Protein AF-A0A0G4GAS8-F1 (afdb_monomer)

Organism: NCBI:txid1169474

Nearest PDB structures (foldseek):
  5fo1-assembly1_A  TM=8.429E-01  e=3.937E-25  Corynebacterium ammoniagenes
  2x0k-assembly1_A  TM=8.520E-01  e=7.284E-25  Corynebacterium ammoniagenes
  3zug-assembly1_A  TM=8.623E-01  e=1.724E-24  Corynebacterium ammoniagenes
  4uze-assembly1_A  TM=8.555E-01  e=2.074E-24  Corynebacterium ammoniagenes
  5fo0-assembly1_A  TM=8.514E-01  e=5.410E-23  Corynebacterium ammoniagenes

Radius of gyration: 31.36 Å; Cα contacts (8 Å, |Δi|>4): 650; chains: 1; bounding box: 61×80×127 Å

pLDDT: mean 73.27, std 26.85, range [20.23, 98.81]

Foldseek 3Di:
DDDDDDDDDDDDDDDDDDDDDDDDDDDDDDDDDDDDDDDDDDDDDDDDDDDDDPPPPPDDPDDPPQDPQQDPVLLVQKDFAPVPPVLQSVQLSQFEQEEEDQCQLVFPQVLVLLVVSVVVCVVRVHAYEYEHEPPDQVVQVVVVVVVVVCVVVVNDDDCVVVVVPVPDDPVRFGLDDPVVSLCCVRPVSPGRIYGYDYNHPVQQAFAPCRVVVVVCVNRVRHAEYEYEQQDFGHHPSPDGQVNVCVVCVVVNHYYHYRYFDDDPNHTLDPVVLLVCQQVQVQCVSCLRSVHRFRKFKFFWDDDPQVCVVLVFGWTKGFGDGSRHGHFAKFWKFKAFDPDDDGTFTWMWGWDFDPDVPDPDTGIIIIIGTDDDPDDPPPDDDDDDPPPPPVPDPPDPSDGPGMIMMGGQGGDDHDDDDPDPVRVVVVVVVSSVVSVVSVVVVVVVPRDPPSVVVVD

Sequence (455 aa):
MVTVCLAVECASRVLPMRKILSRGCKRGLCTFVPLSPAHRGGDGKQRRRLTASPFTNSLRRKAVDAAPPFSSNLAHSLSFGAAGEEGWRDRCQTGVHLCIGVFDGCHLGHQLLFETVRRQAASDAGATLCLTFDPHPDSVIRAMKVEKEKEKSGGQTHNEIADKTQGTDYSAELIWPLERRIRTLTDRENFDAVSVDTFDQDYAKQTPEDFLQRIFLRFPSLKSVTVGEDFVFGARAQGNVEILQEICSRRGIDVLCVGDLKWNGSRVSSSTIRRRLREGQVGDAAKLLGIPSFSLSGKFVSGKRLGRTIGFPTLNIRWTPQCSPRFGVYAVELKPWHVGGEGLPGVANFGLRPTVNDADPEPLLEVHLLEPQGEAGEGQADGQQSSRSSTLPYLSAEEGHGAAVALLDFLRPEKKFNSLDELKEQLKTDCQRAKEVHEARRSAGFLPAFKSQFK

InterPro domains:
  IPR014729 Rossmann-like alpha/beta/alpha sandwich fold [G3DSA:3.40.50.620] (88-291)
  IPR015864 FAD synthetase [PF06574] (92-271)
  IPR015864 FAD synthetase [cd02064] (98-303)
  IPR015865 Riboflavin kinase domain, bacterial/eukaryotic [PF01687] (294-437)
  IPR015865 Riboflavin kinase domain, bacterial/eukaryotic [SM00904] (288-439)
  IPR023465 Riboflavin kinase domain superfamily [G3DSA:2.40.30.30] (294-446)
  IPR023465 Riboflavin kinase domain superfamily [SSF82114] (279-440)
  IPR023468 Riboflavin kinase [PTHR22749] (96-442)

Solvent-accessible surface area (backbone atoms only — not comparable to full-atom values): 27292 Å² total; per-residue (Å²): 136,88,83,88,82,86,84,82,87,83,83,90,85,87,87,83,92,82,90,85,84,90,88,84,89,79,90,83,89,84,86,85,83,85,90,82,84,89,85,88,84,90,85,88,81,92,80,86,85,84,92,78,80,82,80,78,81,85,74,73,93,68,72,85,72,73,78,78,78,81,59,77,78,59,59,83,51,47,50,56,13,91,63,32,65,65,49,34,62,56,22,35,72,69,16,28,20,34,32,57,48,70,57,56,52,52,23,50,40,49,47,54,50,51,50,50,27,47,53,55,12,64,75,69,56,23,22,30,34,37,41,31,50,44,54,49,62,62,48,47,57,49,50,56,50,54,53,54,49,41,63,73,47,73,70,63,73,64,74,63,64,62,56,70,56,70,65,86,79,61,88,49,45,36,63,40,46,67,70,58,46,51,50,40,41,23,74,74,65,63,24,35,29,35,36,63,44,71,42,46,78,68,58,54,61,29,46,47,65,56,54,50,51,51,50,44,71,74,40,78,44,53,42,34,42,31,36,49,68,85,43,62,37,35,36,90,56,72,22,38,61,68,54,49,40,58,62,29,52,80,71,71,25,48,67,47,71,41,73,87,38,66,55,95,88,39,68,46,45,59,68,49,35,55,50,27,22,47,74,33,38,32,47,59,28,9,52,46,36,68,44,99,46,36,64,50,62,24,40,39,48,93,69,89,58,62,36,51,82,74,78,48,54,60,48,36,27,48,66,64,42,67,46,62,56,41,62,16,33,27,21,28,30,48,30,63,57,96,50,90,74,87,52,46,52,23,33,27,42,32,44,68,51,91,51,100,84,54,96,70,55,65,51,37,35,37,36,29,69,56,79,80,96,67,82,87,71,91,68,81,94,67,99,64,91,73,80,76,70,80,75,51,103,82,58,69,89,44,78,72,40,55,35,30,39,30,42,55,40,61,74,46,67,73,79,90,67,96,46,72,64,60,45,52,54,49,50,53,52,50,48,52,53,24,50,52,53,54,53,52,54,65,71,67,49,86,79,70,67,67,69,65,76,76,110

Mean predicted aligned error: 14.67 Å

Structure (mmCIF, N/CA/C/O backbone):
data_AF-A0A0G4GAS8-F1
#
_entry.id   AF-A0A0G4GAS8-F1
#
loop_
_atom_site.group_PDB
_atom_site.id
_atom_site.type_symbol
_atom_site.label_atom_id
_atom_site.label_alt_id
_atom_site.label_comp_id
_atom_site.label_asym_id
_atom_site.label_entity_id
_atom_site.label_seq_id
_atom_site.pdbx_PDB_ins_code
_atom_site.Cartn_x
_atom_site.Cartn_y
_atom_site.Cartn_z
_atom_site.occupancy
_atom_site.B_iso_or_equiv
_atom_site.auth_seq_id
_atom_site.auth_comp_id
_atom_site.auth_asym_id
_atom_site.auth_atom_id
_atom_site.pdbx_PDB_model_num
ATOM 1 N N . MET A 1 1 ? -28.127 -35.557 -14.731 1.00 28.44 1 MET A N 1
ATOM 2 C CA . MET A 1 1 ? -27.032 -36.332 -15.346 1.00 28.44 1 MET A CA 1
ATOM 3 C C . MET A 1 1 ? -25.723 -35.638 -14.997 1.00 28.44 1 MET A C 1
ATOM 5 O O . MET A 1 1 ? -25.498 -34.538 -15.466 1.00 28.44 1 MET A O 1
ATOM 9 N N . VAL A 1 2 ? -24.977 -36.273 -14.089 1.00 24.31 2 VAL A N 1
ATOM 10 C CA . VAL A 1 2 ? -23.555 -36.112 -13.720 1.00 24.31 2 VAL A CA 1
ATOM 11 C C . VAL A 1 2 ? -23.006 -34.692 -13.479 1.00 24.31 2 VAL A C 1
ATOM 13 O O . VAL A 1 2 ? -22.511 -34.028 -14.382 1.00 24.31 2 VAL A O 1
ATOM 16 N N . THR A 1 3 ? -22.972 -34.326 -12.195 1.00 20.23 3 THR A N 1
ATOM 17 C CA . THR A 1 3 ? -22.052 -33.352 -11.585 1.00 20.23 3 THR A CA 1
ATOM 18 C C . THR A 1 3 ? -20.983 -34.156 -10.837 1.00 20.23 3 THR A C 1
ATOM 20 O O . THR A 1 3 ? -21.338 -35.001 -10.016 1.00 20.23 3 THR A O 1
ATOM 23 N N . VAL A 1 4 ? -19.695 -33.931 -11.110 1.00 22.88 4 VAL A N 1
ATOM 2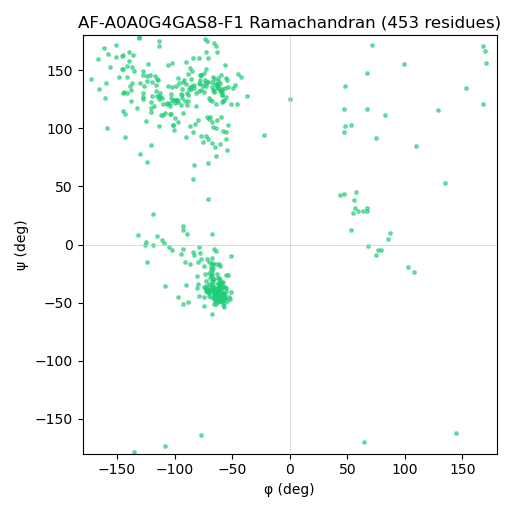4 C CA . VAL A 1 4 ? -18.582 -34.563 -10.376 1.00 22.88 4 VAL A CA 1
ATOM 25 C C . VAL A 1 4 ? -18.044 -33.574 -9.341 1.00 22.88 4 VAL A C 1
ATOM 27 O O . VAL A 1 4 ? -17.409 -32.583 -9.690 1.00 22.88 4 VAL A O 1
ATOM 30 N N . CYS A 1 5 ? -18.306 -33.860 -8.065 1.00 21.72 5 CYS A N 1
ATOM 31 C CA . CYS A 1 5 ? -17.606 -33.293 -6.914 1.00 21.72 5 CYS A CA 1
ATOM 32 C C . CYS A 1 5 ? -16.386 -34.166 -6.593 1.00 21.72 5 CYS A C 1
ATOM 34 O O . CYS A 1 5 ? -16.530 -35.372 -6.411 1.00 21.72 5 CYS A O 1
ATOM 36 N N . LEU A 1 6 ? -15.207 -33.559 -6.462 1.00 23.00 6 LEU A N 1
ATOM 37 C CA . LEU A 1 6 ? -14.039 -34.186 -5.843 1.00 23.00 6 LEU A CA 1
ATOM 38 C C . LEU A 1 6 ? -13.896 -33.646 -4.419 1.00 23.00 6 LEU A C 1
ATOM 40 O O . LEU A 1 6 ? -13.458 -32.517 -4.205 1.00 23.00 6 LEU A O 1
ATOM 44 N N . ALA A 1 7 ? -14.310 -34.469 -3.458 1.00 21.91 7 ALA A N 1
ATOM 45 C CA . ALA A 1 7 ? -13.932 -34.361 -2.059 1.00 21.91 7 ALA A CA 1
ATOM 46 C C . ALA A 1 7 ? -12.568 -35.041 -1.874 1.00 21.91 7 ALA A C 1
ATOM 48 O O . ALA A 1 7 ? -12.360 -36.149 -2.367 1.00 21.91 7 ALA A O 1
ATOM 49 N N . VAL A 1 8 ? -11.650 -34.394 -1.158 1.00 24.28 8 VAL A N 1
ATOM 50 C CA . VAL A 1 8 ? -10.443 -35.043 -0.637 1.00 24.28 8 VAL A CA 1
ATOM 51 C C . VAL A 1 8 ? -10.557 -35.042 0.881 1.00 24.28 8 VAL A C 1
ATOM 53 O O . VAL A 1 8 ? -10.365 -34.021 1.538 1.00 24.28 8 VAL A O 1
ATOM 56 N N . GLU A 1 9 ? -10.922 -36.204 1.416 1.00 23.38 9 GLU A N 1
ATOM 57 C CA . GLU A 1 9 ? -10.722 -36.581 2.811 1.00 23.38 9 GLU A CA 1
ATOM 58 C C . GLU A 1 9 ? -9.221 -36.750 3.079 1.00 23.38 9 GLU A C 1
ATOM 60 O O . GLU A 1 9 ? -8.505 -37.351 2.278 1.00 23.38 9 GLU A O 1
ATOM 65 N N . CYS A 1 10 ? -8.738 -36.305 4.240 1.00 22.97 10 CYS A N 1
ATOM 66 C 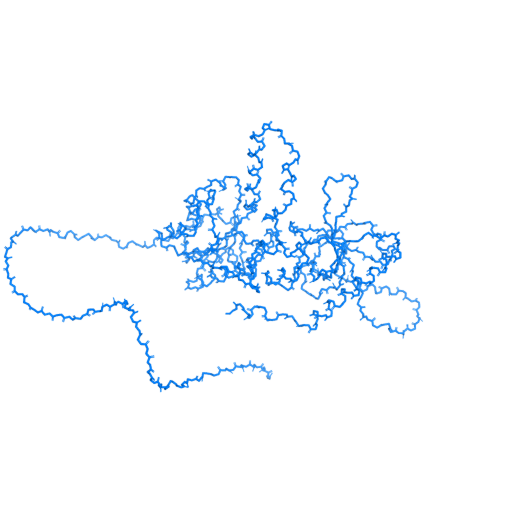CA . CYS A 1 10 ? -7.545 -36.906 4.823 1.00 22.97 10 CYS A CA 1
ATOM 67 C C . CYS A 1 10 ? -7.730 -37.080 6.330 1.00 22.97 10 CYS A C 1
ATOM 69 O O . CYS A 1 10 ? -8.088 -36.156 7.060 1.00 22.97 10 CYS A O 1
ATOM 71 N N . ALA A 1 11 ? -7.560 -38.332 6.739 1.00 26.75 11 ALA A N 1
ATOM 72 C CA . ALA A 1 11 ? -8.037 -38.923 7.969 1.00 26.75 11 ALA A CA 1
ATOM 73 C C . ALA A 1 11 ? -7.111 -38.691 9.168 1.00 26.75 11 ALA A C 1
ATOM 75 O O . ALA A 1 11 ? -5.885 -38.674 9.071 1.00 26.75 11 ALA A O 1
ATOM 76 N N . SER A 1 12 ? -7.740 -38.621 10.336 1.00 28.41 12 SER A N 1
ATOM 77 C CA . SER A 1 12 ? -7.136 -38.716 11.659 1.00 28.41 12 SER A CA 1
ATOM 78 C C . SER A 1 12 ? -6.486 -40.088 11.881 1.00 28.41 12 SER A C 1
ATOM 80 O O . SER A 1 12 ? -7.134 -41.110 11.659 1.00 28.41 12 SER A O 1
ATOM 82 N N . ARG A 1 13 ? -5.262 -40.139 12.429 1.00 26.98 13 ARG A N 1
ATOM 83 C CA . ARG A 1 13 ? -4.776 -41.306 13.189 1.00 26.98 13 ARG A CA 1
ATOM 84 C C . ARG A 1 13 ? -3.948 -40.887 14.402 1.00 26.98 13 ARG A C 1
ATOM 86 O O . ARG A 1 13 ? -3.046 -40.063 14.324 1.00 26.98 13 ARG A O 1
ATOM 93 N N . VAL A 1 14 ? -4.326 -41.495 15.519 1.00 26.77 14 VAL A N 1
ATOM 94 C CA . VAL A 1 14 ? -3.826 -41.352 16.889 1.00 26.77 14 VAL A CA 1
ATOM 95 C C . VAL A 1 14 ? -2.902 -42.546 17.209 1.00 26.77 14 VAL A C 1
ATOM 97 O O . VAL A 1 14 ? -3.124 -43.625 16.661 1.00 26.77 14 VAL A O 1
ATOM 100 N N . LEU A 1 15 ? -1.990 -42.349 18.182 1.00 26.38 15 LEU A N 1
ATOM 101 C CA . LEU A 1 15 ? -1.302 -43.318 19.083 1.00 26.38 15 LEU A CA 1
ATOM 102 C C . LEU A 1 15 ? 0.137 -43.769 18.718 1.00 26.38 15 LEU A C 1
ATOM 104 O O . LEU A 1 15 ? 0.445 -43.879 17.537 1.00 26.38 15 LEU A O 1
ATOM 108 N N . PRO A 1 16 ? 0.978 -44.213 19.697 1.00 33.00 16 PRO A N 1
ATOM 109 C CA . PRO A 1 16 ? 1.030 -43.902 21.143 1.00 33.00 16 PRO A CA 1
ATOM 110 C C . PRO A 1 16 ? 2.453 -43.630 21.713 1.00 33.00 16 PRO A C 1
ATOM 112 O O . PRO A 1 16 ? 3.474 -44.052 21.177 1.00 33.00 16 PRO A O 1
ATOM 115 N N . MET A 1 17 ? 2.506 -43.014 22.903 1.00 26.20 17 MET A N 1
ATOM 116 C CA . MET A 1 17 ? 3.691 -42.966 23.777 1.00 26.20 17 MET A CA 1
ATOM 117 C C . MET A 1 17 ? 4.007 -44.328 24.427 1.00 26.20 17 MET A C 1
ATOM 119 O O . MET A 1 17 ? 3.114 -44.961 24.995 1.00 26.20 17 MET A O 1
ATOM 123 N N . ARG A 1 18 ? 5.298 -44.692 24.515 1.00 27.59 18 ARG A N 1
ATOM 124 C CA . ARG A 1 18 ? 5.851 -45.554 25.580 1.00 27.59 18 ARG A CA 1
ATOM 125 C C . ARG A 1 18 ? 7.248 -45.097 26.030 1.00 27.59 18 ARG A C 1
ATOM 127 O O . ARG A 1 18 ? 8.051 -44.607 25.249 1.00 27.59 18 ARG A O 1
ATOM 134 N N . LYS A 1 19 ? 7.455 -45.268 27.339 1.00 28.16 19 LYS A N 1
ATOM 135 C CA . LYS A 1 19 ? 8.549 -44.845 28.233 1.00 28.16 19 LYS A CA 1
ATOM 136 C C . LYS A 1 19 ? 9.925 -45.435 27.893 1.00 28.16 19 LYS A C 1
ATOM 138 O O . LYS A 1 19 ? 10.002 -46.641 27.695 1.00 28.16 19 LYS A O 1
ATOM 143 N N . ILE A 1 20 ? 10.993 -44.645 28.076 1.00 27.84 20 ILE A N 1
ATOM 144 C CA . ILE A 1 20 ? 12.304 -45.108 28.582 1.00 27.84 20 ILE A CA 1
ATOM 145 C C . ILE A 1 20 ? 12.835 -44.085 29.607 1.00 27.84 20 ILE A C 1
ATOM 147 O O . ILE A 1 20 ? 12.649 -42.880 29.470 1.00 27.84 20 ILE A O 1
ATOM 151 N N . LEU A 1 21 ? 13.414 -44.618 30.683 1.00 27.53 21 LEU A N 1
ATOM 152 C CA . LEU A 1 21 ? 13.803 -43.987 31.943 1.00 27.53 21 LEU A CA 1
ATOM 153 C C . LEU A 1 21 ? 15.209 -43.349 31.941 1.00 27.53 21 LEU A C 1
ATOM 155 O O . LEU A 1 21 ? 16.156 -43.902 31.396 1.00 27.53 21 LEU A O 1
ATOM 159 N N . SER A 1 22 ? 15.334 -42.323 32.793 1.00 26.03 22 SER A N 1
ATOM 160 C CA . SER A 1 22 ? 16.472 -41.999 33.680 1.00 26.03 22 SER A CA 1
ATOM 161 C C . SER A 1 22 ? 17.701 -41.242 33.138 1.00 26.03 22 SER A C 1
ATOM 163 O O . SER A 1 22 ? 18.551 -41.798 32.457 1.00 26.03 22 SER A O 1
ATOM 165 N N . ARG A 1 23 ? 17.869 -39.992 33.606 1.00 28.11 23 ARG A N 1
ATOM 166 C CA . ARG A 1 23 ? 18.873 -39.505 34.594 1.00 28.11 23 ARG A CA 1
ATOM 167 C C . ARG A 1 23 ? 19.168 -38.014 34.347 1.00 28.11 23 ARG A C 1
ATOM 169 O O . ARG A 1 23 ? 19.428 -37.636 33.216 1.00 28.11 23 ARG A O 1
ATOM 176 N N . GLY A 1 24 ? 19.199 -37.193 35.409 1.00 25.48 24 GLY A N 1
ATOM 177 C CA . GLY A 1 24 ? 19.904 -35.893 35.365 1.00 25.48 24 GLY A CA 1
ATOM 178 C C . GLY A 1 24 ? 19.218 -34.640 35.936 1.00 25.48 24 GLY A C 1
ATOM 179 O O . GLY A 1 24 ? 19.123 -33.637 35.252 1.00 25.48 24 GLY A O 1
ATOM 180 N N . CYS A 1 25 ? 18.753 -34.702 37.184 1.00 23.73 25 CYS A N 1
ATOM 181 C CA . CYS A 1 25 ? 18.697 -33.636 38.208 1.00 23.73 25 CYS A CA 1
ATOM 182 C C . CYS A 1 25 ? 19.228 -32.208 37.864 1.00 23.73 25 CYS A C 1
ATOM 184 O O . CYS A 1 25 ? 20.425 -32.058 37.632 1.00 23.73 25 CYS A O 1
ATOM 186 N N . LYS A 1 26 ? 18.408 -31.148 38.039 1.00 28.05 26 LYS A N 1
ATOM 187 C CA . LYS A 1 26 ? 18.444 -30.171 39.173 1.00 28.05 26 LYS A CA 1
ATOM 188 C C . LYS A 1 26 ? 17.570 -28.910 38.925 1.00 28.05 26 LYS A C 1
ATOM 190 O O . LYS A 1 26 ? 17.861 -28.154 38.015 1.00 28.05 26 LYS A O 1
ATOM 195 N N . ARG A 1 27 ? 16.590 -28.709 39.835 1.00 30.16 27 ARG A N 1
ATOM 196 C CA . ARG A 1 27 ? 16.110 -27.475 40.542 1.00 30.16 27 ARG A CA 1
ATOM 197 C C . ARG A 1 27 ? 15.827 -26.189 39.724 1.00 30.16 27 ARG A C 1
ATOM 199 O O . ARG A 1 27 ? 16.674 -25.772 38.961 1.00 30.16 27 ARG A O 1
ATOM 206 N N . GLY A 1 28 ? 14.742 -25.426 39.913 1.00 26.72 28 GLY A N 1
ATOM 207 C CA . GLY A 1 28 ? 13.645 -25.403 40.898 1.00 26.72 28 GLY A CA 1
ATOM 208 C C . GLY A 1 28 ? 12.495 -24.511 40.373 1.00 26.72 28 GLY A C 1
ATOM 209 O O . GLY A 1 28 ? 12.735 -23.568 39.634 1.00 26.72 28 GLY A O 1
ATOM 210 N N . LEU A 1 29 ? 11.249 -24.982 40.469 1.00 26.98 29 LEU A N 1
ATOM 211 C CA . LEU A 1 29 ? 10.206 -24.624 41.451 1.00 26.98 29 LEU A CA 1
ATOM 212 C C . LEU A 1 29 ? 9.531 -23.246 41.238 1.00 26.98 29 LEU A C 1
ATOM 214 O O . LEU A 1 29 ? 9.938 -22.241 41.807 1.00 26.98 29 LEU A O 1
ATOM 218 N N . CYS A 1 30 ? 8.421 -23.256 40.489 1.00 21.66 30 CYS A N 1
ATOM 219 C CA . CYS A 1 30 ? 7.249 -22.406 40.727 1.00 21.66 30 CYS A CA 1
ATOM 220 C C . CYS A 1 30 ? 6.214 -23.263 41.477 1.00 21.66 30 CYS A C 1
ATOM 222 O O . CYS A 1 30 ? 5.857 -24.337 40.992 1.00 21.66 30 CYS A O 1
ATOM 224 N N . THR A 1 31 ? 5.744 -22.831 42.648 1.00 25.31 31 THR A N 1
ATOM 225 C CA . THR A 1 31 ? 4.672 -23.507 43.404 1.00 25.31 31 THR A CA 1
ATOM 226 C C . THR A 1 31 ? 3.347 -22.771 43.243 1.00 25.31 31 THR A C 1
ATOM 228 O O . THR A 1 31 ? 3.177 -21.676 43.769 1.00 25.31 31 THR A O 1
ATOM 231 N N . PHE A 1 32 ? 2.400 -23.416 42.560 1.00 22.69 32 PHE A N 1
ATOM 232 C CA . PHE A 1 32 ? 0.961 -23.205 42.720 1.00 22.69 32 PHE A CA 1
ATOM 233 C C . PHE A 1 32 ? 0.461 -24.122 43.849 1.00 22.69 32 PHE A C 1
ATOM 235 O O . PHE A 1 32 ? 0.785 -25.309 43.868 1.00 22.69 32 PHE A O 1
ATOM 242 N N . VAL A 1 33 ? -0.340 -23.584 44.769 1.00 25.09 33 VAL A N 1
ATOM 243 C CA . VAL A 1 33 ? -1.054 -24.334 45.817 1.00 25.09 33 VAL A CA 1
ATOM 244 C C . VAL A 1 33 ? -2.555 -24.233 45.532 1.00 25.09 33 VAL A C 1
ATOM 246 O O . VAL A 1 33 ? -3.052 -23.109 45.452 1.00 25.09 33 VAL A O 1
ATOM 249 N N . PRO A 1 34 ? -3.306 -25.345 45.420 1.00 25.97 34 PRO A N 1
ATOM 250 C CA . PRO A 1 34 ? -4.755 -25.322 45.541 1.00 25.97 34 PRO A CA 1
ATOM 251 C C . PRO A 1 34 ? -5.196 -25.715 46.961 1.00 25.97 34 PRO A C 1
ATOM 253 O O . PRO A 1 34 ? -4.610 -26.580 47.613 1.00 25.97 34 PRO A O 1
ATOM 256 N N . LEU A 1 35 ? -6.254 -25.053 47.424 1.00 24.58 35 LEU A N 1
ATOM 257 C CA . LEU A 1 35 ? -6.912 -25.253 48.714 1.00 24.58 35 LEU A CA 1
ATOM 258 C C . LEU A 1 35 ? -7.818 -26.496 48.715 1.00 24.58 35 LEU A C 1
ATOM 260 O O . LEU A 1 35 ? -8.501 -26.799 47.737 1.00 24.58 35 LEU A O 1
ATOM 264 N N . SER A 1 36 ? -7.886 -27.166 49.865 1.00 25.52 36 SER A N 1
ATOM 265 C CA . SER A 1 36 ? -8.954 -28.098 50.249 1.00 25.52 36 SER A CA 1
ATOM 266 C C . SER A 1 36 ? -9.123 -28.124 51.781 1.00 25.52 36 SER A C 1
ATOM 268 O O . SER A 1 36 ? -8.259 -27.600 52.485 1.00 25.52 36 SER A O 1
ATOM 270 N N . PRO A 1 37 ? -10.270 -28.606 52.305 1.00 32.97 37 PRO A N 1
ATOM 271 C CA . PRO A 1 37 ? -11.052 -27.828 53.268 1.00 32.97 37 PRO A CA 1
ATOM 272 C C . PRO A 1 37 ? -11.128 -28.389 54.701 1.00 32.97 37 PRO A C 1
ATOM 274 O O . PRO A 1 37 ? -10.831 -29.549 54.962 1.00 32.97 37 PRO A O 1
ATOM 277 N N . ALA A 1 38 ? -11.687 -27.533 55.569 1.00 27.34 38 ALA A N 1
ATOM 278 C CA . ALA A 1 38 ? -12.463 -27.811 56.784 1.00 27.34 38 ALA A CA 1
ATOM 279 C C . ALA A 1 38 ? -11.764 -28.460 57.995 1.00 27.34 38 ALA A C 1
ATOM 281 O O . ALA A 1 38 ? -11.457 -29.646 57.986 1.00 27.34 38 ALA A O 1
ATOM 282 N N . HIS A 1 39 ? -11.722 -27.720 59.114 1.00 26.86 39 HIS A N 1
ATOM 283 C CA . HIS A 1 39 ? -11.841 -28.267 60.473 1.00 26.86 39 HIS A CA 1
ATOM 284 C C . HIS A 1 39 ? -12.512 -27.264 61.432 1.00 26.86 39 HIS A C 1
ATOM 286 O O . HIS A 1 39 ? -12.362 -26.052 61.294 1.00 26.86 39 HIS A O 1
ATOM 292 N N . ARG A 1 40 ? -13.317 -27.812 62.354 1.00 28.81 40 ARG A N 1
ATOM 293 C CA . ARG A 1 40 ? -14.171 -27.140 63.352 1.00 28.81 40 ARG A CA 1
ATOM 294 C C . ARG A 1 40 ? -13.402 -26.749 64.625 1.00 28.81 40 ARG A C 1
ATOM 296 O O . ARG A 1 40 ? -12.429 -27.404 64.974 1.00 28.81 40 ARG A O 1
ATOM 303 N N . GLY A 1 41 ? -13.984 -25.803 65.370 1.00 26.86 41 GLY A N 1
ATOM 304 C CA . GLY A 1 41 ? -13.688 -25.438 66.768 1.00 26.86 41 GLY A CA 1
ATOM 305 C C . GLY A 1 41 ? -13.460 -23.925 66.860 1.00 26.86 41 GLY A C 1
ATOM 306 O O . GLY A 1 41 ? -12.581 -23.420 66.184 1.00 26.86 41 GLY A O 1
ATOM 307 N N . GLY A 1 42 ? -14.232 -23.084 67.546 1.00 26.20 42 GLY A N 1
ATOM 308 C CA . GLY A 1 42 ? -15.051 -23.273 68.735 1.00 26.20 42 GLY A CA 1
ATOM 309 C C . GLY A 1 42 ? -14.389 -22.523 69.890 1.00 26.20 42 GLY A C 1
ATOM 310 O O . GLY A 1 42 ? -13.614 -23.145 70.594 1.00 26.20 42 GLY A O 1
ATOM 311 N N . ASP A 1 43 ? -14.645 -21.217 70.047 1.00 30.86 43 ASP A N 1
ATOM 312 C CA . ASP A 1 43 ? -14.844 -20.601 71.369 1.00 30.86 43 ASP A CA 1
ATOM 313 C C . ASP A 1 43 ? -15.309 -19.139 71.286 1.00 30.86 43 ASP A C 1
ATOM 315 O O . ASP A 1 43 ? -14.930 -18.377 70.395 1.00 30.86 43 ASP A O 1
ATOM 319 N N . GLY A 1 44 ? -16.193 -18.771 72.212 1.00 26.47 44 GLY A N 1
ATOM 320 C CA . GLY A 1 44 ? -16.917 -17.505 72.222 1.00 26.47 44 GLY A CA 1
ATOM 321 C C . GLY A 1 44 ? -16.221 -16.366 72.968 1.00 26.47 44 GLY A C 1
ATOM 322 O O . GLY A 1 44 ? -15.453 -16.572 73.902 1.00 26.47 44 GLY A O 1
ATOM 323 N N . LYS A 1 45 ? -16.594 -15.130 72.612 1.00 31.56 45 LYS A N 1
ATOM 324 C CA . LYS A 1 45 ? -16.706 -13.999 73.548 1.00 31.56 45 LYS A CA 1
ATOM 325 C C . LYS A 1 45 ? -17.588 -12.896 72.959 1.00 31.56 45 LYS A C 1
ATOM 327 O O . LYS A 1 45 ? -17.380 -12.419 71.850 1.00 31.56 45 LYS A O 1
ATOM 332 N N . GLN A 1 46 ? -18.597 -12.518 73.740 1.00 28.05 46 GLN A N 1
ATOM 333 C CA . GLN A 1 46 ? -19.571 -11.462 73.472 1.00 28.05 46 GLN A CA 1
ATOM 334 C C . GLN A 1 46 ? -18.918 -10.075 73.356 1.00 28.05 46 GLN A C 1
ATOM 336 O O . GLN A 1 46 ? -18.166 -9.668 74.240 1.00 28.05 46 GLN A O 1
ATOM 341 N N . ARG A 1 47 ? -19.344 -9.283 72.362 1.00 29.41 47 ARG A N 1
ATOM 342 C CA . ARG A 1 47 ? -19.445 -7.816 72.464 1.00 29.41 47 ARG A CA 1
ATOM 343 C C . ARG A 1 47 ? -20.752 -7.338 71.825 1.00 29.41 47 ARG A C 1
ATOM 345 O O . ARG A 1 47 ? -21.152 -7.803 70.764 1.00 29.41 47 ARG A O 1
ATOM 352 N N . ARG A 1 48 ? -21.452 -6.460 72.547 1.00 28.61 48 ARG A N 1
ATOM 353 C CA . ARG A 1 48 ? -22.801 -5.953 72.260 1.00 28.61 48 ARG A CA 1
ATOM 354 C C . ARG A 1 48 ? -22.812 -4.866 71.173 1.00 28.61 48 ARG A C 1
ATOM 356 O O . ARG A 1 48 ? -21.992 -3.961 71.214 1.00 28.61 48 ARG A O 1
ATOM 363 N N . ARG A 1 49 ? -23.859 -4.961 70.338 1.00 24.67 49 ARG A N 1
ATOM 364 C CA . ARG A 1 49 ? -24.675 -3.933 69.649 1.00 24.67 49 ARG A CA 1
ATOM 365 C C . ARG A 1 49 ? -23.980 -2.787 68.907 1.00 24.67 49 ARG A C 1
ATOM 367 O O . ARG A 1 49 ? -23.536 -1.845 69.540 1.00 24.67 49 ARG A O 1
ATOM 374 N N . LEU A 1 50 ? -24.194 -2.765 67.588 1.00 26.84 50 LEU A N 1
ATOM 375 C CA . LEU A 1 50 ? -24.764 -1.628 66.850 1.00 26.84 50 LEU A CA 1
ATOM 376 C C . LEU A 1 50 ? -25.638 -2.196 65.716 1.00 26.84 50 LEU A C 1
ATOM 378 O O . LEU A 1 50 ? -25.157 -2.907 64.840 1.00 26.84 50 LEU A O 1
ATOM 382 N N . THR A 1 51 ? -26.946 -1.961 65.788 1.00 25.48 51 THR A N 1
ATOM 383 C CA . THR A 1 51 ? -27.930 -2.348 64.770 1.00 25.48 51 THR A CA 1
ATOM 384 C C . THR A 1 51 ? -27.888 -1.338 63.627 1.00 25.48 51 THR A C 1
ATOM 386 O O . THR A 1 51 ? -28.354 -0.213 63.796 1.00 25.48 51 THR A O 1
ATOM 389 N N . ALA A 1 52 ? -27.337 -1.733 62.478 1.00 26.78 52 ALA A N 1
ATOM 390 C CA . ALA A 1 52 ? -27.430 -0.978 61.233 1.00 26.78 52 ALA A CA 1
ATOM 391 C C . ALA A 1 52 ? -28.529 -1.586 60.348 1.00 26.78 52 ALA A C 1
ATOM 393 O O . ALA A 1 52 ? -28.507 -2.773 60.025 1.00 26.78 52 ALA A O 1
ATOM 394 N N . SER A 1 53 ? -29.508 -0.752 60.008 1.00 25.39 53 SER A N 1
ATOM 395 C CA . SER A 1 53 ? -30.577 -1.010 59.042 1.00 25.39 53 SER A CA 1
ATOM 396 C C . SER A 1 53 ? -30.004 -1.305 57.647 1.00 25.39 53 SER A C 1
ATOM 398 O O . SER A 1 53 ? -29.183 -0.516 57.175 1.00 25.39 53 SER A O 1
ATOM 400 N N . PRO A 1 54 ? -30.440 -2.359 56.933 1.00 29.02 54 PRO A N 1
ATOM 401 C CA . PRO A 1 54 ? -30.270 -2.415 55.495 1.00 29.02 54 PRO A CA 1
ATOM 402 C C . PRO A 1 54 ? -31.427 -1.655 54.841 1.00 29.02 54 PRO A C 1
ATOM 404 O O . PRO A 1 54 ? -32.519 -2.184 54.635 1.00 29.02 54 PRO A O 1
ATOM 407 N N . PHE A 1 55 ? -31.155 -0.397 54.499 1.00 26.17 55 PHE A N 1
ATOM 408 C CA . PHE A 1 55 ? -31.865 0.330 53.452 1.00 26.17 55 PHE A CA 1
ATOM 409 C C . PHE A 1 55 ? -31.799 -0.522 52.174 1.00 26.17 55 PHE A C 1
ATOM 411 O O . PHE A 1 55 ? -30.761 -0.614 51.517 1.00 26.17 55 PHE A O 1
ATOM 418 N N . THR A 1 56 ? -32.890 -1.205 51.838 1.00 28.45 56 THR A N 1
ATOM 419 C CA . THR A 1 56 ? -33.032 -1.910 50.566 1.00 28.45 56 THR A CA 1
ATOM 420 C C . THR A 1 56 ? -33.323 -0.869 49.497 1.00 28.45 56 THR A C 1
ATOM 422 O O . THR A 1 56 ? -34.455 -0.447 49.281 1.00 28.45 56 THR A O 1
ATOM 425 N N . ASN A 1 57 ? -32.263 -0.404 48.842 1.00 26.77 57 ASN A N 1
ATOM 426 C CA . ASN A 1 57 ? -32.387 0.487 47.702 1.00 26.77 57 ASN A CA 1
ATOM 427 C C . ASN A 1 57 ? -32.844 -0.342 46.492 1.00 26.77 57 ASN A C 1
ATOM 429 O O . ASN A 1 57 ? -32.045 -0.887 45.732 1.00 26.77 57 ASN A O 1
ATOM 433 N N . SER A 1 58 ? -34.161 -0.483 46.346 1.00 30.12 58 SER A N 1
ATOM 434 C CA . SER A 1 58 ? -34.772 -0.840 45.074 1.00 30.12 58 SER A CA 1
ATOM 435 C C . SER A 1 58 ? -34.562 0.351 44.144 1.00 30.12 58 SER A C 1
ATOM 437 O O . SER A 1 58 ? -35.220 1.365 44.328 1.00 30.12 58 SER A O 1
ATOM 439 N N . LEU A 1 59 ? -33.653 0.270 43.174 1.00 30.20 59 LEU A N 1
ATOM 440 C CA . LEU A 1 59 ? -33.641 1.178 42.026 1.00 30.20 59 LEU A CA 1
ATOM 441 C C . LEU A 1 59 ? -32.871 0.531 40.867 1.00 30.20 59 LEU A C 1
ATOM 443 O O . LEU A 1 59 ? -31.649 0.541 40.805 1.00 30.20 59 LEU A O 1
ATOM 447 N N . ARG A 1 60 ? -33.666 -0.014 39.940 1.00 32.19 60 ARG A N 1
ATOM 448 C CA . ARG A 1 60 ? -33.418 -0.118 38.496 1.00 32.19 60 ARG A CA 1
ATOM 449 C C . ARG A 1 60 ? -32.093 -0.755 38.046 1.00 32.19 60 ARG A C 1
ATOM 451 O O . ARG A 1 60 ? -31.093 -0.079 37.837 1.00 32.19 60 ARG A O 1
ATOM 458 N N . ARG A 1 61 ? -32.202 -2.016 37.609 1.00 31.02 61 ARG A N 1
ATOM 459 C CA . ARG A 1 61 ? -31.609 -2.431 36.326 1.00 31.02 61 ARG A CA 1
ATOM 460 C C . ARG A 1 61 ? -32.169 -1.493 35.247 1.00 31.02 61 ARG A C 1
ATOM 462 O O . ARG A 1 61 ? -33.269 -1.721 34.750 1.00 31.02 61 ARG A O 1
ATOM 469 N N . LYS A 1 62 ? -31.489 -0.377 34.978 1.00 28.80 62 LYS A N 1
ATOM 470 C CA . LYS A 1 62 ? -31.730 0.390 33.757 1.00 28.80 62 LYS A CA 1
ATOM 471 C C . LYS A 1 62 ? -31.077 -0.368 32.612 1.00 28.80 62 LYS A C 1
ATOM 473 O O . LYS A 1 62 ? -29.984 -0.907 32.767 1.00 28.80 62 LYS A O 1
ATOM 478 N N . ALA A 1 63 ? -31.830 -0.443 31.525 1.00 28.08 63 ALA A N 1
ATOM 479 C CA . ALA A 1 63 ? -31.405 -0.932 30.235 1.00 28.08 63 ALA A CA 1
ATOM 480 C C . ALA A 1 63 ? -30.011 -0.398 29.888 1.00 28.08 63 ALA A C 1
ATOM 482 O O . ALA A 1 63 ? -29.669 0.735 30.224 1.00 28.08 63 ALA A O 1
ATOM 483 N N . VAL A 1 64 ? -29.225 -1.236 29.219 1.00 32.88 64 VAL A N 1
ATOM 484 C CA . VAL A 1 64 ? -28.113 -0.775 28.395 1.00 32.88 64 VAL A CA 1
ATOM 485 C C . VAL A 1 64 ? -28.753 0.158 27.370 1.00 32.88 64 VAL A C 1
ATOM 487 O O . VAL A 1 64 ? -29.425 -0.308 26.452 1.00 32.88 64 VAL A O 1
ATOM 490 N N . ASP A 1 65 ? -28.694 1.463 27.632 1.00 28.31 65 ASP A N 1
ATOM 491 C CA . ASP A 1 65 ? -29.238 2.474 26.736 1.00 28.31 65 ASP A CA 1
ATOM 492 C C . ASP A 1 65 ? -28.551 2.289 25.378 1.00 28.31 65 ASP A C 1
ATOM 494 O O . ASP A 1 65 ? -27.321 2.229 25.291 1.00 28.31 65 ASP A O 1
ATOM 498 N N . ALA A 1 66 ? -29.367 2.109 24.336 1.00 36.56 66 ALA A N 1
ATOM 499 C CA . ALA A 1 66 ? -28.914 1.976 22.962 1.00 36.56 66 ALA A CA 1
ATOM 500 C C . ALA A 1 66 ? -27.934 3.109 22.633 1.00 36.56 66 ALA A C 1
ATOM 502 O O . ALA A 1 66 ? -28.186 4.269 22.976 1.00 36.56 66 ALA A O 1
ATOM 503 N N . ALA A 1 67 ? -26.817 2.759 21.989 1.00 38.03 67 ALA A N 1
ATOM 504 C CA . ALA A 1 67 ? -25.827 3.723 21.531 1.00 38.03 67 ALA A CA 1
ATOM 505 C C . ALA A 1 67 ? -26.532 4.887 20.802 1.00 38.03 67 ALA A C 1
ATOM 507 O O . ALA A 1 67 ? -27.474 4.639 20.041 1.00 38.03 67 ALA A O 1
ATOM 508 N N . PRO A 1 68 ? -26.129 6.148 21.044 1.00 35.69 68 PRO A N 1
ATOM 509 C CA . PRO A 1 68 ? -26.778 7.292 20.419 1.00 35.69 68 PRO A CA 1
ATOM 510 C C . PRO A 1 68 ? -26.773 7.130 18.891 1.00 35.69 68 PRO A C 1
ATOM 512 O O . PRO A 1 68 ? -25.795 6.612 18.342 1.00 35.69 68 PRO A O 1
ATOM 515 N N . PRO A 1 69 ? -27.846 7.554 18.195 1.00 43.66 69 PRO A N 1
ATOM 516 C CA . PRO A 1 69 ? -27.930 7.416 16.751 1.00 43.66 69 PRO A CA 1
ATOM 517 C C . PRO A 1 69 ? -26.735 8.105 16.089 1.00 43.66 69 PRO A C 1
ATOM 519 O O . PRO A 1 69 ? -26.355 9.220 16.451 1.00 43.66 69 PRO A O 1
ATOM 522 N N . PHE A 1 70 ? -26.145 7.399 15.127 1.00 47.47 70 PHE A N 1
ATOM 523 C CA . PHE A 1 70 ? -25.042 7.852 14.288 1.00 47.47 70 PHE A CA 1
ATOM 524 C C . PHE A 1 70 ? -25.321 9.273 13.774 1.00 47.47 70 PHE A C 1
ATOM 526 O O . PHE A 1 70 ? -26.345 9.507 13.128 1.00 47.47 70 PHE A O 1
ATOM 533 N N . SER A 1 71 ? -24.449 10.241 14.082 1.00 47.53 71 SER A N 1
ATOM 534 C CA . SER A 1 71 ? -24.649 11.608 13.593 1.00 47.53 71 SER A CA 1
ATOM 535 C C . SER A 1 71 ? -24.491 11.623 12.070 1.00 47.53 71 SER A C 1
ATOM 537 O O . SER A 1 71 ? -23.542 11.058 11.524 1.00 47.53 71 SER A O 1
ATOM 539 N N . SER A 1 72 ? -25.419 12.270 11.364 1.00 44.34 72 SER A N 1
ATOM 540 C CA . SER A 1 72 ? -25.420 12.354 9.895 1.00 44.34 72 SER A CA 1
ATOM 541 C C . SER A 1 72 ? -24.117 12.927 9.322 1.00 44.34 72 SER A C 1
ATOM 543 O O . SER A 1 72 ? -23.727 12.587 8.209 1.00 44.34 72 SER A O 1
ATOM 545 N N . ASN A 1 73 ? -23.397 13.739 10.101 1.00 46.31 73 ASN A N 1
ATOM 546 C CA . ASN A 1 73 ? -22.118 14.326 9.702 1.00 46.31 73 ASN A CA 1
ATOM 547 C C . ASN A 1 73 ? -20.987 13.295 9.576 1.00 46.31 73 ASN A C 1
ATOM 549 O O . ASN A 1 73 ? -20.007 13.555 8.884 1.00 46.31 73 ASN A O 1
ATOM 553 N N . LEU A 1 74 ? -21.108 12.125 10.209 1.00 52.09 74 LEU A N 1
ATOM 554 C CA . LEU A 1 74 ? -20.069 11.102 10.168 1.00 52.09 74 LEU A CA 1
ATOM 555 C C . LEU A 1 74 ? -20.091 10.249 8.894 1.00 52.09 74 LEU A C 1
ATOM 557 O O . LEU A 1 74 ? -19.045 9.755 8.473 1.00 52.09 74 LEU A O 1
ATOM 561 N N . ALA A 1 75 ? -21.266 10.107 8.272 1.00 50.72 75 ALA A N 1
ATOM 562 C CA . ALA A 1 75 ? -21.455 9.339 7.040 1.00 50.72 75 ALA A CA 1
ATOM 563 C C . ALA A 1 75 ? -20.648 9.924 5.873 1.00 50.72 75 ALA A C 1
ATOM 565 O O . ALA A 1 75 ? -20.055 9.182 5.097 1.00 50.72 75 ALA A O 1
ATOM 566 N N . HIS A 1 76 ? -20.547 11.255 5.798 1.00 50.84 76 HIS A N 1
ATOM 567 C CA . HIS A 1 76 ? -19.841 11.960 4.723 1.00 50.84 76 HIS A CA 1
ATOM 568 C C . HIS A 1 76 ? -18.313 11.753 4.721 1.00 50.84 76 HIS A C 1
ATOM 570 O O . HIS A 1 76 ? -17.657 12.114 3.750 1.00 50.84 76 HIS A O 1
ATOM 576 N N . SER A 1 77 ? -17.742 11.173 5.784 1.00 76.56 77 SER A N 1
ATOM 577 C CA . SER A 1 77 ? -16.298 10.918 5.929 1.00 76.56 77 SER A CA 1
ATOM 578 C C . SER A 1 77 ? -15.918 9.440 5.726 1.00 76.56 77 SER A C 1
ATOM 580 O O . SER A 1 77 ? -14.737 9.092 5.794 1.00 76.56 77 SER A O 1
ATOM 582 N N . LEU A 1 78 ? -16.894 8.556 5.487 1.00 91.25 78 LEU A N 1
ATOM 583 C CA . LEU A 1 78 ? -16.655 7.124 5.312 1.00 91.25 78 LEU A CA 1
ATOM 584 C C . LEU A 1 78 ? -16.793 6.704 3.846 1.00 91.25 78 LEU A C 1
ATOM 586 O O . LEU A 1 78 ? -17.736 7.076 3.157 1.00 91.25 78 LEU A O 1
ATOM 590 N N . SER A 1 79 ? -15.861 5.871 3.390 1.00 95.19 79 SER A N 1
ATOM 591 C CA . SER A 1 79 ? -16.019 5.067 2.177 1.00 95.19 79 SER A CA 1
ATOM 592 C C . SER A 1 79 ? -16.533 3.688 2.571 1.00 95.19 79 SER A C 1
ATOM 594 O O . SER A 1 79 ? -15.878 2.992 3.347 1.00 95.19 79 SER A O 1
ATOM 596 N N . PHE A 1 80 ? -17.704 3.300 2.072 1.00 96.38 80 PHE A N 1
ATOM 597 C CA . PHE A 1 80 ? -18.346 2.037 2.441 1.00 96.38 80 PHE A CA 1
ATOM 598 C C . PHE A 1 80 ? -17.910 0.878 1.544 1.00 96.38 80 PHE A C 1
ATOM 600 O O . PHE A 1 80 ? -17.653 1.060 0.354 1.00 96.38 80 PHE A O 1
ATOM 607 N N . GLY A 1 81 ? -17.847 -0.316 2.133 1.00 95.44 81 GLY A N 1
ATOM 608 C CA . GLY A 1 81 ? -17.639 -1.569 1.413 1.00 95.44 81 GLY A CA 1
ATOM 609 C C . GLY A 1 81 ? -18.896 -2.070 0.701 1.00 95.44 81 GLY A C 1
ATOM 610 O O . GLY A 1 81 ? -19.882 -1.353 0.530 1.00 95.44 81 GLY A O 1
ATOM 611 N N . ALA A 1 82 ? -18.881 -3.348 0.317 1.00 93.50 82 ALA A N 1
ATOM 612 C CA . ALA A 1 82 ? -19.904 -3.955 -0.540 1.00 93.50 82 ALA A CA 1
ATOM 613 C C . ALA A 1 82 ? -21.344 -3.872 0.006 1.00 93.50 82 ALA A C 1
ATOM 615 O O . ALA A 1 82 ? -22.285 -3.760 -0.773 1.00 93.50 82 ALA A O 1
ATOM 616 N N . ALA A 1 83 ? -21.527 -3.911 1.330 1.00 93.00 83 ALA A N 1
ATOM 617 C CA . ALA A 1 83 ? -22.850 -3.818 1.956 1.00 93.00 83 ALA A CA 1
ATOM 618 C C . ALA A 1 83 ? -23.398 -2.378 2.036 1.00 93.00 83 ALA A C 1
ATOM 620 O O . ALA A 1 83 ? -24.508 -2.164 2.524 1.00 93.00 83 ALA A O 1
ATOM 621 N N . GLY A 1 84 ? -22.615 -1.393 1.585 1.00 94.94 84 GLY A N 1
ATOM 622 C CA . GLY A 1 84 ? -22.981 0.015 1.602 1.00 94.94 84 GLY A CA 1
ATOM 623 C C . GLY A 1 84 ? -23.162 0.590 3.007 1.00 94.94 84 GLY A C 1
ATOM 624 O O . GLY A 1 84 ? -22.837 -0.023 4.027 1.00 94.94 84 GLY A O 1
ATOM 625 N N . GLU A 1 85 ? -23.699 1.806 3.047 1.00 94.88 85 GLU A N 1
ATOM 626 C CA . GLU A 1 85 ? -23.939 2.533 4.292 1.00 94.88 85 GLU A CA 1
ATOM 627 C C . GLU A 1 85 ? -24.950 1.824 5.203 1.00 94.88 85 GLU A C 1
ATOM 629 O O . GLU A 1 85 ? -24.766 1.792 6.418 1.00 94.88 85 GLU A O 1
ATOM 634 N N . GLU A 1 86 ? -26.004 1.231 4.640 1.00 93.50 86 GLU A N 1
ATOM 635 C CA . GLU A 1 86 ? -27.028 0.525 5.419 1.00 93.50 86 GLU A CA 1
ATOM 636 C C . GLU A 1 86 ? -26.445 -0.695 6.138 1.00 93.50 86 GLU A C 1
ATOM 638 O O . GLU A 1 86 ? -26.635 -0.843 7.345 1.00 93.50 86 GLU A O 1
ATOM 643 N N . GLY A 1 87 ? -25.655 -1.518 5.438 1.00 94.12 87 GLY A N 1
ATOM 644 C CA . GLY A 1 87 ? -24.990 -2.669 6.048 1.00 94.12 87 GLY A CA 1
ATOM 645 C C . GLY A 1 87 ? -23.927 -2.277 7.077 1.00 94.12 87 GLY A C 1
ATOM 646 O O . GLY A 1 87 ? -23.684 -3.012 8.036 1.00 94.12 87 GLY A O 1
ATOM 647 N N . TRP A 1 88 ? -23.286 -1.117 6.916 1.00 95.06 88 TRP A N 1
ATOM 648 C CA . TRP A 1 88 ? -22.454 -0.536 7.970 1.00 95.06 88 TRP A CA 1
ATOM 649 C C . TRP A 1 88 ? -23.293 -0.135 9.192 1.00 95.06 88 TRP A C 1
ATOM 651 O O . TRP A 1 88 ? -22.965 -0.547 10.304 1.00 95.06 88 TRP A O 1
ATOM 661 N N . ARG A 1 89 ? -24.377 0.629 8.994 1.00 92.88 89 ARG A N 1
ATOM 662 C CA . ARG A 1 89 ? -25.248 1.139 10.070 1.00 92.88 89 ARG A CA 1
ATOM 663 C C . ARG A 1 89 ? -25.901 0.029 10.888 1.00 92.88 89 ARG A C 1
ATOM 665 O O . ARG A 1 89 ? -26.130 0.224 12.078 1.00 92.88 89 ARG A O 1
ATOM 672 N N . ASP A 1 90 ? -26.217 -1.100 10.264 1.00 94.00 90 ASP A N 1
ATOM 673 C CA . ASP A 1 90 ? -26.740 -2.283 10.947 1.00 94.00 90 ASP A CA 1
ATOM 674 C C . ASP A 1 90 ? -25.672 -2.903 11.863 1.00 94.00 90 ASP A C 1
ATOM 676 O O . ASP A 1 90 ? -25.801 -2.905 13.087 1.00 94.00 90 ASP A O 1
ATOM 680 N N . ARG A 1 91 ? -24.533 -3.311 11.292 1.00 94.75 91 ARG A N 1
ATOM 681 C CA . ARG A 1 91 ? -23.472 -4.003 12.043 1.00 94.75 91 ARG A CA 1
ATOM 682 C C . ARG A 1 91 ? -22.776 -3.131 13.081 1.00 94.75 91 ARG A C 1
ATOM 684 O O . ARG A 1 91 ? -22.353 -3.637 14.121 1.00 94.75 91 ARG A O 1
ATOM 691 N N . CYS A 1 92 ? -22.664 -1.822 12.847 1.00 94.69 92 CYS A N 1
ATOM 692 C CA . CYS A 1 92 ? -22.005 -0.931 13.800 1.00 94.69 92 CYS A CA 1
ATOM 693 C C . CYS A 1 92 ? -22.802 -0.768 15.104 1.00 94.69 92 CYS A C 1
ATOM 695 O O . CYS A 1 92 ? -22.224 -0.350 16.107 1.00 94.69 92 CYS A O 1
ATOM 697 N N . GLN A 1 93 ? -24.102 -1.097 15.123 1.00 93.12 93 GLN A N 1
ATOM 698 C CA . GLN A 1 93 ? -24.898 -1.145 16.357 1.00 93.12 93 GLN A CA 1
ATOM 699 C C . GLN A 1 93 ? -24.462 -2.298 17.261 1.00 93.12 93 GLN A C 1
ATOM 701 O O . GLN A 1 93 ? -24.462 -2.153 18.482 1.00 93.12 93 GLN A O 1
ATOM 706 N N . THR A 1 94 ? -24.051 -3.419 16.667 1.00 95.62 94 THR A N 1
ATOM 707 C CA . THR A 1 94 ? -23.547 -4.579 17.402 1.00 95.62 94 THR A CA 1
ATOM 708 C C . THR A 1 94 ? -22.186 -4.292 18.016 1.00 95.62 94 THR A C 1
ATOM 710 O O . THR A 1 94 ? -21.959 -4.618 19.180 1.00 95.62 94 THR A O 1
ATOM 713 N N . GLY A 1 95 ? -21.290 -3.662 17.259 1.00 97.12 95 GLY A N 1
ATOM 714 C CA . GLY A 1 95 ? -19.954 -3.277 17.701 1.00 97.12 95 GLY A CA 1
ATOM 715 C C . GLY A 1 95 ? -19.098 -2.795 16.538 1.00 97.12 95 GLY A C 1
ATOM 716 O O . GLY A 1 95 ? -19.346 -3.155 15.391 1.00 97.12 95 GLY A O 1
ATOM 717 N N . VAL A 1 96 ? -18.086 -1.978 16.820 1.00 98.50 96 VAL A N 1
ATOM 718 C CA . VAL A 1 96 ? -17.078 -1.572 15.832 1.00 98.50 96 VAL A CA 1
ATOM 719 C C . VAL A 1 96 ? -15.730 -2.168 16.214 1.00 98.50 96 VAL A C 1
ATOM 721 O O . VAL A 1 96 ? -15.269 -2.016 17.346 1.00 98.50 96 VAL A O 1
ATOM 724 N N . HIS A 1 97 ? -15.078 -2.809 15.249 1.00 98.75 97 HIS A N 1
ATOM 725 C CA . HIS A 1 97 ? -13.714 -3.310 15.357 1.00 98.75 97 HIS A CA 1
ATOM 726 C C . HIS A 1 97 ? -12.833 -2.489 14.428 1.00 98.75 97 HIS A C 1
ATOM 728 O O . HIS A 1 97 ? -12.968 -2.532 13.204 1.00 98.75 97 HIS A O 1
ATOM 734 N N . LEU A 1 98 ? -11.961 -1.692 15.034 1.00 98.75 98 LEU A N 1
ATOM 735 C CA . LEU A 1 98 ? -11.161 -0.689 14.355 1.00 98.75 98 LEU A CA 1
ATOM 736 C C . LEU A 1 98 ? -9.754 -1.213 14.075 1.00 98.75 98 LEU A C 1
ATOM 738 O O . LEU A 1 98 ? -9.107 -1.768 14.955 1.00 98.75 98 LEU A O 1
ATOM 742 N N . CYS A 1 99 ? -9.248 -0.965 12.874 1.00 98.62 99 CYS A N 1
ATOM 743 C CA . CYS A 1 99 ? -7.847 -1.117 12.514 1.00 98.62 99 CYS A CA 1
ATOM 744 C C . CYS A 1 99 ? -7.264 0.258 12.164 1.00 98.62 99 CYS A C 1
ATOM 746 O O . CYS A 1 99 ? -7.853 0.971 11.351 1.00 98.62 99 CYS A O 1
ATOM 748 N N . ILE A 1 100 ? -6.145 0.652 12.782 1.00 98.38 100 ILE A N 1
ATOM 749 C CA . ILE A 1 100 ? -5.548 1.989 12.602 1.00 98.38 100 ILE A CA 1
ATOM 750 C C . ILE A 1 100 ? -4.176 1.874 11.949 1.00 98.38 100 ILE A C 1
ATOM 752 O O . ILE A 1 100 ? -3.329 1.104 12.400 1.00 98.38 100 ILE A O 1
ATOM 756 N N . GLY A 1 101 ? -3.938 2.677 10.913 1.00 96.75 101 GLY A N 1
ATOM 757 C CA . GLY A 1 101 ? -2.631 2.754 10.276 1.00 96.75 101 GLY A CA 1
ATOM 758 C C . GLY A 1 101 ? -2.628 3.531 8.967 1.00 96.75 101 GLY A C 1
ATOM 759 O O . GLY A 1 101 ? -3.656 3.815 8.354 1.00 96.75 101 GLY A O 1
ATOM 760 N N . VAL A 1 102 ? -1.428 3.866 8.496 1.00 95.56 102 VAL A N 1
ATOM 761 C CA . VAL A 1 102 ? -1.272 4.523 7.191 1.00 95.56 102 VAL A CA 1
ATOM 762 C C . VAL A 1 102 ? -1.591 3.554 6.052 1.00 95.56 102 VAL A C 1
ATOM 764 O O . VAL A 1 102 ? -2.143 3.958 5.039 1.00 95.56 102 VAL A O 1
ATOM 767 N N . PHE A 1 103 ? -1.282 2.266 6.197 1.00 96.62 103 PHE A N 1
ATOM 768 C CA . PHE A 1 103 ? -1.632 1.227 5.222 1.00 96.62 103 PHE A CA 1
ATOM 769 C C . PHE A 1 103 ? -1.165 1.480 3.777 1.00 96.62 103 PHE A C 1
ATOM 771 O O . PHE A 1 103 ? -1.761 0.957 2.834 1.00 96.62 103 PHE A O 1
ATOM 778 N N . ASP A 1 104 ? -0.083 2.239 3.575 1.00 95.31 104 ASP A N 1
ATOM 779 C CA . ASP A 1 104 ? 0.447 2.499 2.234 1.00 95.31 104 ASP A CA 1
ATOM 780 C C . ASP A 1 104 ? 0.934 1.195 1.574 1.00 95.31 104 ASP A C 1
ATOM 782 O O . ASP A 1 104 ? 1.774 0.465 2.113 1.00 95.31 104 ASP A O 1
ATOM 786 N N . GLY A 1 105 ? 0.346 0.880 0.419 1.00 93.75 105 GLY A N 1
ATOM 787 C CA . GLY A 1 105 ? 0.546 -0.362 -0.325 1.00 93.75 105 GLY A CA 1
ATOM 788 C C . GLY A 1 105 ? -0.223 -1.589 0.192 1.00 93.75 105 GLY A C 1
ATOM 789 O O . GLY A 1 105 ? -0.146 -2.632 -0.447 1.00 93.75 105 GLY A O 1
ATOM 790 N N . CYS A 1 106 ? -0.944 -1.525 1.323 1.00 96.31 106 CYS A N 1
ATOM 791 C CA . CYS A 1 106 ? -1.705 -2.666 1.884 1.00 96.31 106 CYS A CA 1
ATOM 792 C C . CYS A 1 106 ? -0.936 -4.012 1.848 1.00 96.31 106 CYS A C 1
ATOM 794 O O . CYS A 1 106 ? -1.470 -5.056 1.461 1.00 96.31 106 CYS A O 1
ATOM 796 N N . HIS A 1 107 ? 0.354 -3.977 2.187 1.00 96.12 107 HIS A N 1
ATOM 797 C CA . HIS A 1 107 ? 1.253 -5.122 2.067 1.00 96.12 107 HIS A CA 1
ATOM 798 C C . HIS A 1 107 ? 0.896 -6.283 3.000 1.00 96.12 107 HIS A C 1
ATOM 800 O O . HIS A 1 107 ? 0.034 -6.147 3.862 1.00 96.12 107 HIS A O 1
ATOM 806 N N . LEU A 1 108 ? 1.575 -7.428 2.869 1.00 95.00 108 LEU A N 1
ATOM 807 C CA . LEU A 1 108 ? 1.252 -8.628 3.657 1.00 95.00 108 LEU A CA 1
ATOM 808 C C . LEU A 1 108 ? 1.257 -8.382 5.171 1.00 95.00 108 LEU A C 1
ATOM 810 O O . LEU A 1 108 ? 0.387 -8.892 5.860 1.00 95.00 108 LEU A O 1
ATOM 814 N N . GLY A 1 109 ? 2.181 -7.555 5.679 1.00 94.94 109 GLY A N 1
ATOM 815 C CA . GLY A 1 109 ? 2.145 -7.119 7.081 1.00 94.94 109 GLY A CA 1
ATOM 816 C C . GLY A 1 109 ? 0.801 -6.481 7.471 1.00 94.94 109 GLY A C 1
ATOM 817 O O . GLY A 1 109 ? 0.181 -6.911 8.432 1.00 94.94 109 GLY A O 1
ATOM 818 N N . HIS A 1 110 ? 0.284 -5.538 6.672 1.00 97.38 110 HIS A N 1
ATOM 819 C CA . HIS A 1 110 ? -1.039 -4.942 6.888 1.00 97.38 110 HIS A CA 1
ATOM 820 C C . HIS A 1 110 ? -2.175 -5.966 6.773 1.00 97.38 110 HIS A C 1
ATOM 822 O O . HIS A 1 110 ? -3.122 -5.921 7.550 1.00 97.38 110 HIS A O 1
ATOM 828 N N . GLN A 1 111 ? -2.072 -6.921 5.846 1.00 96.94 111 GLN A N 1
ATOM 829 C CA . GLN A 1 111 ? -3.093 -7.957 5.651 1.00 96.94 111 GLN A CA 1
ATOM 830 C C . GLN A 1 111 ? -3.291 -8.833 6.896 1.00 96.94 111 GLN A C 1
ATOM 832 O O . GLN A 1 111 ? -4.413 -9.270 7.143 1.00 96.94 111 GLN A O 1
ATOM 837 N N . LEU A 1 112 ? -2.257 -9.023 7.723 1.00 96.06 112 LEU A N 1
ATOM 838 C CA . LEU A 1 112 ? -2.398 -9.694 9.021 1.00 96.06 112 LEU A CA 1
ATOM 839 C C . LEU A 1 112 ? -3.243 -8.878 10.010 1.00 96.06 112 LEU A C 1
ATOM 841 O O . LEU A 1 112 ? -4.071 -9.443 10.728 1.00 96.06 112 LEU A O 1
ATOM 845 N N . LEU A 1 113 ? -3.085 -7.550 10.029 1.00 97.94 113 LEU A N 1
ATOM 846 C CA . LEU A 1 113 ? -3.934 -6.669 10.836 1.00 97.94 113 LEU A CA 1
ATOM 847 C C . LEU A 1 113 ? -5.384 -6.707 10.331 1.00 97.94 113 LEU A C 1
ATOM 849 O O . LEU A 1 113 ? -6.315 -6.821 11.128 1.00 97.94 113 LEU A O 1
ATOM 853 N N . PHE A 1 114 ? -5.577 -6.680 9.009 1.00 98.25 114 PHE A N 1
ATOM 854 C CA . PHE A 1 114 ? -6.901 -6.740 8.382 1.00 98.25 114 PHE A CA 1
ATOM 855 C C . PHE A 1 114 ? -7.606 -8.071 8.651 1.00 98.25 114 PHE A C 1
ATOM 857 O O . PHE A 1 114 ? -8.810 -8.121 8.891 1.00 98.25 114 PHE A O 1
ATOM 864 N N . GLU A 1 115 ? -6.869 -9.177 8.634 1.00 97.44 115 GLU A N 1
ATOM 865 C CA . GLU A 1 115 ? -7.406 -10.473 9.029 1.00 97.44 115 GLU A CA 1
ATOM 866 C C . GLU A 1 115 ? -7.776 -10.508 10.515 1.00 97.44 115 GLU A C 1
ATOM 868 O O . GLU A 1 115 ? -8.845 -11.008 10.867 1.00 97.44 115 GLU A O 1
ATOM 873 N N . THR A 1 116 ? -6.936 -9.938 11.379 1.00 97.88 116 THR A N 1
ATOM 874 C CA . THR A 1 116 ? -7.184 -9.880 12.825 1.00 97.88 116 THR A CA 1
ATOM 875 C C . THR A 1 116 ? -8.467 -9.114 13.143 1.00 97.88 116 THR A C 1
ATOM 877 O O . THR A 1 116 ? -9.329 -9.641 13.846 1.00 97.88 116 THR A O 1
ATOM 880 N N . VAL A 1 117 ? -8.655 -7.921 12.568 1.00 98.19 117 VAL A N 1
ATOM 881 C CA . VAL A 1 117 ? -9.867 -7.119 12.801 1.00 98.19 117 VAL A CA 1
ATOM 882 C C . VAL A 1 117 ? -11.123 -7.792 12.233 1.00 98.19 117 VAL A C 1
ATOM 884 O O . VAL A 1 117 ? -12.164 -7.787 12.886 1.00 98.19 117 VAL A O 1
ATOM 887 N N . ARG A 1 118 ? -11.029 -8.459 11.069 1.00 98.06 118 ARG A N 1
ATOM 888 C CA . ARG A 1 118 ? -12.146 -9.233 10.499 1.00 98.06 118 ARG A CA 1
ATOM 889 C C . ARG A 1 118 ? -12.546 -10.409 11.380 1.00 98.06 118 ARG A C 1
ATOM 891 O O . ARG A 1 118 ? -13.734 -10.669 11.528 1.00 98.06 118 ARG A O 1
ATOM 898 N N . ARG A 1 119 ? -11.580 -11.116 11.976 1.00 97.75 119 ARG A N 1
ATOM 899 C CA . ARG A 1 119 ? -11.867 -12.209 12.920 1.00 97.75 119 ARG A CA 1
ATOM 900 C C . ARG A 1 119 ? -12.569 -11.699 14.178 1.00 97.75 119 ARG A C 1
ATOM 902 O O . ARG A 1 119 ? -13.487 -12.363 14.645 1.00 97.75 119 ARG A O 1
ATOM 909 N N . GLN A 1 120 ? -12.172 -10.532 14.692 1.00 97.62 120 GLN A N 1
ATOM 910 C CA . GLN A 1 120 ? -12.835 -9.913 15.843 1.00 97.62 120 GLN A CA 1
ATOM 911 C C . GLN A 1 120 ? -14.284 -9.535 15.518 1.00 97.62 120 GLN A C 1
ATOM 913 O O . GLN A 1 120 ? -15.188 -10.007 16.197 1.00 97.62 120 GLN A O 1
ATOM 918 N N . ALA A 1 121 ? -14.517 -8.817 14.418 1.00 98.00 121 ALA A N 1
ATOM 919 C CA . ALA A 1 121 ? -15.868 -8.458 13.981 1.00 98.00 121 ALA A CA 1
ATOM 920 C C . ALA A 1 121 ? -16.753 -9.674 13.667 1.00 98.00 121 ALA A C 1
ATOM 922 O O . ALA A 1 121 ? -17.942 -9.690 13.969 1.00 98.00 121 ALA A O 1
ATOM 923 N N . ALA A 1 122 ? -16.185 -10.737 13.094 1.00 97.31 122 ALA A N 1
ATOM 924 C CA . ALA A 1 122 ? -16.933 -11.963 12.832 1.00 97.31 122 ALA A CA 1
ATOM 925 C C . ALA A 1 122 ? -17.358 -12.697 14.117 1.00 97.31 122 ALA A C 1
ATOM 927 O O . ALA A 1 122 ? -18.322 -13.459 14.079 1.00 97.31 122 ALA A O 1
ATOM 928 N N . SER A 1 123 ? -16.656 -12.495 15.239 1.00 97.06 123 SER A N 1
ATOM 929 C CA . SER A 1 123 ? -16.942 -13.194 16.499 1.00 97.06 123 SER A CA 1
ATOM 930 C C . SER A 1 123 ? -18.245 -12.744 17.161 1.00 97.06 123 SER A C 1
ATOM 932 O O . SER A 1 123 ? -18.855 -13.520 17.897 1.00 97.06 123 SER A O 1
ATOM 934 N N . ASP A 1 124 ? -18.695 -11.524 16.869 1.00 96.25 124 ASP A N 1
ATOM 935 C CA . ASP A 1 124 ? -19.908 -10.944 17.434 1.00 96.25 124 ASP A CA 1
ATOM 936 C C . ASP A 1 124 ? -20.837 -10.317 16.384 1.00 96.25 124 ASP A C 1
ATOM 938 O O . ASP A 1 124 ? -21.824 -9.698 16.760 1.00 96.25 124 ASP A O 1
ATOM 942 N N . ALA A 1 125 ? -20.555 -10.507 15.090 1.00 96.56 125 ALA A N 1
ATOM 943 C CA . ALA A 1 125 ? -21.254 -9.873 13.969 1.00 96.56 125 ALA A CA 1
ATOM 944 C C . ALA A 1 125 ? -21.200 -8.328 13.982 1.00 96.56 125 ALA A C 1
ATOM 946 O O . ALA A 1 125 ? -22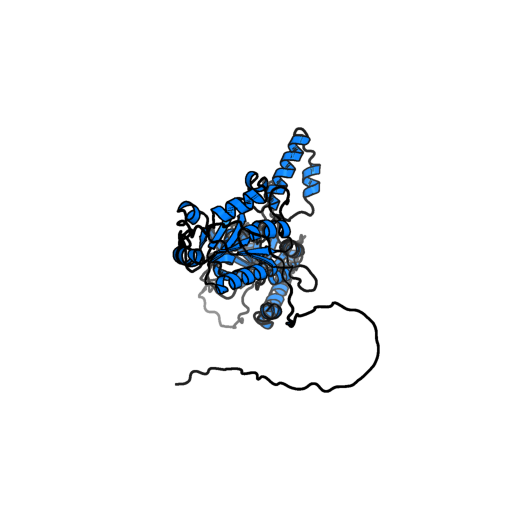.106 -7.661 13.472 1.00 96.56 125 ALA A O 1
ATOM 947 N N . GLY A 1 126 ? -20.140 -7.756 14.558 1.00 97.44 126 GLY A N 1
ATOM 948 C CA . GLY A 1 126 ? -19.823 -6.335 14.490 1.00 97.44 126 GLY A CA 1
ATOM 949 C C . GLY A 1 126 ? -19.337 -5.876 13.112 1.00 97.44 126 GLY A C 1
ATOM 950 O O . GLY A 1 126 ? -19.145 -6.656 12.178 1.00 97.44 126 GLY A O 1
ATOM 951 N N . ALA A 1 127 ? -19.128 -4.567 12.988 1.00 98.25 127 ALA A N 1
ATOM 952 C CA . ALA A 1 127 ? -18.600 -3.929 11.791 1.00 98.25 127 ALA A CA 1
ATOM 953 C C . ALA A 1 127 ? -17.074 -3.799 11.842 1.00 98.25 127 ALA A C 1
ATOM 955 O O . ALA A 1 127 ? -16.485 -3.447 12.868 1.00 98.25 127 ALA A O 1
ATOM 956 N N . THR A 1 128 ? -16.436 -4.003 10.698 1.00 98.75 128 THR A N 1
ATOM 957 C CA . THR A 1 128 ? -15.019 -3.710 10.481 1.00 98.75 128 THR A CA 1
ATOM 958 C C . THR A 1 128 ? -14.823 -2.279 10.004 1.00 98.75 128 THR A C 1
ATOM 960 O O . THR A 1 128 ? -15.443 -1.825 9.042 1.00 98.75 128 THR A O 1
ATOM 963 N N . LEU A 1 129 ? -13.911 -1.566 10.658 1.00 98.56 129 LEU A N 1
ATOM 964 C CA . LEU A 1 129 ? -13.562 -0.195 10.322 1.00 98.56 129 LEU A CA 1
ATOM 965 C C . LEU A 1 129 ? -12.055 -0.065 10.139 1.00 98.56 129 LEU A C 1
ATOM 967 O O . LEU A 1 129 ? -11.281 -0.456 11.010 1.00 98.56 129 LEU A O 1
ATOM 971 N N . CYS A 1 130 ? -11.635 0.540 9.036 1.00 98.56 130 CYS A N 1
ATOM 972 C CA . CYS A 1 130 ? -10.255 0.970 8.849 1.00 98.56 130 CYS A CA 1
ATOM 973 C C . CYS A 1 130 ? -10.163 2.482 9.061 1.00 98.56 130 CYS A C 1
ATOM 975 O O . CYS A 1 130 ? -10.906 3.226 8.430 1.00 98.56 130 CYS A O 1
ATOM 977 N N . LEU A 1 131 ? -9.231 2.950 9.890 1.00 98.00 131 LEU A N 1
ATOM 978 C CA . LEU A 1 131 ? -8.846 4.357 9.977 1.00 98.00 131 LEU A CA 1
ATOM 979 C C . LEU A 1 131 ? -7.474 4.546 9.335 1.00 98.00 131 LEU A C 1
ATOM 981 O O . LEU A 1 131 ? -6.490 3.947 9.772 1.00 98.00 131 LEU A O 1
ATOM 985 N N . THR A 1 132 ? -7.423 5.390 8.309 1.00 97.12 132 THR A N 1
ATOM 986 C CA . THR A 1 132 ? -6.197 5.763 7.605 1.00 97.12 132 THR A CA 1
ATOM 987 C C . THR A 1 132 ? -6.077 7.275 7.444 1.00 97.12 132 THR A C 1
ATOM 989 O O . THR A 1 132 ? -6.959 8.019 7.867 1.00 97.12 132 THR A O 1
ATOM 992 N N . PHE A 1 133 ? -4.969 7.727 6.860 1.00 94.62 133 PHE A N 1
ATOM 993 C CA . PHE A 1 133 ? -4.562 9.129 6.849 1.00 94.62 133 PHE A CA 1
ATOM 994 C C . PHE A 1 133 ? -4.214 9.604 5.444 1.00 94.62 133 PHE A C 1
ATOM 996 O O . PHE A 1 133 ? -3.533 8.893 4.689 1.00 94.62 133 PHE A O 1
ATOM 1003 N N . ASP A 1 134 ? -4.648 10.816 5.125 1.00 92.75 134 ASP A N 1
ATOM 1004 C CA . ASP A 1 134 ? -4.218 11.558 3.945 1.00 92.75 134 ASP A CA 1
ATOM 1005 C C . ASP A 1 134 ? -4.155 13.062 4.264 1.00 92.75 134 ASP A C 1
ATOM 1007 O O . ASP A 1 134 ? -5.103 13.576 4.845 1.00 92.75 134 ASP A O 1
ATOM 1011 N N . PRO A 1 135 ? -3.073 13.792 3.955 1.00 93.19 135 PRO A N 1
ATOM 1012 C CA . PRO A 1 135 ? -1.809 13.314 3.393 1.00 93.19 135 PRO A CA 1
ATOM 1013 C C . PRO A 1 135 ? -1.058 12.356 4.341 1.00 93.19 135 PRO A C 1
ATOM 1015 O O . PRO A 1 135 ? -1.430 12.150 5.496 1.00 93.19 135 PRO A O 1
ATOM 1018 N N . HIS A 1 136 ? 0.013 11.725 3.852 1.00 93.06 136 HIS A N 1
ATOM 1019 C CA . HIS A 1 136 ? 0.822 10.801 4.657 1.00 93.06 136 HIS A CA 1
ATOM 1020 C C . HIS A 1 136 ? 1.431 11.527 5.880 1.00 93.06 136 HIS A C 1
ATOM 1022 O O . HIS A 1 136 ? 2.071 12.563 5.675 1.00 93.06 136 HIS A O 1
ATOM 1028 N N . PRO A 1 137 ? 1.351 10.993 7.119 1.00 92.62 137 PRO A N 1
ATOM 1029 C CA . PRO A 1 137 ? 1.847 11.680 8.320 1.00 92.62 137 PRO A CA 1
ATOM 1030 C C . PRO A 1 137 ? 3.297 12.173 8.217 1.00 92.62 137 PRO A C 1
ATOM 1032 O O . PRO A 1 137 ? 3.575 13.344 8.479 1.00 92.62 137 PRO A O 1
ATOM 1035 N N . ASP A 1 138 ? 4.211 11.322 7.737 1.00 91.00 138 ASP A N 1
ATOM 1036 C CA . ASP A 1 138 ? 5.619 11.704 7.536 1.00 91.00 138 ASP A CA 1
ATOM 1037 C C . ASP A 1 138 ? 5.807 12.879 6.563 1.00 91.00 138 ASP A C 1
ATOM 1039 O O . ASP A 1 138 ? 6.714 13.687 6.764 1.00 91.00 138 ASP A O 1
ATOM 1043 N N . SER A 1 139 ? 4.942 13.026 5.546 1.00 90.50 139 SER A N 1
ATOM 1044 C CA . SER A 1 139 ? 5.020 14.158 4.608 1.00 90.50 139 SER A CA 1
ATOM 1045 C C . SER A 1 139 ? 4.781 15.488 5.327 1.00 90.50 139 SER A C 1
ATOM 1047 O O . SER A 1 139 ? 5.544 16.440 5.154 1.00 90.50 139 SER A O 1
ATOM 1049 N N . VAL A 1 140 ? 3.783 15.527 6.212 1.00 91.19 140 VAL A N 1
ATOM 1050 C CA . VAL A 1 140 ? 3.403 16.725 6.966 1.00 91.19 140 VAL A CA 1
ATOM 1051 C C . VAL A 1 140 ? 4.406 17.014 8.067 1.00 91.19 140 VAL A C 1
ATOM 1053 O O . VAL A 1 140 ? 4.869 18.144 8.197 1.00 91.19 140 VAL A O 1
ATOM 1056 N N . ILE A 1 141 ? 4.823 15.991 8.816 1.00 90.44 141 ILE A N 1
ATOM 1057 C CA . ILE A 1 141 ? 5.834 16.143 9.868 1.00 90.44 141 ILE A CA 1
ATOM 1058 C C . ILE A 1 141 ? 7.150 16.669 9.279 1.00 90.44 141 ILE A C 1
ATOM 1060 O O . ILE A 1 141 ? 7.799 17.522 9.892 1.00 90.44 141 ILE A O 1
ATOM 1064 N N . ARG A 1 142 ? 7.551 16.201 8.090 1.00 88.00 142 ARG A N 1
ATOM 1065 C CA . ARG A 1 142 ? 8.730 16.715 7.381 1.00 88.00 142 ARG A CA 1
ATOM 1066 C C . ARG A 1 142 ? 8.546 18.172 6.966 1.00 88.00 142 ARG A C 1
ATOM 1068 O O . ARG A 1 142 ? 9.433 18.974 7.248 1.00 88.00 142 ARG A O 1
ATOM 1075 N N . ALA A 1 143 ? 7.415 18.522 6.353 1.00 87.62 143 ALA A N 1
ATOM 1076 C CA . ALA A 1 143 ? 7.125 19.902 5.961 1.00 87.62 143 ALA A CA 1
ATOM 1077 C C . ALA A 1 143 ? 7.196 20.861 7.165 1.00 87.62 143 ALA A C 1
ATOM 1079 O O . ALA A 1 143 ? 7.910 21.860 7.117 1.00 87.62 143 ALA A O 1
ATOM 1080 N N . MET A 1 144 ? 6.589 20.484 8.297 1.00 88.06 144 MET A N 1
ATOM 1081 C CA . MET A 1 144 ? 6.636 21.257 9.546 1.00 88.06 144 MET A CA 1
ATOM 1082 C C . MET A 1 144 ? 8.060 21.444 10.094 1.00 88.06 144 MET A C 1
ATOM 1084 O O . MET A 1 144 ? 8.357 22.469 10.711 1.00 88.06 144 MET A O 1
ATOM 1088 N N . LYS A 1 145 ? 8.952 20.454 9.931 1.00 86.75 145 LYS A N 1
ATOM 1089 C CA . LYS A 1 145 ? 10.363 20.578 10.342 1.00 86.75 145 LYS A CA 1
ATOM 1090 C C . LYS A 1 145 ? 11.104 21.583 9.462 1.00 86.75 145 LYS A C 1
ATOM 1092 O O . LYS A 1 145 ? 11.785 22.452 9.999 1.00 86.75 145 LYS A O 1
ATOM 1097 N N . VAL A 1 146 ? 10.914 21.499 8.143 1.00 84.56 146 VAL A N 1
ATOM 1098 C CA . VAL A 1 146 ? 11.522 22.422 7.170 1.00 84.56 146 VAL A CA 1
ATOM 1099 C C . VAL A 1 146 ? 11.069 23.863 7.421 1.00 84.56 146 VAL A C 1
ATOM 1101 O O . VAL A 1 146 ? 11.894 24.773 7.410 1.00 84.56 146 VAL A O 1
ATOM 1104 N N . GLU A 1 147 ? 9.781 24.087 7.691 1.00 84.75 147 GLU A N 1
ATOM 1105 C CA . GLU A 1 147 ? 9.241 25.414 8.030 1.00 84.75 147 GLU A CA 1
ATOM 1106 C C . GLU A 1 147 ? 9.899 25.995 9.290 1.00 84.75 147 GLU A C 1
ATOM 1108 O O . GLU A 1 147 ? 10.425 27.108 9.257 1.00 84.75 147 GLU A O 1
ATOM 1113 N N . LYS A 1 148 ? 9.987 25.210 10.372 1.00 83.94 148 LYS A N 1
ATOM 1114 C CA . LYS A 1 148 ? 10.637 25.641 11.623 1.00 83.94 148 LYS A CA 1
ATOM 1115 C C . LYS A 1 148 ? 12.125 25.947 11.463 1.00 83.94 148 LYS A C 1
ATOM 1117 O O . LYS A 1 148 ? 12.655 26.799 12.173 1.00 83.94 148 LYS A O 1
ATOM 1122 N N . GLU A 1 149 ? 12.826 25.229 10.591 1.00 83.31 149 GLU A N 1
ATOM 1123 C CA . GLU A 1 149 ? 14.239 25.497 10.303 1.00 83.31 149 GLU A CA 1
ATOM 1124 C C . GLU A 1 149 ? 14.417 26.807 9.529 1.00 83.31 149 GLU A C 1
ATOM 1126 O O . GLU A 1 149 ? 15.292 27.595 9.888 1.00 83.31 149 GLU A O 1
ATOM 1131 N N . LYS A 1 150 ? 13.544 27.089 8.551 1.00 79.50 150 LYS A N 1
ATOM 1132 C CA . LYS A 1 150 ? 13.530 28.362 7.806 1.00 79.50 150 LYS A CA 1
ATOM 1133 C C . LYS A 1 150 ? 13.268 29.568 8.708 1.00 79.50 150 LYS A C 1
ATOM 1135 O O . LYS A 1 150 ? 13.895 30.613 8.539 1.00 79.50 150 LYS A O 1
ATOM 1140 N N . GLU A 1 151 ? 12.360 29.422 9.670 1.00 81.56 151 GLU A N 1
ATOM 1141 C CA . GLU A 1 151 ? 12.071 30.460 10.666 1.00 81.56 151 GLU A CA 1
ATOM 1142 C C . GLU A 1 151 ? 13.281 30.723 11.574 1.00 81.56 151 GLU A C 1
ATOM 1144 O O . GLU A 1 151 ? 13.634 31.874 11.829 1.00 81.56 151 GLU A O 1
ATOM 1149 N N . LYS A 1 152 ? 13.968 29.663 12.020 1.00 77.88 152 LYS A N 1
ATOM 1150 C CA . LYS A 1 152 ? 15.168 29.776 12.865 1.00 77.88 152 LYS A CA 1
ATOM 1151 C C . LYS A 1 152 ? 16.377 30.359 12.134 1.00 77.88 152 LYS A C 1
ATOM 1153 O O . LYS A 1 152 ? 17.213 30.979 12.784 1.00 77.88 152 LYS A O 1
ATOM 1158 N N . SER A 1 153 ? 16.482 30.168 10.818 1.00 73.75 153 SER A N 1
ATOM 1159 C CA . SER A 1 153 ? 17.583 30.698 10.003 1.00 73.75 153 SER A CA 1
ATOM 1160 C C . SER A 1 153 ? 17.327 32.107 9.446 1.00 73.75 153 SER A C 1
ATOM 1162 O O . SER A 1 153 ? 18.097 32.585 8.614 1.00 73.75 153 SER A O 1
ATOM 1164 N N . GLY A 1 154 ? 16.258 32.791 9.879 1.00 63.56 154 GLY A N 1
ATOM 1165 C CA . GLY A 1 154 ? 15.959 34.162 9.451 1.00 63.56 154 GLY A CA 1
ATOM 1166 C C . GLY A 1 154 ? 15.659 34.290 7.953 1.00 63.56 154 GLY A C 1
ATOM 1167 O O . GLY A 1 154 ? 15.957 35.320 7.353 1.00 63.56 154 GLY A O 1
ATOM 1168 N N . GLY A 1 155 ? 15.121 33.241 7.321 1.00 58.69 155 GLY A N 1
ATOM 1169 C CA . GLY A 1 155 ? 14.783 33.243 5.893 1.00 58.69 155 GLY A CA 1
ATOM 1170 C C . GLY A 1 155 ? 15.972 33.081 4.937 1.00 58.69 155 GLY A C 1
ATOM 1171 O O . GLY A 1 155 ? 15.757 32.916 3.736 1.00 58.69 155 GLY A O 1
ATOM 1172 N N . GLN A 1 156 ? 17.215 33.048 5.431 1.00 50.72 156 GLN A N 1
ATOM 1173 C CA . GLN A 1 156 ? 18.364 32.643 4.624 1.00 50.72 156 GLN A CA 1
ATOM 1174 C C . GLN A 1 156 ? 18.426 31.116 4.599 1.00 50.72 156 GLN A C 1
ATOM 1176 O O . GLN A 1 156 ? 18.795 30.461 5.574 1.00 50.72 156 GLN A O 1
ATOM 1181 N N . THR A 1 157 ? 18.016 30.529 3.478 1.00 50.06 157 THR A N 1
ATOM 1182 C CA . THR A 1 157 ? 18.278 29.118 3.188 1.00 50.06 157 THR A CA 1
ATOM 1183 C C . THR A 1 157 ? 19.504 29.061 2.292 1.00 50.06 157 THR A C 1
ATOM 1185 O O . THR A 1 157 ? 19.439 29.382 1.111 1.00 50.06 157 THR A O 1
ATOM 1188 N N . HIS A 1 158 ? 20.650 28.666 2.850 1.00 45.81 158 HIS A N 1
ATOM 1189 C CA . HIS A 1 158 ? 21.697 28.100 2.008 1.00 45.81 158 HIS A CA 1
ATOM 1190 C C . HIS A 1 158 ? 21.088 26.874 1.311 1.00 45.81 158 HIS A C 1
ATOM 1192 O O . HIS A 1 158 ? 20.519 26.005 1.979 1.00 45.81 158 HIS A O 1
ATOM 1198 N N . ASN A 1 159 ? 21.211 26.802 -0.019 1.00 45.22 159 ASN A N 1
ATOM 1199 C CA . ASN A 1 159 ? 20.783 25.670 -0.859 1.00 45.22 159 ASN A CA 1
ATOM 1200 C C . ASN A 1 159 ? 21.315 24.297 -0.377 1.00 45.22 159 ASN A C 1
ATOM 1202 O O . ASN A 1 159 ? 20.849 23.260 -0.831 1.00 45.22 159 ASN A O 1
ATOM 1206 N N . GLU A 1 160 ? 22.236 24.274 0.588 1.00 40.44 160 GLU A N 1
ATOM 1207 C CA . GLU A 1 160 ? 22.788 23.079 1.230 1.00 40.44 160 GLU A CA 1
ATOM 1208 C C . GLU A 1 160 ? 21.782 22.289 2.098 1.00 40.44 160 GLU A C 1
ATOM 1210 O O . GLU A 1 160 ? 21.991 21.099 2.335 1.00 40.44 160 GLU A O 1
ATOM 1215 N N . ILE A 1 161 ? 20.685 22.897 2.579 1.00 43.53 161 ILE A N 1
ATOM 1216 C CA . ILE A 1 161 ? 19.680 22.188 3.410 1.00 43.53 161 ILE A CA 1
ATOM 1217 C C . ILE A 1 161 ? 18.731 21.338 2.544 1.00 43.53 161 ILE A C 1
ATOM 1219 O O . ILE A 1 161 ? 18.342 20.237 2.947 1.00 43.53 161 ILE A O 1
ATOM 1223 N N . ALA A 1 162 ? 18.412 21.803 1.331 1.00 38.78 162 ALA A N 1
ATOM 1224 C CA . ALA A 1 162 ? 17.650 21.016 0.361 1.00 38.78 162 ALA A CA 1
ATOM 1225 C C . ALA A 1 162 ? 18.459 19.801 -0.129 1.00 38.78 162 ALA A C 1
ATOM 1227 O O . ALA A 1 162 ? 17.904 18.715 -0.275 1.00 38.78 162 ALA A O 1
ATOM 1228 N N . ASP A 1 163 ? 19.777 19.953 -0.277 1.00 36.75 163 ASP A N 1
ATOM 1229 C CA . ASP A 1 163 ? 20.666 18.903 -0.787 1.00 36.75 163 ASP A CA 1
ATOM 1230 C C . ASP A 1 163 ? 20.929 17.790 0.256 1.00 36.75 163 ASP A C 1
ATOM 1232 O O . ASP A 1 163 ? 20.890 16.597 -0.046 1.00 36.75 163 ASP A O 1
ATOM 1236 N N . LYS A 1 164 ? 21.042 18.135 1.552 1.00 36.50 164 LYS A N 1
ATOM 1237 C CA . LYS A 1 164 ? 21.180 17.134 2.637 1.00 36.50 164 LYS A CA 1
ATOM 1238 C C . LYS A 1 164 ? 19.944 16.251 2.852 1.00 36.50 164 LYS A C 1
ATOM 1240 O O . LYS A 1 164 ? 20.056 15.207 3.490 1.00 36.50 164 LYS A O 1
ATOM 1245 N N . THR A 1 165 ? 18.781 16.640 2.326 1.00 39.41 165 THR A N 1
ATOM 1246 C CA . THR A 1 165 ? 17.553 15.822 2.332 1.00 39.41 165 THR A CA 1
ATOM 1247 C C . THR A 1 165 ? 17.162 15.280 0.951 1.00 39.41 165 THR A C 1
ATOM 1249 O O . THR A 1 165 ? 16.165 14.559 0.851 1.00 39.41 165 THR A O 1
ATOM 1252 N N . GLN A 1 166 ? 17.946 15.561 -0.098 1.00 37.59 166 GLN A N 1
ATOM 1253 C CA . GLN A 1 166 ? 17.748 15.029 -1.455 1.00 37.59 166 GLN A CA 1
ATOM 1254 C C . GLN A 1 166 ? 18.349 13.634 -1.670 1.00 37.59 166 GLN A C 1
ATOM 1256 O O . GLN A 1 166 ? 18.072 12.989 -2.678 1.00 37.59 166 GLN A O 1
ATOM 1261 N N . GLY A 1 167 ? 19.088 13.101 -0.700 1.00 40.16 167 GLY A N 1
ATOM 1262 C CA . GLY A 1 167 ? 19.515 11.709 -0.706 1.00 40.16 167 GLY A CA 1
ATOM 1263 C C . GLY A 1 167 ? 19.000 10.981 0.525 1.00 40.16 167 GLY A C 1
ATOM 1264 O O . GLY A 1 167 ? 19.485 11.243 1.616 1.00 40.16 167 GLY A O 1
ATOM 1265 N N . THR A 1 168 ? 18.102 10.009 0.334 1.00 42.59 168 THR A N 1
ATOM 1266 C CA . THR A 1 168 ? 17.813 8.841 1.207 1.00 42.59 168 THR A CA 1
ATOM 1267 C C . THR A 1 168 ? 16.511 8.787 2.017 1.00 42.59 168 THR A C 1
ATOM 1269 O O . THR A 1 168 ? 16.067 7.663 2.265 1.00 42.59 168 THR A O 1
ATOM 1272 N N . ASP A 1 169 ? 15.834 9.893 2.357 1.00 57.78 169 ASP A N 1
ATOM 1273 C CA . ASP A 1 169 ? 14.560 9.811 3.102 1.00 57.78 169 ASP A CA 1
ATOM 1274 C C . ASP A 1 169 ? 13.336 9.984 2.200 1.00 57.78 169 ASP A C 1
ATOM 1276 O O . ASP A 1 169 ? 12.906 11.088 1.853 1.00 57.78 169 ASP A O 1
ATOM 1280 N N . TYR A 1 170 ? 12.768 8.838 1.847 1.00 61.22 170 TYR A N 1
ATOM 1281 C CA . TYR A 1 170 ? 11.598 8.716 0.992 1.00 61.22 170 TYR A CA 1
ATOM 1282 C C . TYR A 1 170 ? 10.422 8.036 1.706 1.00 61.22 170 TYR A C 1
ATOM 1284 O O . TYR A 1 170 ? 9.601 7.357 1.082 1.00 61.22 170 TYR A O 1
ATOM 1292 N N . SER A 1 171 ? 10.393 8.140 3.033 1.00 64.44 171 SER A N 1
ATOM 1293 C CA . SER A 1 171 ? 9.364 7.572 3.913 1.00 64.44 171 SER A CA 1
ATOM 1294 C C . SER A 1 171 ? 7.936 7.975 3.529 1.00 64.44 171 SER A C 1
ATOM 1296 O O . SER A 1 171 ? 7.010 7.199 3.754 1.00 64.44 171 SER A O 1
ATOM 1298 N N . ALA A 1 172 ? 7.773 9.130 2.882 1.00 75.50 172 ALA A N 1
ATOM 1299 C CA . ALA A 1 172 ? 6.479 9.711 2.548 1.00 75.50 172 ALA A CA 1
ATOM 1300 C C . ALA A 1 172 ? 6.033 9.550 1.081 1.00 75.50 172 ALA A C 1
ATOM 1302 O O . ALA A 1 172 ? 4.913 9.937 0.759 1.00 75.50 172 ALA A O 1
ATOM 1303 N N . GLU A 1 173 ? 6.863 8.988 0.194 1.00 88.69 173 GLU A N 1
ATOM 1304 C CA . GLU A 1 173 ? 6.447 8.730 -1.192 1.00 88.69 173 GLU A CA 1
ATOM 1305 C C . GLU A 1 173 ? 5.441 7.578 -1.230 1.00 88.69 173 GLU A C 1
ATOM 1307 O O . GLU A 1 173 ? 5.797 6.417 -1.005 1.00 88.69 173 GLU A O 1
ATOM 1312 N N . LEU A 1 174 ? 4.184 7.894 -1.533 1.00 92.00 174 LEU A N 1
ATOM 1313 C CA . LEU A 1 174 ? 3.106 6.914 -1.594 1.00 92.00 174 LEU A CA 1
ATOM 1314 C C . LEU A 1 174 ? 3.389 5.794 -2.608 1.00 92.00 174 LEU A C 1
ATOM 1316 O O . LEU A 1 174 ? 3.576 6.047 -3.803 1.00 92.00 174 LEU A O 1
ATOM 1320 N N . ILE A 1 175 ? 3.372 4.548 -2.125 1.00 94.50 175 ILE A N 1
ATOM 1321 C CA . ILE A 1 175 ? 3.430 3.330 -2.943 1.00 94.50 175 ILE A CA 1
ATOM 1322 C C . ILE A 1 175 ? 2.160 3.240 -3.783 1.00 94.50 175 ILE A C 1
ATOM 1324 O O . ILE A 1 175 ? 2.244 2.974 -4.983 1.00 94.50 175 ILE A O 1
ATOM 1328 N N . TRP A 1 176 ? 0.996 3.470 -3.166 1.00 92.31 176 TRP A N 1
ATOM 1329 C CA . TRP A 1 176 ? -0.288 3.557 -3.859 1.00 92.31 176 TRP A CA 1
ATOM 1330 C C . TRP A 1 176 ? -1.004 4.879 -3.569 1.00 92.31 176 TRP A C 1
ATOM 1332 O O . TRP A 1 176 ? -1.042 5.303 -2.415 1.00 92.31 176 TRP A O 1
ATOM 1342 N N . PRO A 1 177 ? -1.651 5.484 -4.583 1.00 89.50 177 PRO A N 1
ATOM 1343 C CA . PRO A 1 177 ? -2.573 6.596 -4.369 1.00 89.50 177 PRO A CA 1
ATOM 1344 C C . PRO A 1 177 ? -3.697 6.244 -3.386 1.00 89.50 177 PRO A C 1
ATOM 1346 O O . PRO A 1 177 ? -4.084 5.071 -3.264 1.00 89.50 177 PRO A O 1
ATOM 1349 N N . LEU A 1 178 ? -4.258 7.268 -2.734 1.00 91.19 178 LEU A N 1
ATOM 1350 C CA . LEU A 1 178 ? -5.330 7.128 -1.747 1.00 91.19 178 LEU A CA 1
ATOM 1351 C C . LEU A 1 178 ? -6.509 6.315 -2.297 1.00 91.19 178 LEU A C 1
ATOM 1353 O O . LEU A 1 178 ? -6.981 5.397 -1.631 1.00 91.19 178 LEU A O 1
ATOM 1357 N N . GLU A 1 179 ? -6.945 6.587 -3.526 1.00 89.75 179 GLU A N 1
ATOM 1358 C CA . GLU A 1 179 ? -8.104 5.935 -4.140 1.00 89.75 179 GLU A CA 1
ATOM 1359 C C . GLU A 1 179 ? -7.881 4.430 -4.297 1.00 89.75 179 GLU A C 1
ATOM 1361 O O . GLU A 1 179 ? -8.786 3.628 -4.058 1.00 89.75 179 GLU A O 1
ATOM 1366 N N . ARG A 1 180 ? -6.660 4.019 -4.663 1.00 90.44 180 ARG A N 1
ATOM 1367 C CA . ARG A 1 180 ? -6.301 2.599 -4.763 1.00 90.44 180 ARG A CA 1
ATOM 1368 C C . ARG A 1 180 ? -6.249 1.944 -3.388 1.00 90.44 180 ARG A C 1
ATOM 1370 O O . ARG A 1 180 ? -6.670 0.793 -3.260 1.00 90.44 180 ARG A O 1
ATOM 1377 N N . ARG A 1 181 ? -5.742 2.650 -2.375 1.00 93.75 181 ARG A N 1
ATOM 1378 C CA . ARG A 1 181 ? -5.721 2.171 -0.987 1.00 93.75 181 ARG A CA 1
ATOM 1379 C C . ARG A 1 181 ? -7.146 1.962 -0.464 1.00 93.75 181 ARG A C 1
ATOM 1381 O O . ARG A 1 181 ? -7.435 0.864 -0.004 1.00 93.75 181 ARG A O 1
ATOM 1388 N N . ILE A 1 182 ? -8.042 2.942 -0.630 1.00 95.25 182 ILE A N 1
ATOM 1389 C CA . ILE A 1 182 ? -9.462 2.833 -0.243 1.00 95.25 182 ILE A CA 1
ATOM 1390 C C . ILE A 1 182 ? -10.115 1.638 -0.939 1.00 95.25 182 ILE A C 1
ATOM 1392 O O . ILE A 1 182 ? -10.614 0.756 -0.249 1.00 95.25 182 ILE A O 1
ATOM 1396 N N . ARG A 1 183 ? -10.033 1.550 -2.276 1.00 92.56 183 ARG A N 1
ATOM 1397 C CA . ARG A 1 183 ? -10.610 0.422 -3.032 1.00 92.56 183 ARG A CA 1
ATOM 1398 C C . ARG A 1 183 ? -10.048 -0.926 -2.603 1.00 92.56 183 ARG A C 1
ATOM 1400 O O . ARG A 1 183 ? -10.762 -1.917 -2.569 1.00 92.56 183 ARG A O 1
ATOM 1407 N N . THR A 1 184 ? -8.759 -0.996 -2.272 1.00 93.50 184 THR A N 1
ATOM 1408 C CA . THR A 1 184 ? -8.176 -2.251 -1.778 1.00 93.50 184 THR A CA 1
ATOM 1409 C C . THR A 1 184 ? -8.770 -2.629 -0.425 1.00 93.50 184 THR A C 1
ATOM 1411 O O . THR A 1 184 ? -9.137 -3.785 -0.228 1.00 93.50 184 THR A O 1
ATOM 1414 N N . LEU A 1 185 ? -8.889 -1.669 0.492 1.00 97.19 185 LEU A N 1
ATOM 1415 C CA . LEU A 1 185 ? -9.462 -1.893 1.817 1.00 97.19 185 LEU A CA 1
ATOM 1416 C C . LEU A 1 185 ? -10.940 -2.310 1.736 1.00 97.19 185 LEU A C 1
ATOM 1418 O O . LEU A 1 185 ? -11.333 -3.264 2.402 1.00 97.19 185 LEU A O 1
ATOM 1422 N N . THR A 1 186 ? -11.741 -1.657 0.891 1.00 96.19 186 THR A N 1
ATOM 1423 C CA . THR A 1 186 ? -13.165 -1.983 0.720 1.00 96.19 186 THR A CA 1
ATOM 1424 C C . THR A 1 186 ? -13.373 -3.274 -0.067 1.00 96.19 186 THR A C 1
ATOM 1426 O O . THR A 1 186 ? -14.038 -4.186 0.414 1.00 96.19 186 THR A O 1
ATOM 1429 N N . ASP A 1 187 ? -12.778 -3.390 -1.255 1.00 91.88 187 ASP A N 1
ATOM 1430 C CA . ASP A 1 187 ? -13.172 -4.404 -2.241 1.00 91.88 187 ASP A CA 1
ATOM 1431 C C . ASP A 1 187 ? -12.380 -5.706 -2.072 1.00 91.88 187 ASP A C 1
ATOM 1433 O O . ASP A 1 187 ? -12.899 -6.796 -2.309 1.00 91.88 187 ASP A O 1
ATOM 1437 N N . ARG A 1 188 ? -11.100 -5.609 -1.681 1.00 91.12 188 ARG A N 1
ATOM 1438 C CA . ARG A 1 188 ? -10.203 -6.771 -1.557 1.00 91.12 188 ARG A CA 1
ATOM 1439 C C . ARG A 1 188 ? -10.122 -7.288 -0.128 1.00 91.12 188 ARG A C 1
ATOM 1441 O O . ARG A 1 188 ? -10.142 -8.497 0.086 1.00 91.12 188 ARG A O 1
ATOM 1448 N N . GLU A 1 189 ? -9.976 -6.377 0.826 1.00 95.69 189 GLU A N 1
ATOM 1449 C CA . GLU A 1 189 ? -9.814 -6.706 2.246 1.00 95.69 189 GLU A CA 1
ATOM 1450 C C . GLU A 1 189 ? -11.146 -6.720 3.002 1.00 95.69 189 GLU A C 1
ATOM 1452 O O . GLU A 1 189 ? -11.173 -7.144 4.154 1.00 95.69 189 GLU A O 1
ATOM 1457 N N . ASN A 1 190 ? -12.248 -6.357 2.331 1.00 96.31 190 ASN A N 1
ATOM 1458 C CA . ASN A 1 190 ? -13.621 -6.484 2.813 1.00 96.31 190 ASN A CA 1
ATOM 1459 C C . ASN A 1 190 ? -13.869 -5.755 4.144 1.00 96.31 190 ASN A C 1
ATOM 1461 O O . ASN A 1 190 ? -14.476 -6.314 5.059 1.00 96.31 190 ASN A O 1
ATOM 1465 N N . PHE A 1 191 ? -13.375 -4.518 4.253 1.00 98.38 191 PHE A N 1
ATOM 1466 C CA . PHE A 1 191 ? -13.801 -3.599 5.305 1.00 98.38 191 PHE A CA 1
ATOM 1467 C C . PHE A 1 191 ? -15.209 -3.072 5.027 1.00 98.38 191 PHE A C 1
ATOM 1469 O O . PHE A 1 191 ? -15.533 -2.699 3.899 1.00 98.38 191 PHE A O 1
ATOM 1476 N N . ASP A 1 192 ? -16.026 -2.975 6.074 1.00 98.25 192 ASP A N 1
ATOM 1477 C CA . ASP A 1 192 ? -17.383 -2.435 5.973 1.00 98.25 192 ASP A CA 1
ATOM 1478 C C . ASP A 1 192 ? -17.369 -0.919 5.784 1.00 98.25 192 ASP A C 1
ATOM 1480 O O . ASP A 1 192 ? -18.180 -0.379 5.029 1.00 98.25 192 ASP A O 1
ATOM 1484 N N . ALA A 1 193 ? -16.412 -0.241 6.420 1.00 97.81 193 ALA A N 1
ATOM 1485 C CA . ALA A 1 193 ? -16.123 1.161 6.173 1.00 97.81 193 ALA A CA 1
ATOM 1486 C C . ALA A 1 193 ? -14.628 1.482 6.292 1.00 97.81 193 ALA A C 1
ATOM 1488 O O . ALA A 1 193 ? -13.883 0.885 7.074 1.00 97.81 193 ALA A O 1
ATOM 1489 N N . VAL A 1 194 ? -14.206 2.497 5.542 1.00 98.31 194 VAL A N 1
ATOM 1490 C CA . VAL A 1 194 ? -12.889 3.127 5.627 1.00 98.31 194 VAL A CA 1
ATOM 1491 C C . VAL A 1 194 ? -13.082 4.599 5.961 1.00 98.31 194 VAL A C 1
ATOM 1493 O O . VAL A 1 194 ? -13.742 5.332 5.229 1.00 98.31 194 VAL A O 1
ATOM 1496 N N . SER A 1 195 ? -12.485 5.030 7.063 1.00 96.44 195 SER A N 1
ATOM 1497 C CA . SER A 1 195 ? -12.331 6.427 7.440 1.00 96.44 195 SER A CA 1
ATOM 1498 C C . SER A 1 195 ? -10.975 6.938 6.982 1.00 96.44 195 SER A C 1
ATOM 1500 O O . SER A 1 195 ? -9.947 6.337 7.300 1.00 96.44 195 SER A O 1
ATOM 1502 N N . VAL A 1 196 ? -10.973 8.079 6.301 1.00 95.69 196 VAL A N 1
ATOM 1503 C CA . VAL A 1 196 ? -9.754 8.823 5.983 1.00 95.69 196 VAL A CA 1
ATOM 1504 C C . VAL A 1 196 ? -9.760 10.096 6.813 1.00 95.69 196 VAL A C 1
ATOM 1506 O O . VAL A 1 196 ? -10.599 10.970 6.607 1.00 95.69 196 VAL A O 1
ATOM 1509 N N . ASP A 1 197 ? -8.851 10.174 7.776 1.00 93.88 197 ASP A N 1
ATOM 1510 C CA . ASP A 1 197 ? -8.627 11.389 8.545 1.00 93.88 197 ASP A CA 1
ATOM 1511 C C . ASP A 1 197 ? -7.640 12.290 7.800 1.00 93.88 197 ASP A C 1
ATOM 1513 O O . ASP A 1 197 ? -6.575 11.837 7.362 1.00 93.88 197 ASP A O 1
ATOM 1517 N N . THR A 1 198 ? -7.974 13.579 7.708 1.00 93.75 198 THR A N 1
ATOM 1518 C CA . THR A 1 198 ? -7.043 14.583 7.199 1.00 93.75 198 THR A CA 1
ATOM 1519 C C . THR A 1 198 ? -5.914 14.783 8.203 1.00 93.75 198 THR A C 1
ATOM 1521 O O . THR A 1 198 ? -6.142 15.321 9.287 1.00 93.75 198 THR A O 1
ATOM 1524 N N . PHE A 1 199 ? -4.699 14.342 7.870 1.00 92.56 199 PHE A N 1
ATOM 1525 C CA . PHE A 1 199 ? -3.540 14.531 8.743 1.00 92.56 199 PHE A CA 1
ATOM 1526 C C . PHE A 1 199 ? -2.864 15.857 8.406 1.00 92.56 199 PHE A C 1
ATOM 1528 O O . PHE A 1 199 ? -2.027 15.922 7.515 1.00 92.56 199 PHE A O 1
ATOM 1535 N N . ASP A 1 200 ? -3.239 16.922 9.103 1.00 92.88 200 ASP A N 1
ATOM 1536 C CA . ASP A 1 200 ? -2.653 18.255 8.956 1.00 92.88 200 ASP A CA 1
ATOM 1537 C C . ASP A 1 200 ? -1.777 18.635 10.167 1.00 92.88 200 ASP A C 1
ATOM 1539 O O . ASP A 1 200 ? -1.486 17.821 11.052 1.00 92.88 200 ASP A O 1
ATOM 1543 N N . GLN A 1 201 ? -1.312 19.888 10.202 1.00 92.31 201 GLN A N 1
ATOM 1544 C CA . GLN A 1 201 ? -0.490 20.380 11.306 1.00 92.31 201 GLN A CA 1
ATOM 1545 C C . GLN A 1 201 ? -1.226 20.365 12.651 1.00 92.31 201 GLN A C 1
ATOM 1547 O O . GLN A 1 201 ? -0.571 20.242 13.686 1.00 92.31 201 GLN A O 1
ATOM 1552 N N . ASP A 1 202 ? -2.550 20.511 12.664 1.00 91.88 202 ASP A N 1
ATOM 1553 C CA . ASP A 1 202 ? -3.335 20.520 13.895 1.00 91.88 202 ASP A CA 1
ATOM 1554 C C . ASP A 1 202 ? -3.582 19.096 14.388 1.00 91.88 202 ASP A C 1
ATOM 1556 O O . ASP A 1 202 ? -3.430 18.833 15.582 1.00 91.88 202 ASP A O 1
ATOM 1560 N N . TYR A 1 203 ? -3.804 18.146 13.475 1.00 92.62 203 TYR A N 1
ATOM 1561 C CA . TYR A 1 203 ? -3.793 16.714 13.771 1.00 92.62 203 TYR A CA 1
ATOM 1562 C C . TYR A 1 203 ? -2.468 16.289 14.413 1.00 92.62 203 TYR A C 1
ATOM 1564 O O . TYR A 1 203 ? -2.457 15.622 15.449 1.00 92.62 203 TYR A O 1
ATOM 1572 N N . ALA A 1 204 ? -1.339 16.728 13.848 1.00 93.38 204 ALA A N 1
ATOM 1573 C CA . ALA A 1 204 ? 0.001 16.396 14.335 1.00 93.38 204 ALA A CA 1
ATOM 1574 C C . ALA A 1 204 ? 0.314 16.942 15.746 1.00 93.38 204 ALA A C 1
ATOM 1576 O O . ALA A 1 204 ? 1.272 16.491 16.380 1.00 93.38 204 ALA A O 1
ATOM 1577 N N . LYS A 1 205 ? -0.461 17.919 16.240 1.00 94.06 205 LYS A N 1
ATOM 1578 C CA . LYS A 1 205 ? -0.307 18.532 17.573 1.00 94.06 205 LYS A CA 1
ATOM 1579 C C . LYS A 1 205 ? -1.187 17.889 18.649 1.00 94.06 205 LYS A C 1
ATOM 1581 O O . LYS A 1 205 ? -1.026 18.234 19.817 1.00 94.06 205 LYS A O 1
ATOM 1586 N N . GLN A 1 206 ? -2.097 16.986 18.288 1.00 94.50 206 GLN A N 1
ATOM 1587 C CA . GLN A 1 206 ? -3.036 16.382 19.238 1.00 94.50 206 GLN A CA 1
ATOM 1588 C C . GLN A 1 206 ? -2.332 15.514 20.274 1.00 94.50 206 GLN A C 1
ATOM 1590 O O . GLN A 1 206 ? -1.398 14.792 19.943 1.00 94.50 206 GLN A O 1
ATOM 1595 N N . THR A 1 207 ? -2.800 15.526 21.519 1.00 96.69 207 THR A N 1
ATOM 1596 C CA . THR A 1 207 ? -2.313 14.586 22.538 1.00 96.69 207 THR A CA 1
ATOM 1597 C C . THR A 1 207 ? -2.804 13.155 22.255 1.00 96.69 207 THR A C 1
ATOM 1599 O O . THR A 1 207 ? -3.771 12.974 21.503 1.00 96.69 207 THR A O 1
ATOM 1602 N N . PRO A 1 208 ? -2.164 12.114 22.827 1.00 96.44 208 PRO A N 1
ATOM 1603 C CA . PRO A 1 208 ? -2.694 10.749 22.790 1.00 96.44 208 PRO A CA 1
ATOM 1604 C C . PRO A 1 208 ? -4.157 10.660 23.260 1.00 96.44 208 PRO A C 1
ATOM 1606 O O . PRO A 1 208 ? -4.976 9.977 22.640 1.00 96.44 208 PRO A O 1
ATOM 1609 N N . GLU A 1 209 ? -4.503 11.395 24.315 1.00 95.44 209 GLU A N 1
ATOM 1610 C CA . GLU A 1 209 ? -5.843 11.460 24.890 1.00 95.44 209 GLU A CA 1
ATOM 1611 C C . GLU A 1 209 ? -6.846 12.097 23.927 1.00 95.44 209 GLU A C 1
ATOM 1613 O O . GLU A 1 209 ? -7.913 11.523 23.707 1.00 95.44 209 GLU A O 1
ATOM 1618 N N . ASP A 1 210 ? -6.507 13.236 23.314 1.00 95.25 210 ASP A N 1
ATOM 1619 C CA . ASP A 1 210 ? -7.385 13.922 22.357 1.00 95.25 210 ASP A CA 1
ATOM 1620 C C . ASP A 1 210 ? -7.638 13.062 21.113 1.00 95.25 210 ASP A C 1
ATOM 1622 O O . ASP A 1 210 ? -8.775 12.954 20.639 1.00 95.25 210 ASP A O 1
ATOM 1626 N N . PHE A 1 211 ? -6.587 12.402 20.609 1.00 95.19 211 PHE A N 1
ATOM 1627 C CA . PHE A 1 211 ? -6.680 11.492 19.469 1.00 95.19 211 PHE A CA 1
ATOM 1628 C C . PHE A 1 211 ? -7.691 10.367 19.737 1.00 95.19 211 PHE A C 1
ATOM 1630 O O . PHE A 1 211 ? -8.592 10.139 18.921 1.00 95.19 211 PHE A O 1
ATOM 1637 N N . LEU A 1 212 ? -7.583 9.694 20.889 1.00 96.00 212 LEU A N 1
ATOM 1638 C CA . LEU A 1 212 ? -8.485 8.598 21.252 1.00 96.00 212 LEU A CA 1
ATOM 1639 C C . LEU A 1 212 ? -9.879 9.093 21.632 1.00 96.00 212 LEU A C 1
ATOM 1641 O O . LEU A 1 212 ? -10.869 8.480 21.238 1.00 96.00 212 LEU A O 1
ATOM 1645 N N . GLN A 1 213 ? -9.988 10.223 22.329 1.00 94.88 213 GLN A N 1
ATOM 1646 C CA . GLN A 1 213 ? -11.276 10.810 22.680 1.00 94.88 213 GLN A CA 1
ATOM 1647 C C . GLN A 1 213 ? -12.095 11.137 21.429 1.00 94.88 213 GLN A C 1
ATOM 1649 O O . GLN A 1 213 ? -13.290 10.839 21.398 1.00 94.88 213 GLN A O 1
ATOM 1654 N N .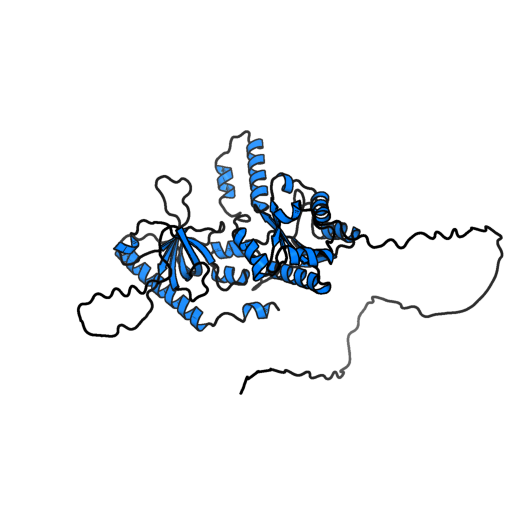 ARG A 1 214 ? -11.470 11.666 20.368 1.00 93.44 214 ARG A N 1
ATOM 1655 C CA . ARG A 1 214 ? -12.140 11.855 19.074 1.00 93.44 214 ARG A CA 1
ATOM 1656 C C . ARG A 1 214 ? -12.646 10.532 18.501 1.00 93.44 214 ARG A C 1
ATOM 1658 O O . ARG A 1 214 ? -13.785 10.480 18.043 1.00 93.44 214 ARG A O 1
ATOM 1665 N N . ILE A 1 215 ? -11.836 9.472 18.529 1.00 94.94 215 ILE A N 1
ATOM 1666 C CA . ILE A 1 215 ? -12.241 8.144 18.042 1.00 94.94 215 ILE A CA 1
ATOM 1667 C C . ILE A 1 215 ? -13.444 7.622 18.836 1.00 94.94 215 ILE A C 1
ATOM 1669 O O . ILE A 1 215 ? -14.409 7.160 18.236 1.00 94.94 215 ILE A O 1
ATOM 1673 N N . PHE A 1 216 ? -13.433 7.749 20.163 1.00 95.25 216 PHE A N 1
ATOM 1674 C CA . PHE A 1 216 ? -14.530 7.289 21.017 1.00 95.25 216 PHE A CA 1
ATOM 1675 C C . PHE A 1 216 ? -15.827 8.070 20.797 1.00 95.25 216 PHE A C 1
ATOM 1677 O O . PHE A 1 216 ? -16.906 7.484 20.810 1.00 95.25 216 PHE A O 1
ATOM 1684 N N . LEU A 1 217 ? -15.736 9.384 20.577 1.00 93.56 217 LEU A N 1
ATOM 1685 C CA . LEU A 1 217 ? -16.897 10.212 20.236 1.00 93.56 217 LEU A CA 1
ATOM 1686 C C . LEU A 1 217 ? -17.463 9.848 18.862 1.00 93.56 217 LEU A C 1
ATOM 1688 O O . LEU A 1 217 ? -18.675 9.863 18.660 1.00 93.56 217 LEU A O 1
ATOM 1692 N N . ARG A 1 218 ? -16.574 9.522 17.923 1.00 91.75 218 ARG A N 1
ATOM 1693 C CA . ARG A 1 218 ? -16.914 9.158 16.554 1.00 91.75 218 ARG A CA 1
ATOM 1694 C C . ARG A 1 218 ? -17.544 7.764 16.458 1.00 91.75 218 ARG A C 1
ATOM 1696 O O . ARG A 1 218 ? -18.479 7.568 15.688 1.00 91.75 218 ARG A O 1
ATOM 1703 N N . PHE A 1 219 ? -17.051 6.815 17.244 1.00 94.00 219 PHE A N 1
ATOM 1704 C CA . PHE A 1 219 ? -17.463 5.414 17.221 1.00 94.00 219 PHE A CA 1
ATOM 1705 C C . PHE A 1 219 ? -17.798 4.941 18.646 1.00 94.00 219 PHE A C 1
ATOM 1707 O O . PHE A 1 219 ? -16.994 4.256 19.278 1.00 94.00 219 PHE A O 1
ATOM 1714 N N . PRO A 1 220 ? -18.982 5.297 19.179 1.00 93.44 220 PRO A N 1
ATOM 1715 C CA . PRO A 1 220 ? -19.346 5.000 20.567 1.00 93.44 220 PRO A CA 1
ATOM 1716 C C . PRO A 1 220 ? -19.523 3.501 20.856 1.00 93.44 220 PRO A C 1
ATOM 1718 O O . PRO A 1 220 ? -19.437 3.094 22.010 1.00 93.44 220 PRO A O 1
ATOM 1721 N N . SER A 1 221 ? -19.748 2.678 19.828 1.00 96.12 221 SER A N 1
ATOM 1722 C CA . SER A 1 221 ? -19.838 1.214 19.912 1.00 96.12 221 SER A CA 1
ATOM 1723 C C . SER A 1 221 ? -18.500 0.501 19.653 1.00 96.12 221 SER A C 1
ATOM 1725 O O . SER A 1 221 ? -18.483 -0.699 19.375 1.00 96.12 221 SER A O 1
ATOM 1727 N N . LEU A 1 222 ? -17.371 1.218 19.712 1.00 98.12 222 LEU A N 1
ATOM 1728 C CA . LEU A 1 222 ? -16.036 0.639 19.552 1.00 98.12 222 LEU A CA 1
ATOM 1729 C C . LEU A 1 222 ? -15.777 -0.440 20.613 1.00 98.12 222 LEU A C 1
ATOM 1731 O O . LEU A 1 222 ? -15.839 -0.162 21.807 1.00 98.12 222 LEU A O 1
ATOM 1735 N N . LYS A 1 223 ? -15.458 -1.656 20.162 1.00 98.50 223 LYS A N 1
ATOM 1736 C CA . LYS A 1 223 ? -15.165 -2.816 21.017 1.00 98.50 223 LYS A CA 1
ATOM 1737 C C . LYS A 1 223 ? -13.701 -3.209 21.017 1.00 98.50 223 LYS A C 1
ATOM 1739 O O . LYS A 1 223 ? -13.189 -3.627 22.047 1.00 98.50 223 LYS A O 1
ATOM 1744 N N . SER A 1 224 ? -13.022 -3.068 19.880 1.00 98.75 224 SER A N 1
ATOM 1745 C CA . SER A 1 224 ? -11.599 -3.390 19.797 1.00 98.75 224 SER A CA 1
ATOM 1746 C C . SER A 1 224 ? -10.835 -2.485 18.844 1.00 98.75 224 SER A C 1
ATOM 1748 O O . SER A 1 224 ? -11.371 -2.074 17.813 1.00 98.75 224 SER A O 1
ATOM 1750 N N . VAL A 1 225 ? -9.552 -2.283 19.127 1.00 98.81 225 VAL A N 1
ATOM 1751 C CA . VAL A 1 225 ? -8.585 -1.592 18.273 1.00 98.81 225 VAL A CA 1
ATOM 1752 C C . VAL A 1 225 ? -7.448 -2.552 17.915 1.00 98.81 225 VAL A C 1
ATOM 1754 O O . VAL A 1 225 ? -6.838 -3.155 18.789 1.00 98.81 225 VAL A O 1
ATOM 1757 N N . THR A 1 226 ? -7.151 -2.696 16.626 1.00 98.81 226 THR A N 1
ATOM 1758 C CA . THR A 1 226 ? -6.038 -3.494 16.095 1.00 98.81 226 THR A CA 1
ATOM 1759 C C . THR A 1 226 ? -4.977 -2.575 15.499 1.00 98.81 226 THR A C 1
ATOM 1761 O O . THR A 1 226 ? -5.283 -1.763 14.621 1.00 98.81 226 THR A O 1
ATOM 1764 N N . VAL A 1 227 ? -3.730 -2.722 15.946 1.00 98.62 227 VAL A N 1
ATOM 1765 C CA . VAL A 1 227 ? -2.571 -1.937 15.491 1.00 98.62 227 VAL A CA 1
ATOM 1766 C C . VAL A 1 227 ? -1.328 -2.816 15.330 1.00 98.62 227 VAL A C 1
ATOM 1768 O O . VAL A 1 227 ? -1.301 -3.959 15.790 1.00 98.62 227 VAL A O 1
ATOM 1771 N N . GLY A 1 228 ? -0.307 -2.290 14.654 1.00 96.69 228 GLY A N 1
ATOM 1772 C CA . GLY A 1 228 ? 1.014 -2.918 14.584 1.00 96.69 228 GLY A CA 1
ATOM 1773 C C . GLY A 1 228 ? 1.825 -2.668 15.857 1.00 96.69 228 GLY A C 1
ATOM 1774 O O . GLY A 1 228 ? 1.542 -1.726 16.596 1.00 96.69 228 GLY A O 1
ATOM 1775 N N . GLU A 1 229 ? 2.848 -3.484 16.100 1.00 93.06 229 GLU A N 1
ATOM 1776 C CA . GLU A 1 229 ? 3.742 -3.330 17.261 1.00 93.06 229 GLU A CA 1
ATOM 1777 C C . GLU A 1 229 ? 4.545 -2.023 17.271 1.00 93.06 229 GLU A C 1
ATOM 1779 O O . GLU A 1 229 ? 4.907 -1.531 18.335 1.00 93.06 229 GLU A O 1
ATOM 1784 N N . ASP A 1 230 ? 4.779 -1.426 16.101 1.00 90.88 230 ASP A N 1
ATOM 1785 C CA . ASP A 1 230 ? 5.455 -0.139 15.932 1.00 90.88 230 ASP A CA 1
ATOM 1786 C C . ASP A 1 230 ? 4.487 1.056 15.882 1.00 90.88 230 ASP A C 1
ATOM 1788 O O . ASP A 1 230 ? 4.881 2.166 15.516 1.00 90.88 230 ASP A O 1
ATOM 1792 N N . PHE A 1 231 ? 3.216 0.851 16.245 1.00 96.06 231 PHE A N 1
ATOM 1793 C CA . PHE A 1 231 ? 2.216 1.910 16.217 1.00 96.06 231 PHE A CA 1
ATOM 1794 C C . PHE A 1 231 ? 2.498 2.992 17.262 1.00 96.06 231 PHE A C 1
ATOM 1796 O O . PHE A 1 231 ? 2.537 2.742 18.470 1.00 96.06 231 PHE A O 1
ATOM 1803 N N . VAL A 1 232 ? 2.607 4.226 16.772 1.00 96.31 232 VAL A N 1
ATOM 1804 C CA . VAL A 1 232 ? 2.727 5.438 17.580 1.00 96.31 232 VAL A CA 1
ATOM 1805 C C . VAL A 1 232 ? 1.685 6.465 17.163 1.00 96.31 232 VAL A C 1
ATOM 1807 O O . VAL A 1 232 ? 1.282 6.534 16.001 1.00 96.31 232 VAL A O 1
ATOM 1810 N N . PHE A 1 233 ? 1.246 7.282 18.115 1.00 95.94 233 PHE A N 1
ATOM 1811 C CA . PHE A 1 233 ? 0.226 8.304 17.892 1.00 95.94 233 PHE A CA 1
ATOM 1812 C C . PHE A 1 233 ? 0.402 9.491 18.840 1.00 95.94 233 PHE A C 1
ATOM 1814 O O . PHE A 1 233 ? 1.230 9.482 19.752 1.00 95.94 233 PHE A O 1
ATOM 1821 N N . GLY A 1 234 ? -0.376 10.545 18.605 1.00 93.50 234 GLY A N 1
ATOM 1822 C CA . GLY A 1 234 ? -0.261 11.795 19.344 1.00 93.50 234 GLY A CA 1
ATOM 1823 C C . GLY A 1 234 ? 1.004 12.592 19.005 1.00 93.50 234 GLY A C 1
ATOM 1824 O O . GLY A 1 234 ? 1.908 12.155 18.283 1.00 93.50 234 GLY A O 1
ATOM 1825 N N . ALA A 1 235 ? 1.055 13.810 19.529 1.00 92.75 235 ALA A N 1
ATOM 1826 C CA . ALA A 1 235 ? 2.064 14.799 19.218 1.00 92.75 235 ALA A CA 1
ATOM 1827 C C . ALA A 1 235 ? 3.446 14.262 19.552 1.00 92.75 235 ALA A C 1
ATOM 1829 O O . ALA A 1 235 ? 3.697 13.813 20.668 1.00 92.75 235 ALA A O 1
ATOM 1830 N N . ARG A 1 236 ? 4.368 14.349 18.588 1.00 89.88 236 ARG A N 1
ATOM 1831 C CA . ARG A 1 236 ? 5.746 13.852 18.740 1.00 89.88 236 ARG A CA 1
ATOM 1832 C C . ARG A 1 236 ? 5.816 12.362 19.116 1.00 89.88 236 ARG A C 1
ATOM 1834 O O . ARG A 1 236 ? 6.759 11.977 19.800 1.00 89.88 236 ARG A O 1
ATOM 1841 N N . ALA A 1 237 ? 4.846 11.553 18.672 1.00 91.81 237 ALA A N 1
ATOM 1842 C CA . ALA A 1 237 ? 4.785 10.117 18.955 1.00 91.81 237 ALA A CA 1
ATOM 1843 C C . ALA A 1 237 ? 4.799 9.798 20.466 1.00 91.81 237 ALA A C 1
ATOM 1845 O O . ALA A 1 237 ? 5.447 8.854 20.908 1.00 91.81 237 ALA A O 1
ATOM 1846 N N . GLN A 1 238 ? 4.119 10.624 21.270 1.00 96.12 238 GLN A N 1
ATOM 1847 C CA . GLN A 1 238 ? 4.017 10.437 22.723 1.00 96.12 238 GLN A CA 1
ATOM 1848 C C . GLN A 1 238 ? 3.188 9.211 23.124 1.00 96.12 238 GLN A C 1
ATOM 1850 O O . GLN A 1 238 ? 3.395 8.680 24.209 1.00 96.12 238 GLN A O 1
ATOM 1855 N N . GLY A 1 239 ? 2.246 8.788 22.280 1.00 96.81 239 GLY A N 1
ATOM 1856 C CA . GLY A 1 239 ? 1.441 7.587 22.464 1.00 96.81 239 GLY A CA 1
ATOM 1857 C C . GLY A 1 239 ? 2.070 6.385 21.764 1.00 96.81 239 GLY A C 1
ATOM 1858 O O . GLY A 1 239 ? 2.551 6.498 20.637 1.00 96.81 239 GLY A O 1
ATOM 1859 N N . ASN A 1 240 ? 2.017 5.231 22.421 1.00 97.38 240 ASN A N 1
ATOM 1860 C CA . ASN A 1 240 ? 2.461 3.925 21.932 1.00 97.38 240 ASN A CA 1
ATOM 1861 C C . ASN A 1 240 ? 1.415 2.845 22.271 1.00 97.38 240 ASN A C 1
ATOM 1863 O O . ASN A 1 240 ? 0.361 3.145 22.840 1.00 97.38 240 ASN A O 1
ATOM 1867 N N . VAL A 1 241 ? 1.684 1.587 21.920 1.00 97.44 241 VAL A N 1
ATOM 1868 C CA . VAL A 1 241 ? 0.750 0.472 22.152 1.00 97.44 241 VAL A CA 1
ATOM 1869 C C . VAL A 1 241 ? 0.410 0.305 23.640 1.00 97.44 241 VAL A C 1
ATOM 1871 O O . VAL A 1 241 ? -0.745 0.036 23.967 1.00 97.44 241 VAL A O 1
ATOM 1874 N N . GLU A 1 242 ? 1.362 0.527 24.547 1.00 97.25 242 GLU A N 1
ATOM 1875 C CA . GLU A 1 242 ? 1.133 0.441 25.992 1.00 97.25 242 GLU A CA 1
ATOM 1876 C C . GLU A 1 242 ? 0.142 1.511 26.479 1.00 97.25 242 GLU A C 1
ATOM 1878 O O . GLU A 1 242 ? -0.817 1.199 27.186 1.00 97.25 242 GLU A O 1
ATOM 1883 N N . ILE A 1 243 ? 0.316 2.764 26.048 1.00 97.19 243 ILE A N 1
ATOM 1884 C CA . ILE A 1 243 ? -0.606 3.866 26.370 1.00 97.19 243 ILE A CA 1
ATOM 1885 C C . ILE A 1 243 ? -1.987 3.613 25.751 1.00 97.19 243 ILE A C 1
ATOM 1887 O O . ILE A 1 243 ? -3.016 3.855 26.389 1.00 97.19 243 ILE A O 1
ATOM 1891 N N . LEU A 1 244 ? -2.034 3.086 24.522 1.00 98.25 244 LEU A N 1
ATOM 1892 C CA . LEU A 1 244 ? -3.285 2.702 23.868 1.00 98.25 244 LEU A CA 1
ATOM 1893 C C . LEU A 1 244 ? -4.047 1.659 24.699 1.00 98.25 244 LEU A C 1
ATOM 1895 O O . LEU A 1 244 ? -5.245 1.827 24.936 1.00 98.25 244 LEU A O 1
ATOM 1899 N N . GLN A 1 245 ? -3.356 0.617 25.170 1.00 98.19 245 GLN A N 1
ATOM 1900 C CA . GLN A 1 245 ? -3.910 -0.421 26.045 1.00 98.19 245 GLN A CA 1
ATOM 1901 C C . GLN A 1 245 ? -4.413 0.157 27.371 1.00 98.19 245 GLN A C 1
ATOM 1903 O O . GLN A 1 245 ? -5.530 -0.150 27.796 1.00 98.19 245 GLN A O 1
ATOM 1908 N N . GLU A 1 246 ? -3.631 1.026 28.011 1.00 97.44 246 GLU A N 1
ATOM 1909 C CA . GLU A 1 246 ? -4.012 1.674 29.266 1.00 97.44 246 GLU A CA 1
ATOM 1910 C C . GLU A 1 246 ? -5.311 2.478 29.114 1.00 97.44 246 GLU A C 1
ATOM 1912 O O . GLU A 1 246 ? -6.244 2.313 29.903 1.00 97.44 246 GLU A O 1
ATOM 1917 N N . ILE A 1 247 ? -5.415 3.313 28.077 1.00 97.00 247 ILE A N 1
ATOM 1918 C CA . ILE A 1 247 ? -6.591 4.164 27.860 1.00 97.00 247 ILE A CA 1
ATOM 1919 C C . ILE A 1 247 ? -7.815 3.331 27.446 1.00 97.00 247 ILE A C 1
ATOM 1921 O O . ILE A 1 247 ? -8.915 3.573 27.950 1.00 97.00 247 ILE A O 1
ATOM 1925 N N . CYS A 1 248 ? -7.642 2.342 26.564 1.00 97.88 248 CYS A N 1
ATOM 1926 C CA . CYS A 1 248 ? -8.739 1.500 26.074 1.00 97.88 248 CYS A CA 1
ATOM 1927 C C . CYS A 1 248 ? -9.288 0.558 27.157 1.00 97.88 248 CYS A C 1
ATOM 1929 O O . CYS A 1 248 ? -10.507 0.419 27.286 1.00 97.88 248 CYS A O 1
ATOM 1931 N N . SER A 1 249 ? -8.423 -0.016 28.001 1.00 96.69 249 SER A N 1
ATOM 1932 C CA . SER A 1 249 ? -8.836 -0.933 29.077 1.00 96.69 249 SER A CA 1
ATOM 1933 C C . SER A 1 249 ? -9.779 -0.277 30.091 1.00 96.69 249 SER A C 1
ATOM 1935 O O . SER A 1 249 ? -10.741 -0.903 30.536 1.00 96.69 249 SER A O 1
ATOM 1937 N N . ARG A 1 250 ? -9.595 1.020 30.380 1.00 95.56 250 ARG A N 1
ATOM 1938 C CA . ARG A 1 250 ? -10.498 1.815 31.240 1.00 95.56 250 ARG A CA 1
ATOM 1939 C C . ARG A 1 250 ? -11.928 1.908 30.700 1.00 95.56 250 ARG A C 1
ATOM 1941 O O . ARG A 1 250 ? -12.834 2.255 31.453 1.00 95.56 250 ARG A O 1
ATOM 1948 N N . ARG A 1 251 ? -12.127 1.630 29.410 1.00 95.56 251 ARG A N 1
ATOM 1949 C CA . ARG A 1 251 ? -13.425 1.653 28.721 1.00 95.56 251 ARG A CA 1
ATOM 1950 C C . ARG A 1 251 ? -13.915 0.265 28.308 1.00 95.56 251 ARG A C 1
ATOM 1952 O O . ARG A 1 251 ? -14.957 0.177 27.673 1.00 95.56 251 ARG A O 1
ATOM 1959 N N . GLY A 1 252 ? -13.190 -0.799 28.661 1.00 97.00 252 GLY A N 1
ATOM 1960 C CA . GLY A 1 252 ? -13.514 -2.160 28.226 1.00 97.00 252 GLY A CA 1
ATOM 1961 C C . GLY A 1 252 ? -13.339 -2.375 26.720 1.00 97.00 252 GLY A C 1
ATOM 1962 O O . GLY A 1 252 ? -14.069 -3.172 26.143 1.00 97.00 252 GLY A O 1
ATOM 1963 N N . ILE A 1 253 ? -12.419 -1.637 26.089 1.00 98.50 253 ILE A N 1
ATOM 1964 C CA . ILE A 1 253 ? -12.075 -1.780 24.671 1.00 98.50 253 ILE A CA 1
ATOM 1965 C C . ILE A 1 253 ? -10.819 -2.645 24.568 1.00 98.50 253 ILE A C 1
ATOM 1967 O O . ILE A 1 253 ? -9.783 -2.306 25.147 1.00 98.50 253 ILE A O 1
ATOM 1971 N N . ASP A 1 254 ? -10.898 -3.730 23.806 1.00 98.25 254 ASP A N 1
ATOM 1972 C CA . ASP A 1 254 ? -9.774 -4.636 23.589 1.00 98.25 254 ASP A CA 1
ATOM 1973 C C . ASP A 1 254 ? -8.737 -4.017 22.647 1.00 98.25 254 ASP A C 1
ATOM 1975 O O . ASP A 1 254 ? -9.075 -3.372 21.655 1.00 98.25 254 ASP A O 1
ATOM 1979 N N . VAL A 1 255 ? -7.452 -4.243 22.916 1.00 98.62 255 VAL A N 1
ATOM 1980 C CA . VAL A 1 255 ? -6.367 -3.801 22.030 1.00 98.62 255 VAL A CA 1
ATOM 1981 C C . VAL A 1 255 ? -5.574 -5.010 21.568 1.00 98.62 255 VAL A C 1
ATOM 1983 O O . VAL A 1 255 ? -4.954 -5.706 22.371 1.00 98.62 255 VAL A O 1
ATOM 1986 N N . LEU A 1 256 ? -5.583 -5.241 20.258 1.00 98.25 256 LEU A N 1
ATOM 1987 C CA . LEU A 1 256 ? -4.843 -6.310 19.609 1.00 98.25 256 LEU A CA 1
ATOM 1988 C C . LEU A 1 256 ? -3.613 -5.725 18.922 1.00 98.25 256 LEU A C 1
ATOM 1990 O O . LEU A 1 256 ? -3.716 -4.888 18.025 1.00 98.25 256 LEU A O 1
ATOM 1994 N N . CYS A 1 257 ? -2.446 -6.192 19.349 1.00 97.19 257 CYS A N 1
ATOM 1995 C CA . CYS A 1 257 ? -1.168 -5.833 18.758 1.00 97.19 257 CYS A CA 1
ATOM 1996 C C . CYS A 1 257 ? -0.702 -6.965 17.839 1.00 97.19 257 CYS A C 1
ATOM 1998 O O . CYS A 1 257 ? -0.617 -8.119 18.268 1.00 97.19 257 CYS A O 1
ATOM 2000 N N . VAL A 1 258 ? -0.426 -6.641 16.578 1.00 95.81 258 VAL A N 1
ATOM 2001 C CA . VAL A 1 258 ? 0.078 -7.591 15.582 1.00 95.81 258 VAL A CA 1
ATOM 2002 C C . VAL A 1 258 ? 1.556 -7.308 15.336 1.00 95.81 258 VAL A C 1
ATOM 2004 O O . VAL A 1 258 ? 1.927 -6.197 14.957 1.00 95.81 258 VAL A O 1
ATOM 2007 N N . GLY A 1 259 ? 2.392 -8.322 15.560 1.00 93.19 259 GLY A N 1
ATOM 2008 C CA . GLY A 1 259 ? 3.836 -8.220 15.360 1.00 93.19 259 GLY A CA 1
ATOM 2009 C C . GLY A 1 259 ? 4.247 -8.191 13.889 1.00 93.19 259 GLY A C 1
ATOM 2010 O O . GLY A 1 259 ? 3.475 -8.544 12.990 1.00 93.19 259 GLY A O 1
ATOM 2011 N N . ASP A 1 260 ? 5.493 -7.800 13.642 1.00 90.12 260 ASP A N 1
ATOM 2012 C CA . ASP A 1 260 ? 6.030 -7.681 12.295 1.00 90.12 260 ASP A CA 1
ATOM 2013 C C . ASP A 1 260 ? 6.079 -9.006 11.526 1.00 90.12 260 ASP A C 1
ATOM 2015 O O . ASP A 1 260 ? 6.589 -10.031 11.991 1.00 90.12 260 ASP A O 1
ATOM 2019 N N . LEU A 1 261 ? 5.677 -8.946 10.255 1.00 92.50 261 LEU A N 1
ATOM 2020 C CA . LEU A 1 261 ? 5.894 -10.039 9.316 1.00 92.50 261 LEU A CA 1
ATOM 2021 C C . LEU A 1 261 ? 7.304 -9.967 8.719 1.00 92.50 261 LEU A C 1
ATOM 2023 O O . LEU A 1 261 ? 7.760 -8.913 8.268 1.00 92.50 261 LEU A O 1
ATOM 2027 N N . LYS A 1 262 ? 7.975 -11.118 8.621 1.00 90.56 262 LYS A N 1
ATOM 2028 C CA . LYS A 1 262 ? 9.242 -11.270 7.894 1.00 90.56 262 LYS A CA 1
ATOM 2029 C C . LYS A 1 262 ? 9.073 -12.197 6.693 1.00 90.56 262 LYS A C 1
ATOM 2031 O O . LYS A 1 262 ? 8.404 -13.219 6.779 1.00 90.56 262 LYS A O 1
ATOM 2036 N N . TRP A 1 263 ? 9.735 -11.862 5.591 1.00 83.62 263 TRP A N 1
ATOM 2037 C CA . TRP A 1 263 ? 9.844 -12.682 4.387 1.00 83.62 263 TRP A CA 1
ATOM 2038 C C . TRP A 1 263 ? 11.314 -12.834 3.998 1.00 83.62 263 TRP A C 1
ATOM 2040 O O . TRP A 1 263 ? 12.021 -11.833 3.856 1.00 83.62 263 TRP A O 1
ATOM 2050 N N . ASN A 1 264 ? 11.791 -14.075 3.849 1.00 83.62 264 ASN A N 1
ATOM 2051 C CA . ASN A 1 264 ? 13.210 -14.386 3.618 1.00 83.62 264 ASN A CA 1
ATOM 2052 C C . ASN A 1 264 ? 14.147 -13.634 4.589 1.00 83.62 264 ASN A C 1
ATOM 2054 O O . ASN A 1 264 ? 15.137 -13.026 4.187 1.00 83.62 264 ASN A O 1
ATOM 2058 N N . GLY A 1 265 ? 13.774 -13.592 5.873 1.00 83.56 265 GLY A N 1
ATOM 2059 C CA . GLY A 1 265 ? 14.520 -12.898 6.930 1.00 83.56 265 GLY A CA 1
ATOM 2060 C C . GLY A 1 265 ? 14.403 -11.366 6.938 1.00 83.56 265 GLY A C 1
ATOM 2061 O O . GLY A 1 265 ? 14.819 -10.741 7.909 1.00 83.56 265 GLY A O 1
ATOM 2062 N N . SER A 1 266 ? 13.804 -10.746 5.916 1.00 85.69 266 SER A N 1
ATOM 2063 C CA . SER A 1 266 ? 13.604 -9.291 5.833 1.00 85.69 266 SER A CA 1
ATOM 2064 C C . SER A 1 266 ? 12.213 -8.877 6.319 1.00 85.69 266 SER A C 1
ATOM 2066 O O . SER A 1 266 ? 11.227 -9.516 5.964 1.00 85.69 266 SER A O 1
ATOM 2068 N N . ARG A 1 267 ? 12.107 -7.775 7.073 1.00 92.19 267 ARG A N 1
ATOM 2069 C CA . ARG A 1 267 ? 10.817 -7.186 7.481 1.00 92.19 267 ARG A CA 1
ATOM 2070 C C . ARG A 1 267 ? 9.972 -6.800 6.259 1.00 92.19 267 ARG A C 1
ATOM 2072 O O . ARG A 1 267 ? 10.471 -6.140 5.341 1.00 92.19 267 ARG A O 1
ATOM 2079 N N . VAL A 1 268 ? 8.691 -7.159 6.275 1.00 94.81 268 VAL A N 1
ATOM 2080 C CA . VAL A 1 268 ? 7.693 -6.717 5.295 1.00 94.81 268 VAL A CA 1
ATOM 2081 C C . VAL A 1 268 ? 7.107 -5.380 5.747 1.00 94.81 268 VAL A C 1
ATOM 2083 O O . VAL A 1 268 ? 6.259 -5.340 6.630 1.00 94.81 268 VAL A O 1
ATOM 2086 N N . SER A 1 269 ? 7.555 -4.285 5.134 1.00 94.38 269 SER A N 1
ATOM 2087 C CA . SER A 1 269 ? 7.098 -2.924 5.447 1.00 94.38 269 SER A CA 1
ATOM 2088 C C . SER A 1 269 ? 7.062 -2.039 4.200 1.00 94.38 269 SER A C 1
ATOM 2090 O O . SER A 1 269 ? 7.740 -2.333 3.206 1.00 94.38 269 SER A O 1
ATOM 2092 N N . SER A 1 270 ? 6.331 -0.920 4.257 1.00 94.38 270 SER A N 1
ATOM 2093 C CA . SER A 1 270 ? 6.317 0.090 3.188 1.00 94.38 270 SER A CA 1
ATOM 2094 C C . SER A 1 270 ? 7.731 0.590 2.863 1.00 94.38 270 SER A C 1
ATOM 2096 O O . SER A 1 270 ? 8.095 0.675 1.693 1.00 94.38 270 SER A O 1
ATOM 2098 N N . SER A 1 271 ? 8.592 0.806 3.864 1.00 92.19 271 SER A N 1
ATOM 2099 C CA . SER A 1 271 ? 9.997 1.194 3.646 1.00 92.19 271 SER A CA 1
ATOM 2100 C C . SER A 1 271 ? 10.796 0.133 2.880 1.00 92.19 271 SER A C 1
ATOM 2102 O O . SER A 1 271 ? 11.530 0.474 1.949 1.00 92.19 271 SER A O 1
ATOM 2104 N N . THR A 1 272 ? 10.618 -1.156 3.199 1.00 94.56 272 THR A N 1
ATOM 2105 C CA . THR A 1 272 ? 11.227 -2.246 2.421 1.00 94.56 272 THR A CA 1
ATOM 2106 C C . THR A 1 272 ? 10.726 -2.224 0.979 1.00 94.56 272 THR A C 1
ATOM 2108 O O . THR A 1 272 ? 11.533 -2.324 0.061 1.00 94.56 272 THR A O 1
ATOM 2111 N N . ILE A 1 273 ? 9.421 -2.059 0.757 1.00 95.62 273 ILE A N 1
ATOM 2112 C CA . ILE A 1 273 ? 8.828 -2.055 -0.588 1.00 95.62 273 ILE A CA 1
ATOM 2113 C C . ILE A 1 273 ? 9.358 -0.892 -1.428 1.00 95.62 273 ILE A C 1
ATOM 2115 O O . ILE A 1 273 ? 9.828 -1.123 -2.542 1.00 95.62 273 ILE A O 1
ATOM 2119 N N . ARG A 1 274 ? 9.369 0.333 -0.884 1.00 95.19 274 ARG A N 1
ATOM 2120 C CA . ARG A 1 274 ? 9.932 1.514 -1.561 1.00 95.19 274 ARG A CA 1
ATOM 2121 C C . ARG A 1 274 ? 11.388 1.282 -1.961 1.00 95.19 274 ARG A C 1
ATOM 2123 O O . ARG A 1 274 ? 11.772 1.563 -3.092 1.00 95.19 274 ARG A O 1
ATOM 2130 N N . ARG A 1 275 ? 12.192 0.693 -1.068 1.00 93.94 275 ARG A N 1
ATOM 2131 C CA . ARG A 1 275 ? 13.584 0.328 -1.368 1.00 93.94 275 ARG A CA 1
ATOM 2132 C C . ARG A 1 275 ? 13.683 -0.688 -2.512 1.00 93.94 275 ARG A C 1
ATOM 2134 O O . ARG A 1 275 ? 14.446 -0.463 -3.446 1.00 93.94 275 ARG A O 1
ATOM 2141 N N . ARG A 1 276 ? 12.893 -1.770 -2.481 1.00 94.88 276 ARG A N 1
ATOM 2142 C CA . ARG A 1 276 ? 12.874 -2.788 -3.552 1.00 94.88 276 ARG A CA 1
ATOM 2143 C C . ARG A 1 276 ? 12.524 -2.169 -4.909 1.00 94.88 276 ARG A C 1
ATOM 2145 O O . ARG A 1 276 ? 13.193 -2.468 -5.893 1.00 94.88 276 ARG A O 1
ATOM 2152 N N . LEU A 1 277 ? 11.538 -1.269 -4.958 1.00 95.25 277 LEU A N 1
ATOM 2153 C CA . LEU A 1 277 ? 11.170 -0.551 -6.183 1.00 95.25 277 LEU A CA 1
ATOM 2154 C C . LEU A 1 277 ? 12.343 0.281 -6.729 1.00 95.25 277 LEU A C 1
ATOM 2156 O O . LEU A 1 277 ? 12.669 0.165 -7.911 1.00 95.25 277 LEU A O 1
ATOM 2160 N N . ARG A 1 278 ? 13.037 1.047 -5.877 1.00 93.06 278 ARG A N 1
ATOM 2161 C CA . ARG A 1 278 ? 14.203 1.860 -6.285 1.00 93.06 278 ARG A CA 1
ATOM 2162 C C . ARG A 1 278 ? 15.421 1.048 -6.707 1.00 93.06 278 ARG A C 1
ATOM 2164 O O . ARG A 1 278 ? 16.215 1.507 -7.521 1.00 93.06 278 ARG A O 1
ATOM 2171 N N . GLU A 1 279 ? 15.570 -0.162 -6.184 1.00 94.75 279 GLU A N 1
ATOM 2172 C CA . GLU A 1 279 ? 16.620 -1.094 -6.608 1.00 94.75 279 GLU A CA 1
ATOM 2173 C C . GLU A 1 279 ? 16.280 -1.792 -7.945 1.00 94.75 279 GLU A C 1
ATOM 2175 O O . GLU A 1 279 ? 17.137 -2.463 -8.520 1.00 94.75 279 GLU A O 1
ATOM 2180 N N . GLY A 1 280 ? 15.060 -1.609 -8.473 1.00 95.25 280 GLY A N 1
ATOM 2181 C CA . GLY A 1 280 ? 14.552 -2.274 -9.681 1.00 95.25 280 GLY A CA 1
ATOM 2182 C C . GLY A 1 280 ? 13.949 -3.657 -9.407 1.00 95.25 280 GLY A C 1
ATOM 2183 O O . GLY A 1 280 ? 13.535 -4.352 -10.326 1.00 95.25 280 GLY A O 1
ATOM 2184 N N . GLN A 1 281 ? 13.844 -4.070 -8.143 1.00 95.38 281 GLN A N 1
ATOM 2185 C CA . GLN A 1 281 ? 13.337 -5.381 -7.725 1.00 95.38 281 GLN A CA 1
ATOM 2186 C C . GLN A 1 281 ? 11.798 -5.380 -7.640 1.00 95.38 281 GLN A C 1
ATOM 2188 O O . GLN A 1 281 ? 11.198 -5.673 -6.601 1.00 95.38 281 GLN A O 1
ATOM 2193 N N . VAL A 1 282 ? 11.138 -5.029 -8.748 1.00 95.06 282 VAL A N 1
ATOM 2194 C CA . VAL A 1 282 ? 9.672 -4.865 -8.836 1.00 95.06 282 VAL A CA 1
ATOM 2195 C C . VAL A 1 282 ? 8.904 -6.160 -8.552 1.00 95.06 282 VAL A C 1
ATOM 2197 O O . VAL A 1 282 ? 7.841 -6.122 -7.929 1.00 95.06 282 VAL A O 1
ATOM 2200 N N . GLY A 1 283 ? 9.465 -7.314 -8.925 1.00 92.06 283 GLY A N 1
ATOM 2201 C CA . GLY A 1 283 ? 8.888 -8.623 -8.615 1.00 92.06 283 GLY A CA 1
ATOM 2202 C C . GLY A 1 283 ? 8.875 -8.925 -7.113 1.00 92.06 283 GLY A C 1
ATOM 2203 O O . GLY A 1 283 ? 7.885 -9.438 -6.594 1.00 92.06 283 GLY A O 1
ATOM 2204 N N . ASP A 1 284 ? 9.932 -8.558 -6.386 1.00 92.56 284 ASP A N 1
ATOM 2205 C CA . ASP A 1 284 ? 9.980 -8.734 -4.931 1.00 92.56 284 ASP A CA 1
ATOM 2206 C C . ASP A 1 284 ? 9.066 -7.743 -4.210 1.00 92.56 284 ASP A C 1
ATOM 2208 O O . ASP A 1 284 ? 8.382 -8.126 -3.262 1.00 92.56 284 ASP A O 1
ATOM 2212 N N . ALA A 1 285 ? 8.969 -6.501 -4.694 1.00 95.06 285 ALA A N 1
ATOM 2213 C CA . ALA A 1 285 ? 7.972 -5.550 -4.207 1.00 95.06 285 ALA A CA 1
ATOM 2214 C C . ALA A 1 285 ? 6.542 -6.108 -4.352 1.00 95.06 285 ALA A C 1
ATOM 2216 O O . ALA A 1 285 ? 5.768 -6.070 -3.395 1.00 95.06 285 ALA A O 1
ATOM 2217 N N . ALA A 1 286 ? 6.205 -6.697 -5.506 1.00 92.88 286 ALA A N 1
ATOM 2218 C CA . ALA A 1 286 ? 4.901 -7.318 -5.747 1.00 92.88 286 ALA A CA 1
ATOM 2219 C C . ALA A 1 286 ? 4.600 -8.472 -4.774 1.00 92.88 286 ALA A C 1
ATOM 2221 O O . ALA A 1 286 ? 3.498 -8.535 -4.222 1.00 92.88 286 ALA A O 1
ATOM 2222 N N . LYS A 1 287 ? 5.593 -9.331 -4.498 1.00 91.62 287 LYS A N 1
ATOM 2223 C CA . LYS A 1 287 ? 5.482 -10.398 -3.488 1.00 91.62 287 LYS A CA 1
ATOM 2224 C C . LYS A 1 287 ? 5.164 -9.813 -2.115 1.00 91.62 287 LYS A C 1
ATOM 2226 O O . LYS A 1 287 ? 4.179 -10.206 -1.508 1.00 91.62 287 LYS A O 1
ATOM 2231 N N . LEU A 1 288 ? 5.928 -8.826 -1.644 1.00 94.75 288 LEU A N 1
ATOM 2232 C CA . LEU A 1 288 ? 5.692 -8.188 -0.340 1.00 94.75 288 LEU A CA 1
ATOM 2233 C C . LEU A 1 288 ? 4.307 -7.523 -0.239 1.00 94.75 288 LEU A C 1
ATOM 2235 O O . LEU A 1 288 ? 3.712 -7.493 0.837 1.00 94.75 288 LEU A O 1
ATOM 2239 N N . LEU A 1 289 ? 3.775 -7.031 -1.358 1.00 93.75 289 LEU A N 1
ATOM 2240 C CA . LEU A 1 289 ? 2.422 -6.478 -1.474 1.00 93.75 289 LEU A CA 1
ATOM 2241 C C . LEU A 1 289 ? 1.319 -7.559 -1.544 1.00 93.75 289 LEU A C 1
ATOM 2243 O O . LEU A 1 289 ? 0.132 -7.252 -1.414 1.00 93.75 289 LEU A O 1
ATOM 2247 N N . GLY A 1 290 ? 1.680 -8.828 -1.751 1.00 91.06 290 GLY A N 1
ATOM 2248 C CA . GLY A 1 290 ? 0.737 -9.931 -1.935 1.00 91.06 290 GLY A CA 1
ATOM 2249 C C . GLY A 1 290 ? -0.066 -9.833 -3.236 1.00 91.06 290 GLY A C 1
ATOM 2250 O O . GLY A 1 290 ? -1.229 -10.236 -3.268 1.00 91.06 290 GLY A O 1
ATOM 2251 N N . ILE A 1 291 ? 0.522 -9.265 -4.294 1.00 88.50 291 ILE A N 1
ATOM 2252 C CA . ILE A 1 291 ? -0.101 -9.098 -5.617 1.00 88.50 291 ILE A CA 1
ATOM 2253 C C . ILE A 1 291 ? 0.747 -9.768 -6.708 1.00 88.50 291 ILE A C 1
ATOM 2255 O O . ILE A 1 291 ? 1.958 -9.906 -6.542 1.00 88.50 291 ILE A O 1
ATOM 2259 N N . PRO A 1 292 ? 0.156 -10.168 -7.850 1.00 84.94 292 PRO A N 1
ATOM 2260 C CA . PRO A 1 292 ? 0.896 -10.878 -8.897 1.00 84.94 292 PRO A CA 1
ATOM 2261 C C . PRO A 1 292 ? 1.995 -10.036 -9.564 1.00 84.94 292 PRO A C 1
ATOM 2263 O O . PRO A 1 292 ? 2.992 -10.585 -10.040 1.00 84.94 292 PRO A O 1
ATOM 2266 N N . SER A 1 293 ? 1.808 -8.718 -9.627 1.00 88.81 293 SER A N 1
ATOM 2267 C CA . SER A 1 293 ? 2.722 -7.773 -10.273 1.00 88.81 293 SER A CA 1
ATOM 2268 C C . SER A 1 293 ? 2.477 -6.366 -9.742 1.00 88.81 293 SER A C 1
ATOM 2270 O O . SER A 1 293 ? 1.316 -5.970 -9.603 1.00 88.81 293 SER A O 1
ATOM 2272 N N . PHE A 1 294 ? 3.539 -5.594 -9.501 1.00 91.94 294 PHE A N 1
ATOM 2273 C CA . PHE A 1 294 ? 3.402 -4.172 -9.199 1.00 91.94 294 PHE A CA 1
ATOM 2274 C C . PHE A 1 294 ? 2.854 -3.465 -10.434 1.00 91.94 294 PHE A C 1
ATOM 2276 O O . PHE A 1 294 ? 3.342 -3.688 -11.538 1.00 91.94 294 PHE A O 1
ATOM 2283 N N . SER A 1 295 ? 1.821 -2.649 -10.269 1.00 88.94 295 SER A N 1
ATOM 2284 C CA . SER A 1 295 ? 1.169 -1.999 -11.398 1.00 88.94 295 SER A CA 1
ATOM 2285 C C . SER A 1 295 ? 0.901 -0.538 -11.125 1.00 88.94 295 SER A C 1
ATOM 2287 O O . SER A 1 295 ? 0.621 -0.158 -9.988 1.00 88.94 295 SER A O 1
ATOM 2289 N N . LEU A 1 296 ? 0.921 0.254 -12.187 1.00 87.69 296 LEU A N 1
ATOM 2290 C CA . LEU A 1 296 ? 0.414 1.616 -12.189 1.00 87.69 296 LEU A CA 1
ATOM 2291 C C . LEU A 1 296 ? -0.807 1.729 -13.095 1.00 87.69 296 LEU A C 1
ATOM 2293 O O . LEU A 1 296 ? -1.203 0.792 -13.794 1.00 87.69 296 LEU A O 1
ATOM 2297 N N . SER A 1 297 ? -1.390 2.913 -13.069 1.00 79.50 297 SER A N 1
ATOM 2298 C CA . SER A 1 297 ? -2.616 3.244 -13.764 1.00 79.50 297 SER A CA 1
ATOM 2299 C C . SER A 1 297 ? -2.500 4.660 -14.274 1.00 79.50 297 SER A C 1
ATOM 2301 O O . SER A 1 297 ? -2.425 5.589 -13.473 1.00 79.50 297 SER A O 1
ATOM 2303 N N . GLY A 1 298 ? -2.434 4.836 -15.585 1.00 75.44 298 GLY A N 1
ATOM 2304 C CA . GLY A 1 298 ? -2.168 6.145 -16.163 1.00 75.44 298 GLY A CA 1
ATOM 2305 C C . GLY A 1 298 ? -2.989 6.382 -17.413 1.00 75.44 298 GLY A C 1
ATOM 2306 O O . GLY A 1 298 ? -3.382 5.443 -18.107 1.00 75.44 298 GLY A O 1
ATOM 2307 N N . LYS A 1 299 ? -3.246 7.659 -17.688 1.00 78.06 299 LYS A N 1
ATOM 2308 C CA . LYS A 1 299 ? -3.814 8.099 -18.962 1.00 78.06 299 LYS A CA 1
ATOM 2309 C C . LYS A 1 299 ? -2.727 8.093 -20.033 1.00 78.06 299 LYS A C 1
ATOM 2311 O O . LYS A 1 299 ? -1.570 8.413 -19.737 1.00 78.06 299 LYS A O 1
ATOM 2316 N N . PHE A 1 300 ? -3.110 7.766 -21.263 1.00 79.12 300 PHE A N 1
ATOM 2317 C CA . PHE A 1 300 ? -2.239 7.964 -22.415 1.00 79.12 300 PHE A CA 1
ATOM 2318 C C . PHE A 1 300 ? -1.985 9.455 -22.632 1.00 79.12 300 PHE A C 1
ATOM 2320 O O . PHE A 1 300 ? -2.905 10.270 -22.532 1.00 79.12 300 PHE A O 1
ATOM 2327 N N . VAL A 1 301 ? -0.734 9.796 -22.940 1.00 77.38 301 VAL A N 1
ATOM 2328 C CA . VAL A 1 301 ? -0.318 11.164 -23.265 1.00 77.38 301 VAL A CA 1
ATOM 2329 C C . VAL A 1 301 ? 0.362 11.219 -24.629 1.00 77.38 301 VAL A C 1
ATOM 2331 O O . VAL A 1 301 ? 1.082 10.299 -25.040 1.00 77.38 301 VAL A O 1
ATOM 2334 N N . SER A 1 302 ? 0.151 12.323 -25.343 1.00 71.19 302 SER A N 1
ATOM 2335 C CA . SER A 1 302 ? 0.846 12.591 -26.599 1.00 71.19 302 SER A CA 1
ATOM 2336 C C . SER A 1 302 ? 2.367 12.682 -26.381 1.00 71.19 302 SER A C 1
ATOM 2338 O O . SER A 1 302 ? 2.852 13.314 -25.445 1.00 71.19 302 SER A O 1
ATOM 2340 N N . GLY A 1 303 ? 3.154 12.039 -27.248 1.00 66.94 303 GLY A N 1
ATOM 2341 C CA . GLY A 1 303 ? 4.623 12.110 -27.224 1.00 66.94 303 GLY A CA 1
ATOM 2342 C C . GLY A 1 303 ? 5.214 12.414 -28.596 1.00 66.94 303 GLY A C 1
ATOM 2343 O O . GLY A 1 303 ? 4.483 12.502 -29.577 1.00 66.94 303 GLY A O 1
ATOM 2344 N N . LYS A 1 304 ? 6.549 12.527 -28.692 1.00 61.44 304 LYS A N 1
ATOM 2345 C CA . LYS A 1 304 ? 7.265 12.927 -29.926 1.00 61.44 304 LYS A CA 1
ATOM 2346 C C . LYS A 1 304 ? 7.116 11.952 -31.109 1.00 61.44 304 LYS A C 1
ATOM 2348 O O . LYS A 1 304 ? 7.617 12.240 -32.188 1.00 61.44 304 LYS A O 1
ATOM 2353 N N . ARG A 1 305 ? 6.470 10.791 -30.915 1.00 64.75 305 ARG A N 1
ATOM 2354 C CA . ARG A 1 305 ? 6.226 9.727 -31.917 1.00 64.75 305 ARG A CA 1
ATOM 2355 C C . ARG A 1 305 ? 7.483 9.220 -32.657 1.00 64.75 305 ARG A C 1
ATOM 2357 O O . ARG A 1 305 ? 7.336 8.444 -33.594 1.00 64.75 305 ARG A O 1
ATOM 2364 N N . LEU A 1 306 ? 8.696 9.559 -32.201 1.00 61.78 306 LEU A N 1
ATOM 2365 C CA . LEU A 1 306 ? 9.975 9.195 -32.835 1.00 61.78 306 LEU A CA 1
ATOM 2366 C C . LEU A 1 306 ? 10.172 7.675 -32.965 1.00 61.78 306 LEU A C 1
ATOM 2368 O O . LEU A 1 306 ? 10.715 7.202 -33.960 1.00 61.78 306 LEU A O 1
ATOM 2372 N N . GLY A 1 307 ? 9.666 6.904 -32.000 1.00 60.59 307 GLY A N 1
ATOM 2373 C CA . GLY A 1 307 ? 9.655 5.444 -32.069 1.00 60.59 307 GLY A CA 1
ATOM 2374 C C . GLY A 1 307 ? 8.953 4.906 -33.325 1.00 60.59 307 GLY A C 1
ATOM 2375 O O . GLY A 1 307 ? 9.440 3.972 -33.955 1.00 60.59 307 GLY A O 1
ATOM 2376 N N . ARG A 1 308 ? 7.868 5.554 -33.779 1.00 66.38 308 ARG A N 1
ATOM 2377 C CA . ARG A 1 308 ? 7.135 5.137 -34.991 1.00 66.38 308 ARG A CA 1
ATOM 2378 C C . ARG A 1 308 ? 7.996 5.240 -36.248 1.00 66.38 308 ARG A C 1
ATOM 2380 O O . ARG A 1 308 ? 7.951 4.350 -37.085 1.00 66.38 308 ARG A O 1
ATOM 2387 N N . THR A 1 309 ? 8.819 6.282 -36.350 1.00 60.94 309 THR A N 1
ATOM 2388 C CA . THR A 1 309 ? 9.739 6.499 -37.479 1.00 60.94 309 THR A CA 1
ATOM 2389 C C . THR A 1 309 ? 10.879 5.480 -37.561 1.00 60.94 309 THR A C 1
ATOM 2391 O O . THR A 1 309 ? 11.505 5.372 -38.609 1.00 60.94 309 THR A O 1
ATOM 2394 N N . ILE A 1 310 ? 11.149 4.719 -36.493 1.00 61.88 310 ILE A N 1
ATOM 2395 C CA . ILE A 1 310 ? 12.242 3.730 -36.439 1.00 61.88 310 ILE A CA 1
ATOM 2396 C C . ILE A 1 310 ? 11.749 2.280 -36.300 1.00 61.88 310 ILE A C 1
ATOM 2398 O O . ILE A 1 310 ? 12.570 1.385 -36.109 1.00 61.88 310 ILE A O 1
ATOM 2402 N N . GLY A 1 311 ? 10.433 2.047 -36.396 1.00 61.81 311 GLY A N 1
ATOM 2403 C CA . GLY A 1 311 ? 9.812 0.719 -36.277 1.00 61.81 311 GLY A CA 1
ATOM 2404 C C . GLY A 1 311 ? 9.470 0.276 -34.847 1.00 61.81 311 GLY A C 1
ATOM 2405 O O . GLY A 1 311 ? 9.106 -0.874 -34.646 1.00 61.81 311 GLY A O 1
ATOM 2406 N N . PHE A 1 312 ? 9.554 1.171 -33.858 1.00 62.78 312 PHE A N 1
ATOM 2407 C CA . PHE A 1 312 ? 9.272 0.899 -32.442 1.00 62.78 312 PHE A CA 1
ATOM 2408 C C . PHE A 1 312 ? 8.193 1.852 -31.899 1.00 62.78 312 PHE A C 1
ATOM 2410 O O . PHE A 1 312 ? 8.500 2.774 -31.140 1.00 62.78 312 PHE A O 1
ATOM 2417 N N . PRO A 1 313 ? 6.917 1.713 -32.304 1.00 72.31 313 PRO A N 1
ATOM 2418 C CA . PRO A 1 313 ? 5.841 2.547 -31.773 1.00 72.31 313 PRO A CA 1
ATOM 2419 C C . PRO A 1 313 ? 5.738 2.401 -30.248 1.00 72.31 313 PRO A C 1
ATOM 2421 O O . PRO A 1 313 ? 5.678 1.284 -29.737 1.00 72.31 313 PRO A O 1
ATOM 2424 N N . THR A 1 314 ? 5.682 3.530 -29.536 1.00 74.31 314 THR A N 1
ATOM 2425 C CA . THR A 1 314 ? 5.511 3.566 -28.078 1.00 74.31 314 THR A CA 1
ATOM 2426 C C . THR A 1 314 ? 4.212 4.254 -27.667 1.00 74.31 314 THR A C 1
ATOM 2428 O O . THR A 1 314 ? 3.764 5.225 -28.287 1.00 74.31 314 THR A O 1
ATOM 2431 N N . LEU A 1 315 ? 3.614 3.745 -26.594 1.00 84.00 315 LEU A N 1
ATOM 2432 C CA . LEU A 1 315 ? 2.524 4.352 -25.842 1.00 84.00 315 LEU A CA 1
ATOM 2433 C C . LEU A 1 315 ? 3.137 5.072 -24.640 1.00 84.00 315 LEU A C 1
ATOM 2435 O O . LEU A 1 315 ? 3.830 4.445 -23.844 1.00 84.00 315 LEU A O 1
ATOM 2439 N N . ASN A 1 316 ? 2.899 6.376 -24.503 1.00 84.81 316 ASN A N 1
ATOM 2440 C CA . ASN A 1 316 ? 3.391 7.126 -23.345 1.00 84.81 316 ASN A CA 1
ATOM 2441 C C . ASN A 1 316 ? 2.303 7.162 -22.278 1.00 84.81 316 ASN A C 1
ATOM 2443 O O . ASN A 1 316 ? 1.165 7.544 -22.562 1.00 84.81 316 ASN A O 1
ATOM 2447 N N . ILE A 1 317 ? 2.665 6.782 -21.060 1.00 85.50 317 ILE A N 1
ATOM 2448 C CA . ILE A 1 317 ? 1.765 6.707 -19.915 1.00 85.50 317 ILE A CA 1
ATOM 2449 C C . ILE A 1 317 ? 2.399 7.510 -18.783 1.00 85.50 317 ILE A C 1
ATOM 2451 O O . ILE A 1 317 ? 3.561 7.294 -18.432 1.00 85.50 317 ILE A O 1
ATOM 2455 N N . ARG A 1 318 ? 1.639 8.456 -18.222 1.00 83.88 318 ARG A N 1
ATOM 2456 C CA . ARG A 1 318 ? 2.094 9.238 -17.065 1.00 83.88 318 ARG A CA 1
ATOM 2457 C C . ARG A 1 318 ? 2.210 8.336 -15.837 1.00 83.88 318 ARG A C 1
ATOM 2459 O O . ARG A 1 318 ? 1.304 7.547 -15.560 1.00 83.88 318 ARG A O 1
ATOM 2466 N N . TRP A 1 319 ? 3.308 8.478 -15.100 1.00 86.38 319 TRP A N 1
ATOM 2467 C CA . TRP A 1 319 ? 3.496 7.809 -13.819 1.00 86.38 319 TRP A CA 1
ATOM 2468 C C . TRP A 1 319 ? 2.648 8.480 -12.729 1.00 86.38 319 TRP A C 1
ATOM 2470 O O . TRP A 1 319 ? 2.627 9.702 -12.629 1.00 86.38 319 TRP A O 1
ATOM 2480 N N . THR A 1 320 ? 1.904 7.690 -11.952 1.00 76.25 320 THR A N 1
ATOM 2481 C CA . THR A 1 320 ? 0.869 8.191 -11.023 1.00 76.25 320 THR A CA 1
ATOM 2482 C C . THR A 1 320 ? 1.019 7.775 -9.552 1.00 76.25 320 THR A C 1
ATOM 2484 O O . THR A 1 320 ? 0.396 8.418 -8.710 1.00 76.25 320 THR A O 1
ATOM 2487 N N . PRO A 1 321 ? 1.837 6.777 -9.163 1.00 82.62 321 PRO A N 1
ATOM 2488 C CA . PRO A 1 321 ? 2.338 6.692 -7.789 1.00 82.62 321 PRO A CA 1
ATOM 2489 C C . PRO A 1 321 ? 3.397 7.765 -7.509 1.00 82.62 321 PRO A C 1
ATOM 2491 O O . PRO A 1 321 ? 4.154 8.130 -8.400 1.00 82.62 321 PRO A O 1
ATOM 2494 N N . GLN A 1 322 ? 3.531 8.221 -6.265 1.00 87.06 322 GLN A N 1
ATOM 2495 C CA . GLN A 1 322 ? 4.668 9.079 -5.902 1.00 87.06 322 GLN A CA 1
ATOM 2496 C C . GLN A 1 322 ? 5.961 8.257 -5.839 1.00 87.06 322 GLN A C 1
ATOM 2498 O O . GLN A 1 322 ? 7.008 8.689 -6.314 1.00 87.06 322 GLN A O 1
ATOM 2503 N N . CYS A 1 323 ? 5.879 7.035 -5.299 1.00 89.56 323 CYS A N 1
ATOM 2504 C CA . CYS A 1 323 ? 7.016 6.131 -5.239 1.00 89.56 323 CYS A CA 1
ATOM 2505 C C . CYS A 1 323 ? 7.368 5.632 -6.641 1.00 89.56 323 CYS A C 1
ATOM 2507 O O . CYS A 1 323 ? 6.654 4.816 -7.227 1.00 89.56 323 CYS A O 1
ATOM 2509 N N . SER A 1 324 ? 8.486 6.124 -7.165 1.00 90.06 324 SER A N 1
ATOM 2510 C CA . SER A 1 324 ? 9.006 5.732 -8.471 1.00 90.06 324 SER A CA 1
ATOM 2511 C C . SER A 1 324 ? 9.951 4.527 -8.353 1.00 90.06 324 SER A C 1
ATOM 2513 O O . SER A 1 324 ? 10.770 4.473 -7.428 1.00 90.06 324 SER A O 1
ATOM 2515 N N . PRO A 1 325 ? 9.877 3.544 -9.269 1.00 93.69 325 PRO A N 1
ATOM 2516 C CA . PRO A 1 325 ? 10.857 2.478 -9.349 1.00 93.69 325 PRO A CA 1
ATOM 2517 C C . PRO A 1 325 ? 12.162 3.022 -9.944 1.00 93.69 325 PRO A C 1
ATOM 2519 O O . PRO A 1 325 ? 12.262 4.182 -10.340 1.00 93.69 325 PRO A O 1
ATOM 2522 N N . ARG A 1 326 ? 13.187 2.175 -10.021 1.00 94.88 326 ARG A N 1
ATOM 2523 C CA . ARG A 1 326 ? 14.457 2.529 -10.664 1.00 94.88 326 ARG A CA 1
ATOM 2524 C C . ARG A 1 326 ? 14.236 3.033 -12.097 1.00 94.88 326 ARG A C 1
ATOM 2526 O O . ARG A 1 326 ? 13.523 2.389 -12.861 1.00 94.88 326 ARG A O 1
ATOM 2533 N N . PHE A 1 327 ? 14.885 4.115 -12.513 1.00 94.62 327 PHE A N 1
ATOM 2534 C CA . PHE A 1 327 ? 14.880 4.486 -13.932 1.00 94.62 327 PHE A CA 1
ATOM 2535 C C . PHE A 1 327 ? 15.565 3.414 -14.791 1.00 94.62 327 PHE A C 1
ATOM 2537 O O . PHE A 1 327 ? 16.597 2.849 -14.408 1.00 94.62 327 PHE A O 1
ATOM 2544 N N . GLY A 1 328 ? 14.975 3.117 -15.945 1.00 95.44 328 GLY A N 1
ATOM 2545 C CA . GLY A 1 328 ? 15.468 2.108 -16.873 1.00 95.44 328 GLY A CA 1
ATOM 2546 C C . GLY A 1 328 ? 14.366 1.343 -17.590 1.00 95.44 328 GLY A C 1
ATOM 2547 O O . GLY A 1 328 ? 13.213 1.761 -17.655 1.00 95.44 328 GLY A O 1
ATOM 2548 N N . VAL A 1 329 ? 14.751 0.202 -18.147 1.00 97.06 329 VAL A N 1
ATOM 2549 C CA . VAL A 1 329 ? 13.924 -0.610 -19.034 1.00 97.06 329 VAL A CA 1
ATOM 2550 C C . VAL A 1 329 ? 13.348 -1.806 -18.286 1.00 97.06 329 VAL A C 1
ATOM 2552 O O . VAL A 1 329 ? 14.069 -2.498 -17.567 1.00 97.06 329 VAL A O 1
ATOM 2555 N N . TYR A 1 330 ? 12.064 -2.070 -18.499 1.00 97.56 330 TYR A N 1
ATOM 2556 C CA . TYR A 1 330 ? 11.282 -3.103 -17.830 1.00 97.56 330 TYR A CA 1
ATOM 2557 C C . TYR A 1 330 ? 10.571 -4.010 -18.832 1.00 97.56 330 TYR A C 1
ATOM 2559 O O . TYR A 1 330 ? 10.087 -3.541 -19.861 1.00 97.56 330 TYR A O 1
ATOM 2567 N N . ALA A 1 331 ? 10.430 -5.290 -18.490 1.00 96.19 331 ALA A N 1
ATOM 2568 C CA . ALA A 1 331 ? 9.401 -6.142 -19.075 1.00 96.19 331 ALA A CA 1
ATOM 2569 C C . ALA A 1 331 ? 8.055 -5.795 -18.426 1.00 96.19 331 ALA A C 1
ATOM 2571 O O . ALA A 1 331 ? 7.975 -5.669 -17.197 1.00 96.19 331 ALA A O 1
ATOM 2572 N N . VAL A 1 332 ? 7.004 -5.625 -19.228 1.00 94.88 332 VAL A N 1
ATOM 2573 C CA . VAL A 1 332 ? 5.699 -5.150 -18.753 1.00 94.88 332 VAL A CA 1
ATOM 2574 C C . VAL A 1 332 ? 4.532 -5.883 -19.398 1.00 94.88 332 VAL A C 1
ATOM 2576 O O . VAL A 1 332 ? 4.639 -6.391 -20.506 1.00 94.88 332 VAL A O 1
ATOM 2579 N N . GLU A 1 333 ? 3.379 -5.869 -18.734 1.00 91.19 333 GLU A N 1
ATOM 2580 C CA . GLU A 1 333 ? 2.095 -6.189 -19.366 1.00 91.19 333 GLU A CA 1
ATOM 2581 C C . GLU A 1 333 ? 1.209 -4.950 -19.407 1.00 91.19 333 GLU A C 1
ATOM 2583 O O . GLU A 1 333 ? 0.946 -4.335 -18.367 1.00 91.19 333 GLU A O 1
ATOM 2588 N N . LEU A 1 334 ? 0.700 -4.619 -20.592 1.00 88.06 334 LEU A N 1
ATOM 2589 C CA . LEU A 1 334 ? -0.334 -3.605 -20.759 1.00 88.06 334 LEU A CA 1
ATOM 2590 C C . LEU A 1 334 ? -1.710 -4.259 -20.629 1.00 88.06 334 LEU A C 1
ATOM 2592 O O . LEU A 1 334 ? -2.033 -5.190 -21.365 1.00 88.06 334 LEU A O 1
ATOM 2596 N N . LYS A 1 335 ? -2.531 -3.763 -19.706 1.00 81.12 335 LYS A N 1
ATOM 2597 C CA . LYS A 1 335 ? -3.882 -4.267 -19.450 1.00 81.12 335 LYS A CA 1
ATOM 2598 C C . LYS A 1 335 ? -4.914 -3.168 -19.694 1.00 81.12 335 LYS A C 1
ATOM 2600 O O . LYS A 1 335 ? -4.671 -2.018 -19.303 1.00 81.12 335 LYS A O 1
ATOM 2605 N N . PRO A 1 336 ? -6.069 -3.501 -20.297 1.00 68.56 336 PRO A N 1
ATOM 2606 C CA . PRO A 1 336 ? -7.187 -2.578 -20.363 1.00 68.56 336 PRO A CA 1
ATOM 2607 C C . PRO A 1 336 ? -7.578 -2.087 -18.969 1.00 68.56 336 PRO A C 1
ATOM 2609 O O . PRO A 1 336 ? -7.562 -2.829 -17.984 1.00 68.56 336 PRO A O 1
ATOM 2612 N N . TRP A 1 337 ? -7.938 -0.813 -18.888 1.00 63.03 337 TRP A N 1
ATOM 2613 C CA . TRP A 1 337 ? -8.482 -0.222 -17.676 1.00 63.03 337 TRP A CA 1
ATOM 2614 C C . TRP A 1 337 ? -9.891 -0.788 -17.434 1.00 63.03 337 TRP A C 1
ATOM 2616 O O . TRP A 1 337 ? -10.724 -0.751 -18.332 1.00 63.03 337 TRP A O 1
ATOM 2626 N N . HIS A 1 338 ? -10.152 -1.343 -16.247 1.00 55.41 338 HIS A N 1
ATOM 2627 C CA . HIS A 1 338 ? -11.451 -1.908 -15.826 1.00 55.41 338 HIS A CA 1
ATOM 2628 C C . HIS A 1 338 ? -11.955 -3.189 -16.513 1.00 55.41 338 HIS A C 1
ATOM 2630 O O . HIS A 1 338 ? -12.994 -3.700 -16.100 1.00 55.41 338 HIS A O 1
ATOM 2636 N N . VAL A 1 339 ? -11.238 -3.758 -17.484 1.00 49.12 339 VAL A N 1
ATOM 2637 C CA . VAL A 1 339 ? -11.628 -5.032 -18.111 1.00 49.12 339 VAL A CA 1
ATOM 2638 C C . VAL A 1 339 ? -10.642 -6.112 -17.676 1.00 49.12 339 VAL A C 1
ATOM 2640 O O . VAL A 1 339 ? -9.435 -5.982 -17.877 1.00 49.12 339 VAL A O 1
ATOM 2643 N N . GLY A 1 340 ? -11.145 -7.167 -17.033 1.00 51.03 340 GLY A N 1
ATOM 2644 C CA . GLY A 1 340 ? -10.347 -8.368 -16.790 1.00 51.03 340 GLY A CA 1
ATOM 2645 C C . GLY A 1 340 ? -9.932 -8.998 -18.122 1.00 51.03 340 GLY A C 1
ATOM 2646 O O . GLY A 1 340 ? -10.714 -9.010 -19.067 1.00 51.03 340 GLY A O 1
ATOM 2647 N N . GLY A 1 341 ? -8.705 -9.505 -18.217 1.00 58.88 341 GLY A N 1
ATOM 2648 C CA . GLY A 1 341 ? -8.204 -10.115 -19.447 1.00 58.88 341 GLY A CA 1
ATOM 2649 C C . GLY A 1 341 ? -6.701 -10.361 -19.416 1.00 58.88 341 GLY A C 1
ATOM 2650 O O . GLY A 1 341 ? -6.002 -9.918 -18.497 1.00 58.88 341 GLY A O 1
ATOM 2651 N N . GLU A 1 342 ? -6.211 -11.081 -20.423 1.00 68.88 342 GLU A N 1
ATOM 2652 C CA . GLU A 1 342 ? -4.776 -11.259 -20.625 1.00 68.88 342 GLU A CA 1
ATOM 2653 C C . GLU A 1 342 ? -4.129 -9.918 -20.982 1.00 68.88 342 GLU A C 1
ATOM 2655 O O . GLU A 1 342 ? -4.635 -9.150 -21.802 1.00 68.88 342 GLU A O 1
ATOM 2660 N N . GLY A 1 343 ? -3.021 -9.611 -20.307 1.00 78.94 343 GLY A N 1
ATOM 2661 C CA . GLY A 1 343 ? -2.239 -8.424 -20.616 1.00 78.94 343 GLY A CA 1
ATOM 2662 C C . GLY A 1 343 ? -1.411 -8.649 -21.871 1.00 78.94 343 GLY A C 1
ATOM 2663 O O . GLY A 1 343 ? -0.916 -9.750 -22.103 1.00 78.94 343 GLY A O 1
ATOM 2664 N N . LEU A 1 344 ? -1.225 -7.597 -22.659 1.00 86.12 344 LEU A N 1
ATOM 2665 C CA . LEU A 1 344 ? -0.335 -7.665 -23.805 1.00 86.12 344 LEU A CA 1
ATOM 2666 C C . LEU A 1 344 ? 1.120 -7.531 -23.362 1.00 86.12 344 LEU A C 1
ATOM 2668 O O . LEU A 1 344 ? 1.430 -6.605 -22.602 1.00 86.12 344 LEU A O 1
ATOM 2672 N N . PRO A 1 345 ? 2.008 -8.411 -23.846 1.00 91.25 345 PRO A N 1
ATOM 2673 C CA . PRO A 1 345 ? 3.416 -8.349 -23.515 1.00 91.25 345 PRO A CA 1
ATOM 2674 C C . PRO A 1 345 ? 4.064 -7.096 -24.101 1.00 91.25 345 PRO A C 1
ATOM 2676 O O . PRO A 1 345 ? 3.727 -6.647 -25.199 1.00 91.25 345 PRO A O 1
ATOM 2679 N N . GLY A 1 346 ? 5.010 -6.526 -23.366 1.00 93.00 346 GLY A N 1
ATOM 2680 C CA . GLY A 1 346 ? 5.643 -5.271 -23.729 1.00 93.00 346 GLY A CA 1
ATOM 2681 C C . GLY A 1 346 ? 7.005 -5.082 -23.081 1.00 93.00 346 GLY A C 1
ATOM 2682 O O . GLY A 1 346 ? 7.360 -5.717 -22.088 1.00 93.00 346 GLY A O 1
ATOM 2683 N N . VAL A 1 347 ? 7.755 -4.139 -23.635 1.00 95.25 347 VAL A N 1
ATOM 2684 C CA . VAL A 1 347 ? 8.940 -3.551 -23.016 1.00 95.25 347 VAL A CA 1
ATOM 2685 C C . VAL A 1 347 ? 8.671 -2.074 -22.770 1.00 95.25 347 VAL A C 1
ATOM 2687 O O . VAL A 1 347 ? 8.095 -1.401 -23.620 1.00 95.25 347 VAL A O 1
ATOM 2690 N N . ALA A 1 348 ? 9.052 -1.560 -21.606 1.00 94.31 348 ALA A N 1
ATOM 2691 C CA . ALA A 1 348 ? 8.836 -0.164 -21.261 1.00 94.31 348 ALA A CA 1
ATOM 2692 C C . ALA A 1 348 ? 10.123 0.516 -20.820 1.00 94.31 348 ALA A C 1
ATOM 2694 O O . ALA A 1 348 ? 10.860 -0.043 -20.013 1.00 94.31 348 ALA A O 1
ATOM 2695 N N . ASN A 1 349 ? 10.360 1.736 -21.295 1.00 94.31 349 ASN A N 1
ATOM 2696 C CA . ASN A 1 349 ? 11.359 2.621 -20.707 1.00 94.31 349 ASN A CA 1
ATOM 2697 C C . ASN A 1 349 ? 10.690 3.536 -19.676 1.00 94.31 349 ASN A C 1
ATOM 2699 O O . ASN A 1 349 ? 9.726 4.225 -20.004 1.00 94.31 349 ASN A O 1
ATOM 2703 N N . PHE A 1 350 ? 11.203 3.548 -18.450 1.00 93.31 350 PHE A N 1
ATOM 2704 C CA . PHE A 1 350 ? 10.813 4.476 -17.397 1.00 93.31 350 PHE A CA 1
ATOM 2705 C C . PHE A 1 350 ? 11.944 5.477 -17.165 1.00 93.31 350 PHE A C 1
ATOM 2707 O O . PHE A 1 350 ? 13.016 5.088 -16.698 1.00 93.31 350 PHE A O 1
ATOM 2714 N N . GLY A 1 351 ? 11.707 6.748 -17.482 1.00 88.31 351 GLY A N 1
ATOM 2715 C CA . GLY A 1 351 ? 12.747 7.776 -17.460 1.00 88.31 351 GLY A CA 1
ATOM 2716 C C . GLY A 1 351 ? 12.196 9.197 -17.408 1.00 88.31 351 GLY A C 1
ATOM 2717 O O . GLY A 1 351 ? 10.999 9.434 -17.597 1.00 88.31 351 GLY A O 1
ATOM 2718 N N . LEU A 1 352 ? 13.093 10.149 -17.153 1.00 80.69 352 LEU A N 1
ATOM 2719 C CA . LEU A 1 352 ? 12.793 11.580 -17.169 1.00 80.69 352 LEU A CA 1
ATOM 2720 C C . LEU A 1 352 ? 12.909 12.120 -18.597 1.00 80.69 352 LEU A C 1
ATOM 2722 O O . LEU A 1 352 ? 13.885 11.842 -19.297 1.00 80.69 352 LEU A O 1
ATOM 2726 N N . ARG A 1 353 ? 11.953 12.950 -19.027 1.00 67.25 353 ARG A N 1
ATOM 2727 C CA . ARG A 1 353 ? 12.135 13.762 -20.235 1.00 67.25 353 ARG A CA 1
ATOM 2728 C C . ARG A 1 353 ? 12.705 15.120 -19.840 1.00 67.25 353 ARG A C 1
ATOM 2730 O O . ARG A 1 353 ? 11.974 15.899 -19.243 1.00 67.25 353 ARG A O 1
ATOM 2737 N N . PRO A 1 354 ? 13.951 15.457 -20.211 1.00 54.59 354 PRO A N 1
ATOM 2738 C CA . PRO A 1 354 ? 14.408 16.833 -20.101 1.00 54.59 354 PRO A CA 1
ATOM 2739 C C . PRO A 1 354 ? 13.609 17.692 -21.093 1.00 54.59 354 PRO A C 1
ATOM 2741 O O . PRO A 1 354 ? 13.849 17.663 -22.304 1.00 54.59 354 PRO A O 1
ATOM 2744 N N . THR A 1 355 ? 12.605 18.412 -20.600 1.00 55.44 355 THR A N 1
ATOM 2745 C CA . THR A 1 355 ? 11.942 19.501 -21.320 1.00 55.44 355 THR A CA 1
ATOM 2746 C C . THR A 1 355 ? 12.717 20.791 -21.074 1.00 55.44 355 THR A C 1
ATOM 2748 O O . THR A 1 355 ? 13.141 21.078 -19.963 1.00 55.44 355 THR A O 1
ATOM 2751 N N . VAL A 1 356 ? 12.940 21.569 -22.140 1.00 48.66 356 VAL A N 1
ATOM 2752 C CA . VAL A 1 356 ? 13.840 22.743 -22.152 1.00 48.66 356 VAL A CA 1
ATOM 2753 C C . VAL A 1 356 ? 13.410 23.845 -21.163 1.00 48.66 356 VAL A C 1
ATOM 2755 O O . VAL A 1 356 ? 14.234 24.681 -20.811 1.00 48.66 356 VAL A O 1
ATOM 2758 N N . ASN A 1 357 ? 12.162 23.818 -20.677 1.00 51.59 357 ASN A N 1
ATOM 2759 C CA . ASN A 1 357 ? 11.572 24.867 -19.839 1.00 51.59 357 ASN A CA 1
ATOM 2760 C C . ASN A 1 357 ? 10.994 24.385 -18.493 1.00 51.59 357 ASN A C 1
ATOM 2762 O O . ASN A 1 357 ? 10.449 25.218 -17.772 1.00 51.59 357 ASN A O 1
ATOM 2766 N N . ASP A 1 358 ? 11.094 23.099 -18.133 1.00 52.50 358 ASP A N 1
ATOM 2767 C CA . ASP A 1 358 ? 10.532 22.616 -16.863 1.00 52.50 358 ASP A CA 1
ATOM 2768 C C . ASP A 1 358 ? 11.625 22.470 -15.804 1.00 52.50 358 ASP A C 1
ATOM 2770 O O . ASP A 1 358 ? 12.612 21.760 -15.995 1.00 52.50 358 ASP A O 1
ATOM 2774 N N . ALA A 1 359 ? 11.429 23.142 -14.669 1.00 52.25 359 ALA A N 1
ATOM 2775 C CA . ALA A 1 359 ? 12.313 23.039 -13.511 1.00 52.25 359 ALA A CA 1
ATOM 2776 C C . ALA A 1 359 ? 12.219 21.670 -12.803 1.00 52.25 359 ALA A C 1
ATOM 2778 O O . ALA A 1 359 ? 13.099 21.348 -12.010 1.00 52.25 359 ALA A O 1
ATOM 2779 N N . ASP A 1 360 ? 11.179 20.878 -13.097 1.00 58.75 360 ASP A N 1
ATOM 2780 C CA . ASP A 1 360 ? 10.932 19.564 -12.497 1.00 58.75 360 ASP A CA 1
ATOM 2781 C C . ASP A 1 360 ? 10.342 18.593 -13.547 1.00 58.75 360 ASP A C 1
ATOM 2783 O O . ASP A 1 360 ? 9.137 18.615 -13.813 1.00 58.75 360 ASP A O 1
ATOM 2787 N N . PRO A 1 361 ? 11.176 17.805 -14.253 1.00 68.38 361 PRO A N 1
ATOM 2788 C CA . PRO A 1 361 ? 10.698 16.918 -15.310 1.00 68.38 361 PRO A CA 1
ATOM 2789 C C . PRO A 1 361 ? 9.872 15.757 -14.735 1.00 68.38 361 PRO A C 1
ATOM 2791 O O . PRO A 1 361 ? 10.363 14.975 -13.924 1.00 68.38 361 PRO A O 1
ATOM 2794 N N . GLU A 1 362 ? 8.633 15.579 -15.205 1.00 74.75 362 GLU A N 1
ATOM 2795 C CA . GLU A 1 362 ? 7.806 14.433 -14.803 1.00 74.75 362 GLU A CA 1
ATOM 2796 C C . GLU A 1 362 ? 8.309 13.121 -15.443 1.00 74.75 362 GLU A C 1
ATOM 2798 O O . GLU A 1 362 ? 8.595 13.078 -16.650 1.00 74.75 362 GLU A O 1
ATOM 2803 N N . PRO A 1 363 ? 8.374 12.013 -14.683 1.00 83.50 363 PRO A N 1
ATOM 2804 C CA . PRO A 1 363 ? 8.743 10.721 -15.236 1.00 83.50 363 PRO A CA 1
ATOM 2805 C C . PRO A 1 363 ? 7.629 10.145 -16.121 1.00 83.50 363 PRO A C 1
ATOM 2807 O O . PRO A 1 363 ? 6.436 10.201 -15.805 1.00 83.50 363 PRO A O 1
ATOM 2810 N N . LEU A 1 364 ? 8.030 9.531 -17.234 1.00 86.62 364 LEU A N 1
ATOM 2811 C CA . LEU A 1 364 ? 7.128 8.890 -18.188 1.00 86.62 364 LEU A CA 1
ATOM 2812 C C . LEU A 1 364 ? 7.471 7.417 -18.351 1.00 86.62 364 LEU A C 1
ATOM 2814 O O . LEU A 1 364 ? 8.637 7.022 -18.333 1.00 86.62 364 LEU A O 1
ATOM 2818 N N . LEU A 1 365 ? 6.429 6.616 -18.563 1.00 89.81 365 LEU A N 1
ATOM 2819 C CA . LEU A 1 365 ? 6.558 5.228 -18.965 1.00 89.81 365 LEU A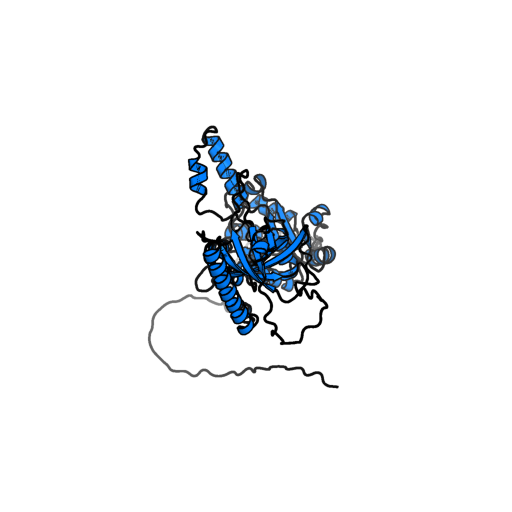 CA 1
ATOM 2820 C C . LEU A 1 365 ? 6.237 5.104 -20.456 1.00 89.81 365 LEU A C 1
ATOM 2822 O O . LEU A 1 365 ? 5.097 5.305 -20.876 1.00 89.81 365 LEU A O 1
ATOM 2826 N N . GLU A 1 366 ? 7.246 4.782 -21.257 1.00 90.38 366 GLU A N 1
ATOM 2827 C CA . GLU A 1 366 ? 7.129 4.606 -22.704 1.00 90.38 366 GLU A CA 1
ATOM 2828 C C . GLU A 1 366 ? 7.076 3.112 -23.033 1.00 90.38 366 GLU A C 1
ATOM 2830 O O . GLU A 1 366 ? 8.097 2.431 -22.992 1.00 90.38 366 GLU A O 1
ATOM 2835 N N . VAL A 1 367 ? 5.886 2.592 -23.336 1.00 90.75 367 VAL A N 1
ATOM 2836 C CA . VAL A 1 367 ? 5.632 1.161 -23.557 1.00 90.75 367 VAL A CA 1
ATOM 2837 C C . VAL A 1 367 ? 5.637 0.831 -25.046 1.00 90.75 367 VAL A C 1
ATOM 2839 O O . VAL A 1 367 ? 4.839 1.379 -25.802 1.00 90.75 367 VAL A O 1
ATOM 2842 N N . HIS A 1 368 ? 6.473 -0.111 -25.461 1.00 90.75 368 HIS A N 1
ATOM 2843 C CA . HIS A 1 368 ? 6.427 -0.761 -26.765 1.00 90.75 368 HIS A CA 1
ATOM 2844 C C . HIS A 1 368 ? 5.839 -2.169 -26.611 1.00 90.75 368 HIS A C 1
ATOM 2846 O O . HIS A 1 368 ? 6.353 -2.984 -25.845 1.00 90.75 368 HIS A O 1
ATOM 2852 N N . LEU A 1 369 ? 4.739 -2.445 -27.313 1.00 89.25 369 LEU A N 1
ATOM 2853 C CA . LEU A 1 369 ? 4.086 -3.754 -27.293 1.00 89.25 369 LEU A CA 1
ATOM 2854 C C . LEU A 1 369 ? 4.849 -4.742 -28.174 1.00 89.25 369 LEU A C 1
ATOM 2856 O O . LEU A 1 369 ? 5.258 -4.398 -29.280 1.00 89.25 369 LEU A O 1
ATOM 2860 N N . LEU A 1 370 ? 5.011 -5.970 -27.689 1.00 87.19 370 LEU A N 1
ATOM 2861 C CA . LEU A 1 370 ? 5.615 -7.052 -28.455 1.00 87.19 370 LEU A CA 1
ATOM 2862 C C . LEU A 1 370 ? 4.550 -7.647 -29.381 1.00 87.19 370 LEU A C 1
ATOM 2864 O O . LEU A 1 370 ? 3.446 -7.964 -28.936 1.00 87.19 370 LEU A O 1
ATOM 2868 N N . GLU A 1 371 ? 4.874 -7.801 -30.664 1.00 76.00 371 GLU A N 1
ATOM 2869 C CA . GLU A 1 371 ? 3.970 -8.457 -31.611 1.00 76.00 371 GLU A CA 1
ATOM 2870 C C . GLU A 1 371 ? 3.688 -9.909 -31.175 1.00 76.00 371 GLU A C 1
ATOM 2872 O O . GLU A 1 371 ? 4.617 -10.606 -30.738 1.00 76.00 371 GLU A O 1
ATOM 2877 N N . PRO A 1 372 ? 2.434 -10.391 -31.284 1.00 57.72 372 PRO A N 1
ATOM 2878 C CA . PRO A 1 372 ? 2.129 -11.798 -31.064 1.00 57.72 372 PRO A CA 1
ATOM 2879 C C . PRO A 1 372 ? 2.919 -12.644 -32.064 1.00 57.72 372 PRO A C 1
ATOM 2881 O O . PRO A 1 372 ? 2.908 -12.354 -33.259 1.00 57.72 372 PRO A O 1
ATOM 2884 N N . GLN A 1 373 ? 3.567 -13.715 -31.606 1.00 40.81 373 GLN A N 1
ATOM 2885 C CA . GLN A 1 373 ? 4.063 -14.726 -32.536 1.00 40.81 373 GLN A CA 1
ATOM 2886 C C . GLN A 1 373 ? 2.870 -15.524 -33.068 1.00 40.81 373 GLN A C 1
ATOM 2888 O O . GLN A 1 373 ? 2.405 -16.466 -32.434 1.00 40.81 373 GLN A O 1
ATOM 2893 N N . GLY A 1 374 ? 2.346 -15.084 -34.210 1.00 37.84 374 GLY A N 1
ATOM 2894 C CA . GLY A 1 374 ? 1.469 -15.851 -35.081 1.00 37.84 374 GLY A 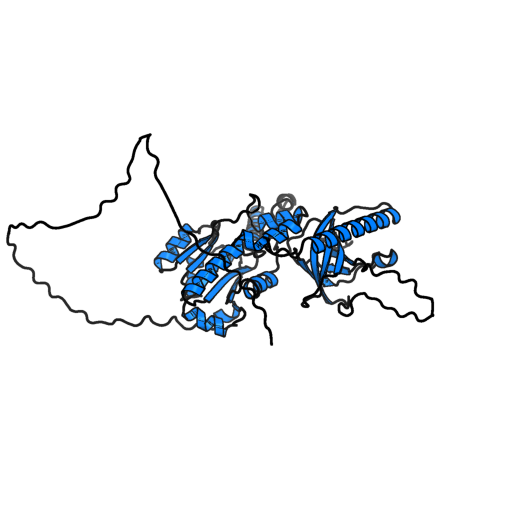CA 1
ATOM 2895 C C . GLY A 1 374 ? 2.219 -16.133 -36.375 1.00 37.84 374 GLY A C 1
ATOM 2896 O O . GLY A 1 374 ? 2.783 -15.218 -36.969 1.00 37.84 374 GLY A O 1
ATOM 2897 N N . GLU A 1 375 ? 2.270 -17.408 -36.742 1.00 34.34 375 GLU A N 1
ATOM 2898 C CA . GLU A 1 375 ? 2.903 -17.975 -37.929 1.00 34.34 375 GLU A CA 1
ATOM 2899 C C . GLU A 1 375 ? 2.760 -17.072 -39.160 1.00 34.34 375 GLU A C 1
ATOM 2901 O O . GLU A 1 375 ? 1.657 -16.675 -39.542 1.00 34.34 375 GLU A O 1
ATOM 2906 N N . ALA A 1 376 ? 3.887 -16.784 -39.813 1.00 31.52 376 ALA A N 1
ATOM 2907 C CA . ALA A 1 376 ? 3.877 -16.357 -41.199 1.00 31.52 376 ALA A CA 1
ATOM 2908 C C . ALA A 1 376 ? 3.344 -17.532 -42.033 1.00 31.52 376 ALA A C 1
ATOM 2910 O O . ALA A 1 376 ? 4.106 -18.356 -42.527 1.00 31.52 376 ALA A O 1
ATOM 2911 N N . GLY A 1 377 ? 2.021 -17.652 -42.126 1.00 31.98 377 GLY A N 1
ATOM 2912 C CA . GLY A 1 377 ? 1.390 -18.475 -43.139 1.00 31.98 377 GLY A CA 1
ATOM 2913 C C . GLY A 1 377 ? 1.741 -17.869 -44.489 1.00 31.98 377 GLY A C 1
ATOM 2914 O O . GLY A 1 377 ? 1.247 -16.796 -44.833 1.00 31.98 377 GLY A O 1
ATOM 2915 N N . GLU A 1 378 ? 2.620 -18.538 -45.231 1.00 34.72 378 GLU A N 1
ATOM 2916 C CA . GLU A 1 378 ? 2.772 -18.338 -46.666 1.00 34.72 378 GLU A CA 1
ATOM 2917 C C . GLU A 1 378 ? 1.398 -18.563 -47.316 1.00 34.72 378 GLU A C 1
ATOM 2919 O O . GLU A 1 378 ? 0.953 -19.688 -47.530 1.00 34.72 378 GLU A O 1
ATOM 2924 N N . GLY A 1 379 ? 0.681 -17.470 -47.556 1.00 31.31 379 GLY A N 1
ATOM 2925 C CA . GLY A 1 379 ? -0.622 -17.440 -48.200 1.00 31.31 379 GLY A CA 1
ATOM 2926 C C . GLY A 1 379 ? -0.600 -16.352 -49.260 1.00 31.31 379 GLY A C 1
ATOM 2927 O O . GLY A 1 379 ? -0.363 -15.188 -48.954 1.00 31.31 379 GLY A O 1
ATOM 2928 N N . GLN A 1 380 ? -0.772 -16.783 -50.503 1.00 29.12 380 GLN A N 1
ATOM 2929 C CA . GLN A 1 380 ? -0.593 -16.049 -51.749 1.00 29.12 380 GLN A CA 1
ATOM 2930 C C . GLN A 1 380 ? -1.192 -14.640 -51.786 1.00 29.12 380 GLN A C 1
ATOM 2932 O O . GLN A 1 380 ? -2.249 -14.348 -51.231 1.00 29.12 380 GLN A O 1
ATOM 2937 N N . ALA A 1 381 ? -0.480 -13.796 -52.531 1.00 39.94 381 ALA A N 1
ATOM 2938 C CA . ALA A 1 381 ? -0.896 -12.482 -52.964 1.00 39.94 381 ALA A CA 1
ATOM 2939 C C . ALA A 1 381 ? -2.274 -12.521 -53.636 1.00 39.94 381 ALA A C 1
ATOM 2941 O O . ALA A 1 381 ? -2.426 -13.140 -54.681 1.00 39.94 381 ALA A O 1
ATOM 2942 N N . ASP A 1 382 ? -3.220 -11.778 -53.072 1.00 33.81 382 ASP A N 1
ATOM 2943 C CA . ASP A 1 382 ? -4.232 -11.076 -53.848 1.00 33.81 382 ASP A CA 1
ATOM 2944 C C . ASP A 1 382 ? -4.539 -9.733 -53.181 1.00 33.81 382 ASP A C 1
ATOM 2946 O O . ASP A 1 382 ? -4.675 -9.610 -51.962 1.00 33.81 382 ASP A O 1
ATOM 2950 N N . GLY A 1 383 ? -4.534 -8.694 -54.013 1.00 34.38 383 GLY A N 1
ATOM 2951 C CA . GLY A 1 383 ? -4.472 -7.282 -53.654 1.00 34.38 383 GLY A CA 1
ATOM 2952 C C . GLY A 1 383 ? -5.736 -6.721 -53.008 1.00 34.38 383 GLY A C 1
ATOM 2953 O O . GLY A 1 383 ? -6.389 -5.848 -53.571 1.00 34.38 383 GLY A O 1
ATOM 2954 N N . GLN A 1 384 ? -6.016 -7.131 -51.777 1.00 28.92 384 GLN A N 1
ATOM 2955 C CA . GLN A 1 384 ? -6.801 -6.352 -50.828 1.00 28.92 384 GLN A CA 1
ATOM 2956 C C . GLN A 1 384 ? -5.975 -6.184 -49.559 1.00 28.92 384 GLN A C 1
ATOM 2958 O O . GLN A 1 384 ? -5.810 -7.114 -48.772 1.00 28.92 384 GLN A O 1
ATOM 2963 N N . GLN A 1 385 ? -5.455 -4.971 -49.353 1.00 31.48 385 GLN A N 1
ATOM 2964 C CA . GLN A 1 385 ? -4.906 -4.522 -48.074 1.00 31.48 385 GLN A CA 1
ATOM 2965 C C . GLN A 1 385 ? -6.027 -4.496 -47.025 1.00 31.48 385 GLN A C 1
ATOM 2967 O O . GLN A 1 385 ? -6.545 -3.454 -46.634 1.00 31.48 385 GLN A O 1
ATOM 2972 N N . SER A 1 386 ? -6.403 -5.677 -46.547 1.00 30.34 386 SER A N 1
ATOM 2973 C CA . SER A 1 386 ? -7.061 -5.856 -45.268 1.00 30.34 386 SER A CA 1
ATOM 2974 C C . SER A 1 386 ? -6.002 -5.583 -44.205 1.00 30.34 386 SER A C 1
ATOM 2976 O O . SER A 1 386 ? -5.275 -6.479 -43.775 1.00 30.34 386 SER A O 1
ATOM 2978 N N . SER A 1 387 ? -5.927 -4.319 -43.789 1.00 32.38 387 SER A N 1
ATOM 2979 C CA . SER A 1 387 ? -5.362 -3.890 -42.513 1.00 32.38 387 SER A CA 1
ATOM 2980 C C . SER A 1 387 ? -6.059 -4.647 -41.376 1.00 32.38 387 SER A C 1
ATOM 2982 O O . SER A 1 387 ? -6.974 -4.151 -40.726 1.00 32.38 387 SER A O 1
ATOM 2984 N N . ARG A 1 388 ? -5.641 -5.886 -41.117 1.00 33.31 388 ARG A N 1
ATOM 2985 C CA . ARG A 1 388 ? -5.831 -6.515 -39.811 1.00 33.31 388 ARG A CA 1
ATOM 2986 C C . ARG A 1 388 ? -4.695 -6.030 -38.926 1.00 33.31 388 ARG A C 1
ATOM 2988 O O . ARG A 1 388 ? -3.801 -6.781 -38.559 1.00 33.31 388 ARG A O 1
ATOM 2995 N N . SER A 1 389 ? -4.750 -4.737 -38.607 1.00 36.94 389 SER A N 1
ATOM 2996 C CA . SER A 1 389 ? -4.104 -4.171 -37.430 1.00 36.94 389 SER A CA 1
ATOM 2997 C C . SER A 1 389 ? -4.714 -4.870 -36.216 1.00 36.94 389 SER A C 1
ATOM 2999 O O . SER A 1 389 ? -5.697 -4.413 -35.643 1.00 36.94 389 SER A O 1
ATOM 3001 N N . SER A 1 390 ? -4.153 -6.019 -35.847 1.00 38.47 390 SER A N 1
ATOM 3002 C CA . SER A 1 390 ? -4.472 -6.777 -34.633 1.00 38.47 390 SER A CA 1
ATOM 3003 C C . SER A 1 390 ? -4.045 -6.045 -33.351 1.00 38.47 390 SER A C 1
ATOM 3005 O O . SER A 1 390 ? -4.133 -6.590 -32.252 1.00 38.47 390 SER A O 1
ATOM 3007 N N . THR A 1 391 ? -3.633 -4.780 -33.460 1.00 42.66 391 THR A N 1
ATOM 3008 C CA . THR A 1 391 ? -3.508 -3.841 -32.351 1.00 42.66 391 THR A CA 1
ATOM 3009 C C . THR A 1 391 ? -4.901 -3.514 -31.799 1.00 42.66 391 THR A C 1
ATOM 3011 O O . THR A 1 391 ? -5.531 -2.557 -32.223 1.00 42.66 391 THR A O 1
ATOM 3014 N N . LEU A 1 392 ? -5.366 -4.339 -30.855 1.00 45.88 392 LEU A N 1
ATOM 3015 C CA . LEU A 1 392 ? -6.413 -4.046 -29.864 1.00 45.88 392 LEU A CA 1
ATOM 3016 C C . LEU A 1 392 ? -7.714 -3.402 -30.394 1.00 45.88 392 LEU A C 1
ATOM 3018 O O . LEU A 1 392 ? -7.795 -2.179 -30.478 1.00 45.88 392 LEU A O 1
ATOM 3022 N N . PRO A 1 393 ? -8.814 -4.159 -30.559 1.00 38.22 393 PRO A N 1
ATOM 3023 C CA . PRO A 1 393 ? -10.134 -3.562 -30.794 1.00 38.22 393 PRO A CA 1
ATOM 3024 C C . PRO A 1 393 ? -10.686 -2.744 -29.602 1.00 38.22 393 PRO A C 1
ATOM 3026 O O . PRO A 1 393 ? -11.755 -2.158 -29.728 1.00 38.22 393 PRO A O 1
ATOM 3029 N N . TYR A 1 394 ? -9.995 -2.700 -28.451 1.00 42.28 394 TYR A N 1
ATOM 3030 C CA . TYR A 1 394 ? -10.517 -2.132 -27.192 1.00 42.28 394 TYR A CA 1
ATOM 3031 C C . TYR A 1 394 ? -9.649 -1.050 -26.532 1.00 42.28 394 TYR A C 1
ATOM 3033 O O . TYR A 1 394 ? -10.007 -0.528 -25.478 1.00 42.28 394 TYR A O 1
ATOM 3041 N N . LEU A 1 395 ? -8.504 -0.708 -27.120 1.00 49.03 395 LEU A N 1
ATOM 3042 C CA . LEU A 1 395 ? -7.679 0.404 -26.657 1.00 49.03 395 LEU A CA 1
ATOM 3043 C C . LEU A 1 395 ? -7.555 1.382 -27.814 1.00 49.03 395 LEU A C 1
ATOM 3045 O O . LEU A 1 395 ? -6.590 1.342 -28.577 1.00 49.03 395 LEU A O 1
ATOM 3049 N N . SER A 1 396 ? -8.529 2.283 -27.938 1.00 48.62 396 SER A N 1
ATOM 3050 C CA . SER A 1 396 ? -8.237 3.543 -28.598 1.00 48.62 396 SER A CA 1
ATOM 3051 C C . SER A 1 396 ? -7.117 4.184 -27.774 1.00 48.62 396 SER A C 1
ATOM 3053 O O . SER A 1 396 ? -7.298 4.588 -26.626 1.00 48.62 396 SER A O 1
ATOM 3055 N N . ALA A 1 397 ? -5.905 4.240 -28.328 1.00 52.06 397 ALA A N 1
ATOM 3056 C CA . ALA A 1 397 ? -4.806 5.037 -27.778 1.00 52.06 397 ALA A CA 1
ATOM 3057 C C . ALA A 1 397 ? -5.087 6.543 -27.978 1.00 52.06 397 ALA A C 1
ATOM 3059 O O . ALA A 1 397 ? -4.207 7.318 -28.354 1.00 52.06 397 ALA A O 1
ATOM 3060 N N . GLU A 1 398 ? -6.350 6.927 -27.807 1.00 50.66 398 GLU A N 1
ATOM 3061 C CA . GLU A 1 398 ? -6.852 8.281 -27.834 1.00 50.66 398 GLU A CA 1
ATOM 3062 C C . GLU A 1 398 ? -6.532 8.938 -26.498 1.00 50.66 398 GLU A C 1
ATOM 3064 O O . GLU A 1 398 ? -6.635 8.339 -25.421 1.00 50.66 398 GLU A O 1
ATOM 3069 N N . GLU A 1 399 ? -6.128 10.195 -26.584 1.00 48.56 399 GLU A N 1
ATOM 3070 C CA . GLU A 1 399 ? -5.784 11.017 -25.438 1.00 48.56 399 GLU A CA 1
ATOM 3071 C C . GLU A 1 399 ? -6.954 11.056 -24.440 1.00 48.56 399 GLU A C 1
ATOM 3073 O O . GLU A 1 399 ? -8.096 11.320 -24.807 1.00 48.56 399 GLU A O 1
ATOM 3078 N N . GLY A 1 400 ? -6.681 10.727 -23.173 1.00 47.34 400 GLY A N 1
ATOM 3079 C CA . GLY A 1 400 ? -7.697 10.650 -22.115 1.00 47.34 400 GLY A CA 1
ATOM 3080 C C . GLY A 1 400 ? -8.148 9.236 -21.726 1.00 47.34 400 GLY A C 1
ATOM 3081 O O . GLY A 1 400 ? -8.615 9.068 -20.596 1.00 47.34 400 GLY A O 1
ATOM 3082 N N . HIS A 1 401 ? -7.929 8.221 -22.571 1.00 62.41 401 HIS A N 1
ATOM 3083 C CA . HIS A 1 401 ? -8.136 6.815 -22.199 1.00 62.41 401 HIS A CA 1
ATOM 3084 C C . HIS A 1 401 ? -7.011 6.318 -21.275 1.00 62.41 401 HIS A C 1
ATOM 3086 O O . HIS A 1 401 ? -5.868 6.782 -21.345 1.00 62.41 401 HIS A O 1
ATOM 3092 N N . GLY A 1 402 ? -7.346 5.403 -20.361 1.00 67.94 402 GLY A N 1
ATOM 3093 C CA . GLY A 1 402 ? -6.426 4.860 -19.360 1.00 67.94 402 GLY A CA 1
ATOM 3094 C C . GLY A 1 402 ? -5.985 3.433 -19.667 1.00 67.94 402 GLY A C 1
ATOM 3095 O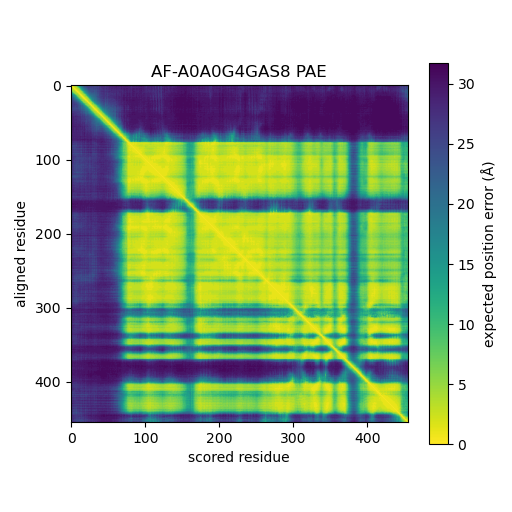 O . GLY A 1 402 ? -6.716 2.668 -20.292 1.00 67.94 402 GLY A O 1
ATOM 3096 N N . ALA A 1 403 ? -4.813 3.056 -19.166 1.00 77.88 403 ALA A N 1
ATOM 3097 C CA . ALA A 1 403 ? -4.366 1.671 -19.119 1.00 77.88 403 ALA A CA 1
ATOM 3098 C C . ALA A 1 403 ? -3.721 1.354 -17.770 1.00 77.88 403 ALA A C 1
ATOM 3100 O O . ALA A 1 403 ? -3.159 2.227 -17.097 1.00 77.88 403 ALA A O 1
ATOM 3101 N N . ALA A 1 404 ? -3.790 0.083 -17.384 1.00 84.94 404 ALA A N 1
ATOM 3102 C CA . ALA A 1 404 ? -2.978 -0.441 -16.302 1.00 84.94 404 ALA A CA 1
ATOM 3103 C C . ALA A 1 404 ? -1.700 -1.037 -16.893 1.00 84.94 404 ALA A C 1
ATOM 3105 O O . ALA A 1 404 ? -1.755 -1.799 -17.857 1.00 84.94 404 ALA A O 1
ATOM 3106 N N . VAL A 1 405 ? -0.551 -0.721 -16.305 1.00 90.44 405 VAL A N 1
ATOM 3107 C CA . VAL A 1 405 ? 0.726 -1.324 -16.701 1.00 90.44 405 VAL A CA 1
ATOM 3108 C C . VAL A 1 405 ? 1.281 -2.081 -15.518 1.00 90.44 405 VAL A C 1
ATOM 3110 O O . VAL A 1 405 ? 1.524 -1.495 -14.465 1.00 90.44 405 VAL A O 1
ATOM 3113 N N . ALA A 1 406 ? 1.458 -3.385 -15.683 1.00 91.81 406 ALA A N 1
ATOM 3114 C CA . ALA A 1 406 ? 2.130 -4.232 -14.716 1.00 91.81 406 ALA A CA 1
ATOM 3115 C C . ALA A 1 406 ? 3.625 -4.291 -15.039 1.00 91.81 406 ALA A C 1
ATOM 3117 O O . ALA A 1 406 ? 3.996 -4.695 -16.137 1.00 91.81 406 ALA A O 1
ATOM 3118 N N . LEU A 1 407 ? 4.474 -3.920 -14.083 1.00 94.56 407 LEU A N 1
ATOM 3119 C CA . LEU A 1 407 ? 5.918 -4.119 -14.159 1.00 94.56 407 LEU A CA 1
ATOM 3120 C C . LEU A 1 407 ? 6.231 -5.559 -13.747 1.00 94.56 407 LEU A C 1
ATOM 3122 O O . LEU A 1 407 ? 5.920 -5.969 -12.624 1.00 94.56 407 LEU A O 1
ATOM 3126 N N . LEU A 1 408 ? 6.817 -6.328 -14.662 1.00 93.19 408 LEU A N 1
ATOM 3127 C CA . LEU A 1 408 ? 7.149 -7.730 -14.427 1.00 93.19 408 LEU A CA 1
ATOM 3128 C C . LEU A 1 408 ? 8.571 -7.890 -13.906 1.00 93.19 408 LEU A C 1
ATOM 3130 O O . LEU A 1 408 ? 8.767 -8.561 -12.893 1.00 93.19 408 LEU A O 1
ATOM 3134 N N . ASP A 1 409 ? 9.536 -7.280 -14.595 1.00 95.81 409 ASP A N 1
ATOM 3135 C CA . ASP A 1 409 ? 10.952 -7.389 -14.254 1.00 95.81 409 ASP A CA 1
ATOM 3136 C C . ASP A 1 409 ? 11.768 -6.198 -14.772 1.00 95.81 409 ASP A C 1
ATOM 3138 O O . ASP A 1 409 ? 11.407 -5.579 -15.776 1.00 95.81 409 ASP A O 1
ATOM 3142 N N . PHE A 1 410 ? 12.869 -5.883 -14.091 1.00 97.50 410 PHE A N 1
ATOM 3143 C CA . PHE A 1 410 ? 13.817 -4.852 -14.513 1.00 97.50 410 PHE A CA 1
ATOM 3144 C C . PHE A 1 410 ? 14.881 -5.457 -15.424 1.00 97.50 410 PHE A C 1
ATOM 3146 O O . PHE A 1 410 ? 15.648 -6.331 -15.026 1.00 97.50 410 PHE A O 1
ATOM 3153 N N . LEU A 1 411 ? 14.965 -4.960 -16.655 1.00 97.00 411 LEU A N 1
ATOM 3154 C CA . LEU A 1 411 ? 15.875 -5.493 -17.661 1.00 97.00 411 LEU A CA 1
ATOM 3155 C C . LEU A 1 411 ? 17.246 -4.824 -17.582 1.00 97.00 411 LEU A C 1
ATOM 3157 O O . LEU A 1 411 ? 18.269 -5.516 -17.567 1.00 97.00 411 LEU A O 1
ATOM 3161 N N . ARG A 1 412 ? 17.294 -3.489 -17.549 1.00 96.62 412 ARG A N 1
ATOM 3162 C CA . ARG A 1 412 ? 18.556 -2.732 -17.497 1.00 96.62 412 ARG A CA 1
ATOM 3163 C C . ARG A 1 412 ? 18.350 -1.258 -17.129 1.00 96.62 412 ARG A C 1
ATOM 3165 O O . ARG A 1 412 ? 17.267 -0.730 -17.363 1.00 96.62 412 ARG A O 1
ATOM 3172 N N . PRO A 1 413 ? 19.392 -0.556 -16.647 1.00 95.31 413 PRO A N 1
ATOM 3173 C CA . PRO A 1 413 ? 19.376 0.902 -16.521 1.00 95.31 413 PRO A CA 1
ATOM 3174 C C . PRO A 1 413 ? 19.237 1.620 -17.872 1.00 95.31 413 PRO A C 1
ATOM 3176 O O . PRO A 1 413 ? 19.462 1.033 -18.939 1.00 95.31 413 PRO A O 1
ATOM 3179 N N . GLU A 1 414 ? 18.914 2.913 -17.817 1.00 89.44 414 GLU A N 1
ATOM 3180 C CA . GLU A 1 414 ? 18.957 3.791 -18.989 1.00 89.44 414 GLU A CA 1
ATOM 3181 C C . GLU A 1 414 ? 20.373 3.861 -19.581 1.00 89.44 414 GLU A C 1
ATOM 3183 O O . GLU A 1 414 ? 21.380 3.792 -18.874 1.00 89.44 414 GLU A O 1
ATOM 3188 N N . LYS A 1 415 ? 20.448 3.983 -20.908 1.00 88.88 415 LYS A N 1
ATOM 3189 C CA . LYS A 1 415 ? 21.700 4.024 -21.671 1.00 88.88 415 LYS A CA 1
ATOM 3190 C C . LYS A 1 415 ? 21.576 5.088 -22.758 1.00 88.88 415 LYS A C 1
ATOM 3192 O O . LYS A 1 415 ? 20.543 5.161 -23.420 1.00 88.88 415 LYS A O 1
ATOM 3197 N N . LYS A 1 416 ? 22.623 5.896 -22.943 1.00 87.38 416 LYS A N 1
ATOM 3198 C CA . LYS A 1 416 ? 22.760 6.794 -24.100 1.00 87.38 416 LYS A CA 1
ATOM 3199 C C . LYS A 1 416 ? 23.384 6.023 -25.264 1.00 87.38 416 LYS A C 1
ATOM 3201 O O . LYS A 1 416 ? 24.272 5.204 -25.040 1.00 87.38 416 LYS A O 1
ATOM 3206 N N . PHE A 1 417 ? 22.924 6.295 -26.480 1.00 87.69 417 PHE A N 1
ATOM 3207 C CA . PHE A 1 417 ? 23.417 5.658 -27.703 1.00 87.69 417 PHE A CA 1
ATOM 3208 C C . PHE A 1 417 ? 24.089 6.697 -28.587 1.00 87.69 417 PHE A C 1
ATOM 3210 O O . PHE A 1 417 ? 23.614 7.831 -28.667 1.00 87.69 417 PHE A O 1
ATOM 3217 N N . ASN A 1 418 ? 25.178 6.305 -29.243 1.00 88.81 418 ASN A N 1
ATOM 3218 C CA . ASN A 1 418 ? 25.948 7.197 -30.107 1.00 88.81 418 ASN A CA 1
ATOM 3219 C C . ASN A 1 418 ? 25.462 7.151 -31.561 1.00 88.81 418 ASN A C 1
ATOM 3221 O O . ASN A 1 418 ? 25.798 8.030 -32.351 1.00 88.81 418 ASN A O 1
ATOM 3225 N N . SER A 1 419 ? 24.660 6.145 -31.921 1.00 90.50 419 SER A N 1
ATOM 3226 C CA . SER A 1 419 ? 24.081 5.995 -33.256 1.00 90.50 419 SER A CA 1
ATOM 3227 C C . SER A 1 419 ? 22.670 5.399 -33.215 1.00 90.50 419 SER A C 1
ATOM 3229 O O . SER A 1 419 ? 22.237 4.811 -32.219 1.00 90.50 419 SER A O 1
ATOM 3231 N N . LEU A 1 420 ? 21.939 5.548 -34.324 1.00 85.81 420 LEU A N 1
ATOM 3232 C CA . LEU A 1 420 ? 20.612 4.950 -34.484 1.00 85.81 420 LEU A CA 1
ATOM 3233 C C . LEU A 1 420 ? 20.671 3.414 -34.534 1.00 85.81 420 LEU A C 1
ATOM 3235 O O . LEU A 1 420 ? 19.746 2.753 -34.061 1.00 85.81 420 LEU A O 1
ATOM 3239 N N . ASP A 1 421 ? 21.739 2.846 -35.089 1.00 88.56 421 ASP A N 1
ATOM 3240 C CA . ASP A 1 421 ? 21.883 1.396 -35.217 1.00 88.56 421 ASP A CA 1
ATOM 3241 C C . ASP A 1 421 ? 22.157 0.737 -33.861 1.00 88.56 421 ASP A C 1
ATOM 3243 O O . ASP A 1 421 ? 21.500 -0.251 -33.531 1.00 88.56 421 ASP A O 1
ATOM 3247 N N . GLU A 1 422 ? 22.997 1.354 -33.018 1.00 91.06 422 GLU A N 1
ATOM 3248 C CA . GLU A 1 422 ? 23.202 0.920 -31.626 1.00 91.06 422 GLU A CA 1
ATOM 3249 C C . GLU A 1 422 ? 21.886 0.909 -30.833 1.00 91.06 422 GLU A C 1
ATOM 3251 O O . GLU A 1 422 ? 21.611 -0.023 -30.072 1.00 91.06 422 GLU A O 1
ATOM 3256 N N . LEU A 1 423 ? 21.051 1.939 -31.015 1.00 87.56 423 LEU A N 1
ATOM 3257 C CA . L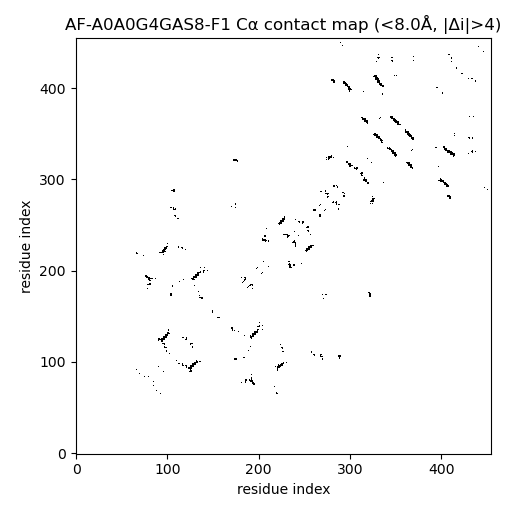EU A 1 423 ? 19.737 2.014 -30.377 1.00 87.56 423 LEU A CA 1
ATOM 3258 C C . LEU A 1 423 ? 18.832 0.864 -30.843 1.00 87.56 423 LEU A C 1
ATOM 3260 O O . LEU A 1 423 ? 18.214 0.196 -30.014 1.00 87.56 423 LEU A O 1
ATOM 3264 N N . LYS A 1 424 ? 18.755 0.609 -32.155 1.00 87.00 424 LYS A N 1
ATOM 3265 C CA . LYS A 1 424 ? 17.927 -0.471 -32.717 1.00 87.00 424 LYS A CA 1
ATOM 3266 C C . LYS A 1 424 ? 18.369 -1.848 -32.225 1.00 87.00 424 LYS A C 1
ATOM 3268 O O . LYS A 1 424 ? 17.518 -2.677 -31.904 1.00 87.00 424 LYS A O 1
ATOM 3273 N N . GLU A 1 425 ? 19.672 -2.104 -32.164 1.00 91.38 425 GLU A N 1
ATOM 3274 C CA . GLU A 1 425 ? 20.219 -3.372 -31.674 1.00 91.38 425 GLU A CA 1
ATOM 3275 C C . GLU A 1 425 ? 19.900 -3.593 -30.189 1.00 91.38 425 GLU A C 1
ATOM 3277 O O . GLU A 1 425 ? 19.450 -4.675 -29.791 1.00 91.38 425 GLU A O 1
ATOM 3282 N N . GLN A 1 426 ? 20.024 -2.544 -29.372 1.00 93.75 426 GLN A N 1
ATOM 3283 C CA . GLN A 1 426 ? 19.651 -2.630 -27.964 1.00 93.75 426 GLN A CA 1
ATOM 3284 C C . GLN A 1 426 ? 18.145 -2.850 -27.783 1.00 93.75 426 GLN A C 1
ATOM 3286 O O . GLN A 1 426 ? 17.758 -3.678 -26.962 1.00 93.75 426 GLN A O 1
ATOM 3291 N N . LEU A 1 427 ? 17.293 -2.175 -28.562 1.00 89.38 427 LEU A N 1
ATOM 3292 C CA . LEU A 1 427 ? 15.841 -2.372 -28.497 1.00 89.38 427 LEU A CA 1
ATOM 3293 C C . LEU A 1 427 ? 15.441 -3.812 -28.848 1.00 89.38 427 LEU A C 1
ATOM 3295 O O . LEU A 1 427 ? 14.590 -4.385 -28.170 1.00 89.38 427 LEU A O 1
ATOM 3299 N N . LYS A 1 428 ? 16.085 -4.431 -29.849 1.00 91.00 428 LYS A N 1
ATOM 3300 C CA . LYS A 1 428 ? 15.887 -5.858 -30.164 1.00 91.00 428 LYS A CA 1
ATOM 3301 C C . LYS A 1 428 ? 16.268 -6.754 -28.984 1.00 91.00 428 LYS A C 1
ATOM 3303 O O . LYS A 1 428 ? 15.502 -7.649 -28.632 1.00 91.00 428 LYS A O 1
ATOM 3308 N N . THR A 1 429 ? 17.410 -6.480 -28.353 1.00 94.75 429 THR A N 1
ATOM 3309 C CA . THR A 1 429 ? 17.874 -7.211 -27.162 1.00 94.75 429 THR A CA 1
ATOM 3310 C C . THR A 1 429 ? 16.886 -7.081 -26.002 1.00 94.75 429 THR A C 1
ATOM 3312 O O . THR A 1 429 ? 16.539 -8.075 -25.365 1.00 94.75 429 THR A O 1
ATOM 3315 N N . ASP A 1 430 ? 16.383 -5.873 -25.743 1.00 95.50 430 ASP A N 1
ATOM 3316 C CA . ASP A 1 430 ? 15.424 -5.625 -24.666 1.00 95.50 430 ASP A CA 1
ATOM 3317 C C . ASP A 1 430 ? 14.084 -6.331 -24.938 1.00 95.50 430 ASP A C 1
ATOM 3319 O O . ASP A 1 430 ? 13.515 -6.944 -24.035 1.00 95.50 430 ASP A O 1
ATOM 3323 N N . CYS A 1 431 ? 13.612 -6.317 -26.191 1.00 93.88 431 CYS A N 1
ATOM 3324 C CA . CYS A 1 431 ? 12.413 -7.049 -26.605 1.00 93.88 431 CYS A CA 1
ATOM 3325 C C . CYS A 1 431 ? 12.576 -8.561 -26.422 1.00 93.88 431 CYS A C 1
ATOM 3327 O O . CYS A 1 431 ? 11.654 -9.218 -25.945 1.00 93.88 431 CYS A O 1
ATOM 3329 N N . GLN A 1 432 ? 13.735 -9.118 -26.786 1.00 94.56 432 GLN A N 1
ATOM 3330 C CA . GLN A 1 432 ? 14.006 -10.547 -26.629 1.00 94.56 432 GLN A CA 1
ATOM 3331 C C . GLN A 1 432 ? 13.991 -10.959 -25.151 1.00 94.56 432 GLN A C 1
ATOM 3333 O O . GLN A 1 432 ? 13.289 -11.897 -24.782 1.00 94.56 432 GLN A O 1
ATOM 3338 N N . ARG A 1 433 ? 14.660 -10.193 -24.282 1.00 95.88 433 ARG A N 1
ATOM 3339 C CA . ARG A 1 433 ? 14.641 -10.440 -22.831 1.00 95.88 433 ARG A CA 1
ATOM 3340 C C . ARG A 1 433 ? 13.242 -10.301 -22.231 1.00 95.88 433 ARG A C 1
ATOM 3342 O O . ARG A 1 433 ? 12.866 -11.081 -21.362 1.00 95.88 433 ARG A O 1
ATOM 3349 N N . ALA A 1 434 ? 12.446 -9.335 -22.693 1.00 94.69 434 ALA A N 1
ATOM 3350 C CA . ALA A 1 434 ? 11.057 -9.210 -22.259 1.00 94.69 434 ALA A CA 1
ATOM 3351 C C . ALA A 1 434 ? 10.236 -10.461 -22.625 1.00 94.69 434 ALA A C 1
ATOM 3353 O O . ALA A 1 434 ? 9.491 -10.962 -21.783 1.00 94.69 434 ALA A O 1
ATOM 3354 N N . LYS A 1 435 ? 10.408 -11.014 -23.837 1.00 93.25 435 LYS A N 1
ATOM 3355 C CA . LYS A 1 435 ? 9.743 -12.266 -24.253 1.00 93.25 435 LYS A CA 1
ATOM 3356 C C . LYS A 1 435 ? 10.087 -13.433 -23.328 1.00 93.25 435 LYS A C 1
ATOM 3358 O O . LYS A 1 435 ? 9.171 -14.111 -22.868 1.00 93.25 435 LYS A O 1
ATOM 3363 N N . GLU A 1 436 ? 11.364 -13.600 -22.987 1.00 93.44 436 GLU A N 1
ATOM 3364 C CA . GLU A 1 436 ? 11.828 -14.634 -22.048 1.00 93.44 436 GLU A CA 1
ATOM 3365 C C . GLU A 1 436 ? 11.145 -14.504 -20.674 1.00 93.44 436 GLU A C 1
ATOM 3367 O O . GLU A 1 436 ? 10.675 -15.495 -20.112 1.00 93.44 436 GLU A O 1
ATOM 3372 N N . VAL A 1 437 ? 10.995 -13.277 -20.156 1.00 92.12 437 VAL A N 1
ATOM 3373 C CA . VAL A 1 437 ? 10.258 -13.019 -18.903 1.00 92.12 437 VAL A CA 1
ATOM 3374 C C . VAL A 1 437 ? 8.788 -13.443 -19.021 1.00 92.12 437 VAL A C 1
ATOM 3376 O O . VAL A 1 437 ? 8.256 -14.092 -18.116 1.00 92.12 437 VAL A O 1
ATOM 3379 N N . HIS A 1 438 ? 8.114 -13.114 -20.126 1.00 89.12 438 HIS A N 1
ATOM 3380 C CA . HIS A 1 438 ? 6.718 -13.510 -20.344 1.00 89.12 438 HIS A CA 1
ATOM 3381 C C . HIS A 1 438 ? 6.546 -15.029 -20.484 1.00 89.12 438 HIS A C 1
ATOM 3383 O O . HIS A 1 438 ? 5.578 -15.591 -19.969 1.00 89.12 438 HIS A O 1
ATOM 3389 N N . GLU A 1 439 ? 7.463 -15.713 -21.166 1.00 87.75 439 GLU A N 1
ATOM 3390 C CA . GLU A 1 439 ? 7.472 -17.176 -21.294 1.00 87.75 439 GLU A CA 1
ATOM 3391 C C . GLU A 1 439 ? 7.687 -17.866 -19.946 1.00 87.75 439 GLU A C 1
ATOM 3393 O O . GLU A 1 439 ? 6.935 -18.782 -19.594 1.00 87.75 439 GLU A O 1
ATOM 3398 N N . ALA A 1 440 ? 8.638 -17.378 -19.146 1.00 86.50 440 ALA A N 1
ATOM 3399 C CA . ALA A 1 440 ? 8.885 -17.887 -17.802 1.00 86.50 440 ALA A CA 1
ATOM 3400 C C . ALA A 1 440 ? 7.643 -17.743 -16.907 1.00 86.50 440 ALA A C 1
ATOM 3402 O O . ALA A 1 440 ? 7.273 -18.679 -16.196 1.00 86.50 440 ALA A O 1
ATOM 3403 N N . ARG A 1 441 ? 6.942 -16.602 -16.975 1.00 80.50 441 ARG A N 1
ATOM 3404 C CA . ARG A 1 441 ? 5.710 -16.377 -16.199 1.00 80.50 441 ARG A CA 1
ATOM 3405 C C . ARG A 1 441 ? 4.536 -17.237 -16.658 1.00 80.50 441 ARG A C 1
ATOM 3407 O O . ARG A 1 441 ? 3.784 -17.700 -15.803 1.00 80.50 441 ARG A O 1
ATOM 3414 N N . ARG A 1 442 ? 4.383 -17.474 -17.966 1.00 77.50 442 ARG A N 1
ATOM 3415 C CA . ARG A 1 442 ? 3.374 -18.411 -18.495 1.00 77.50 442 ARG A CA 1
ATOM 3416 C C . ARG A 1 442 ? 3.639 -19.839 -18.016 1.00 77.50 442 ARG A C 1
ATOM 3418 O O . ARG A 1 442 ? 2.712 -20.522 -17.594 1.00 77.50 442 ARG A O 1
ATOM 3425 N N . SER A 1 443 ? 4.906 -20.251 -18.013 1.00 73.88 443 SER A N 1
ATOM 3426 C CA . SER A 1 443 ? 5.330 -21.602 -17.622 1.00 73.88 443 SER A CA 1
ATOM 3427 C C . SER A 1 443 ? 5.237 -21.859 -16.115 1.00 73.88 443 SER A C 1
ATOM 3429 O O . SER A 1 443 ? 4.973 -22.982 -15.696 1.00 73.88 443 SER A O 1
ATOM 3431 N N . ALA A 1 444 ? 5.428 -20.829 -15.284 1.00 67.50 444 ALA A N 1
ATOM 3432 C CA . ALA A 1 444 ? 5.426 -20.961 -13.826 1.00 67.50 444 ALA A CA 1
ATOM 3433 C C . ALA A 1 444 ? 4.034 -21.219 -13.207 1.00 67.50 444 ALA A C 1
ATOM 3435 O O . ALA A 1 444 ? 3.959 -21.572 -12.030 1.00 67.50 444 ALA A O 1
ATOM 3436 N N . GLY A 1 445 ? 2.943 -21.056 -13.969 1.00 54.12 445 GLY A N 1
ATOM 3437 C CA . GLY A 1 445 ? 1.575 -21.109 -13.447 1.00 54.12 445 GLY A CA 1
ATOM 3438 C C . GLY A 1 445 ? 1.264 -19.931 -12.509 1.00 54.12 445 GLY A C 1
ATOM 3439 O O . GLY A 1 445 ? 2.127 -19.398 -11.812 1.00 54.12 445 GLY A O 1
ATOM 3440 N N . PHE A 1 446 ? 0.015 -19.463 -12.496 1.00 47.50 446 PHE A N 1
ATOM 3441 C CA . PHE A 1 446 ? -0.400 -18.333 -11.658 1.00 47.50 446 PHE A CA 1
ATOM 3442 C C . PHE A 1 446 ? -0.256 -18.684 -10.169 1.00 47.50 446 PHE A C 1
ATOM 3444 O O . PHE A 1 446 ? -1.110 -19.379 -9.636 1.00 47.50 446 PHE A O 1
ATOM 3451 N N . LEU A 1 447 ? 0.831 -18.225 -9.530 1.00 47.97 447 LEU A N 1
ATOM 3452 C CA . LEU A 1 447 ? 1.199 -18.387 -8.112 1.00 47.97 447 LEU A CA 1
ATOM 3453 C C . LEU A 1 447 ? 0.013 -18.694 -7.164 1.00 47.97 447 LEU A C 1
ATOM 3455 O O . LEU A 1 447 ? -0.574 -17.764 -6.604 1.00 47.97 447 LEU A O 1
ATOM 3459 N N . PRO A 1 448 ? -0.278 -19.977 -6.864 1.00 37.78 448 PRO A N 1
ATOM 3460 C CA . PRO A 1 448 ? -1.149 -20.348 -5.749 1.00 37.78 448 PRO A CA 1
ATOM 3461 C C . PRO A 1 448 ? -0.345 -20.465 -4.440 1.00 37.78 448 PRO A C 1
AT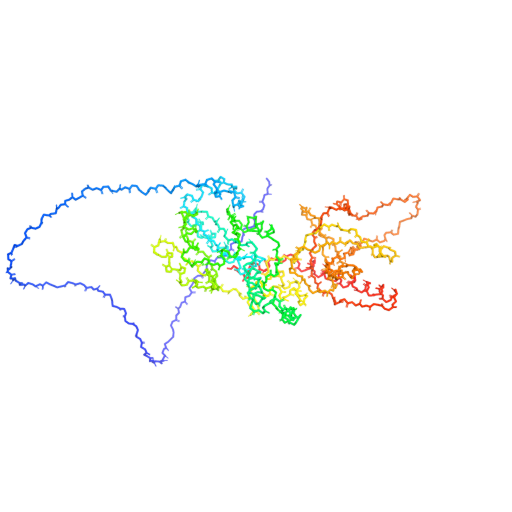OM 3463 O O . PRO A 1 448 ? -0.911 -20.429 -3.352 1.00 37.78 448 PRO A O 1
ATOM 3466 N N . ALA A 1 449 ? 0.988 -20.566 -4.532 1.00 38.34 449 ALA A N 1
ATOM 3467 C CA . ALA A 1 449 ? 1.864 -20.945 -3.423 1.00 38.34 449 ALA A CA 1
ATOM 3468 C C . ALA A 1 449 ? 2.177 -19.817 -2.424 1.00 38.34 449 ALA A C 1
ATOM 3470 O O . ALA A 1 449 ? 2.678 -20.086 -1.336 1.00 38.34 449 ALA A O 1
ATOM 3471 N N . PHE A 1 450 ? 1.905 -18.552 -2.765 1.00 41.97 450 PHE A N 1
ATOM 3472 C CA . PHE A 1 450 ? 2.321 -17.437 -1.912 1.00 41.97 450 PHE A CA 1
ATOM 3473 C C . PHE A 1 450 ? 1.388 -17.245 -0.710 1.00 41.97 450 PHE A C 1
ATOM 3475 O O . PHE A 1 450 ? 1.863 -17.123 0.408 1.00 41.97 450 PHE A O 1
ATOM 3482 N N . LYS A 1 451 ? 0.059 -17.299 -0.895 1.00 38.84 451 LYS A N 1
ATOM 3483 C CA . LYS A 1 451 ? -0.897 -17.157 0.223 1.00 38.84 451 LYS A CA 1
ATOM 3484 C C . LYS A 1 451 ? -0.959 -18.389 1.133 1.00 38.84 451 LYS A C 1
ATOM 3486 O O . LYS A 1 451 ? -1.304 -18.245 2.298 1.00 38.84 451 LYS A O 1
ATOM 3491 N N . SER A 1 452 ? -0.627 -19.581 0.633 1.00 43.34 452 SER A N 1
ATOM 3492 C CA . SER A 1 452 ? -0.628 -20.807 1.444 1.00 43.34 452 SER A CA 1
ATOM 3493 C C . SER A 1 452 ? 0.545 -20.897 2.419 1.00 43.34 452 SER A C 1
ATOM 3495 O O . SER A 1 452 ? 0.472 -21.680 3.351 1.00 43.34 452 SER A O 1
ATOM 3497 N N . GLN A 1 453 ? 1.617 -20.122 2.218 1.00 43.19 453 GLN A N 1
ATOM 3498 C CA . GLN A 1 453 ? 2.762 -20.082 3.138 1.00 43.19 453 GLN A CA 1
ATOM 3499 C C . GLN A 1 453 ? 2.551 -19.152 4.344 1.00 43.19 453 GLN A C 1
ATOM 3501 O O . GLN A 1 453 ? 3.374 -19.162 5.254 1.00 43.19 453 GLN A O 1
ATOM 3506 N N . PHE A 1 454 ? 1.472 -18.360 4.354 1.00 44.28 454 PHE A N 1
ATOM 3507 C CA . PHE A 1 454 ? 1.148 -17.423 5.440 1.00 44.28 454 PHE A CA 1
ATOM 3508 C C . PHE A 1 454 ? -0.189 -17.714 6.144 1.00 44.28 454 PHE A C 1
ATOM 3510 O O . PHE A 1 454 ? -0.553 -16.972 7.052 1.00 44.28 454 PHE A O 1
ATOM 3517 N N . LYS A 1 455 ? -0.920 -18.753 5.718 1.00 37.06 455 LYS A N 1
ATOM 3518 C CA . LYS A 1 455 ? -2.020 -19.350 6.492 1.00 37.06 455 LYS A CA 1
ATOM 3519 C C . LYS A 1 455 ? -1.451 -20.406 7.423 1.00 37.06 455 LYS A C 1
ATOM 3521 O O . LYS A 1 455 ? -2.016 -20.549 8.528 1.00 37.06 455 LYS A O 1
#

Secondary structure (DSSP, 8-state):
----------------------------------------------------------------PPPPP--HHHHTTEEE-TTHHHHHHHHHHH-EEEEES--TT--HHHHHHHHHHHHHHHHHT-EEEEEEEES-HHHHHHHHHHHHHHHHTTT---THHHHHTSSS--TTS-SS-HHHHHHIIIIIS--SEEEEEE--TTGGG--HHHHHHHHHHH-TTEEEEEEETT--BSGGG-B-HHHHHHHHHTTT-EEEEEPPPEETTEE-SHHHHHHHHHTT-HHHHHHHHTSSSEEEEEEEE----HHHHTT---EEEE--SSS---SEEEEEEEEESS--SPPEEEEEEEEE---TT-SSPPEEEEEEEPPP----------S-------S-TT----TT-EEEEEEEEEEE-----SSHHHHHHHHHHHHHHHHHHHHHHHHT-S--HHHHT--